Prote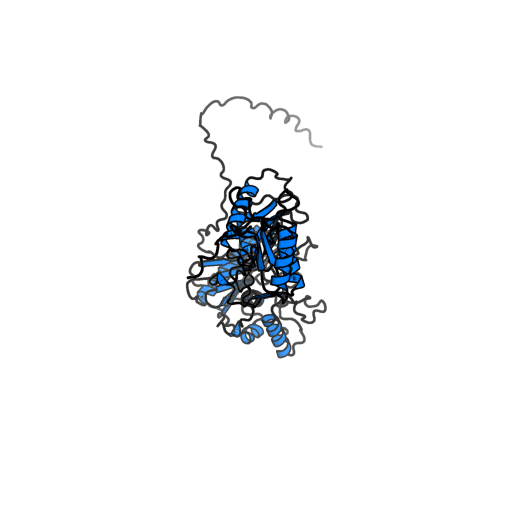in AF-A0A2I2F161-F1 (afdb_monomer_lite)

Structure (mmCIF, N/CA/C/O backbone):
data_AF-A0A2I2F161-F1
#
_entry.id   AF-A0A2I2F161-F1
#
loop_
_atom_site.group_PDB
_atom_site.id
_atom_site.type_symbol
_atom_site.label_atom_id
_atom_site.label_alt_id
_atom_site.label_comp_id
_atom_site.label_asym_id
_atom_site.label_entity_id
_atom_site.label_seq_id
_atom_site.pdbx_PDB_ins_code
_atom_site.Cartn_x
_atom_site.Cartn_y
_atom_site.Cartn_z
_atom_site.occupancy
_atom_site.B_iso_or_equiv
_atom_site.auth_seq_id
_atom_site.auth_comp_id
_atom_site.auth_asym_id
_atom_site.auth_atom_id
_atom_site.pdbx_PDB_model_num
ATOM 1 N N . MET A 1 1 ? 12.610 50.524 58.872 1.00 41.97 1 MET A N 1
ATOM 2 C CA . MET A 1 1 ? 14.055 50.768 58.675 1.00 41.97 1 MET A CA 1
ATOM 3 C C . MET A 1 1 ? 14.790 49.512 59.101 1.00 41.97 1 MET A C 1
ATOM 5 O O . MET A 1 1 ? 15.031 49.303 60.279 1.00 41.97 1 MET A O 1
ATOM 9 N N . THR A 1 2 ? 15.010 48.618 58.148 1.00 39.53 2 THR A N 1
ATOM 10 C CA . THR A 1 2 ? 15.493 47.247 58.339 1.00 39.53 2 THR A CA 1
ATOM 11 C C . THR A 1 2 ? 16.454 46.931 57.196 1.00 39.53 2 THR A C 1
ATOM 13 O O . THR A 1 2 ? 16.271 47.443 56.095 1.00 39.53 2 THR A O 1
ATOM 16 N N . SER A 1 3 ? 17.433 46.063 57.468 1.00 34.16 3 SER A N 1
ATOM 17 C CA . SER A 1 3 ? 18.418 45.488 56.534 1.00 34.16 3 SER A CA 1
ATOM 18 C C . SER A 1 3 ? 19.814 46.127 56.528 1.00 34.16 3 SER A C 1
ATOM 20 O O . SER A 1 3 ? 20.143 46.990 55.720 1.00 34.16 3 SER A O 1
ATOM 22 N N . LYS A 1 4 ? 20.675 45.610 57.414 1.00 39.50 4 LYS A N 1
ATOM 23 C CA . LYS A 1 4 ? 22.101 45.372 57.138 1.00 39.50 4 LYS A CA 1
ATOM 24 C C . LYS A 1 4 ? 22.467 44.002 57.714 1.00 39.50 4 LYS A C 1
ATOM 26 O O . LYS A 1 4 ? 23.035 43.888 58.793 1.00 39.50 4 LYS A O 1
ATOM 31 N N . MET A 1 5 ? 22.071 42.959 56.994 1.00 39.53 5 MET A N 1
ATOM 32 C CA . MET A 1 5 ? 22.563 41.591 57.146 1.00 39.53 5 MET A CA 1
ATOM 33 C C . MET A 1 5 ? 23.079 41.136 55.779 1.00 39.53 5 MET A C 1
ATOM 35 O O . MET A 1 5 ? 22.559 41.554 54.750 1.00 39.53 5 MET A O 1
ATOM 39 N N . VAL A 1 6 ? 24.060 40.235 55.801 1.00 40.53 6 VAL A N 1
ATOM 40 C CA . VAL A 1 6 ? 24.608 39.499 54.648 1.00 40.53 6 VAL A CA 1
ATOM 41 C C . VAL A 1 6 ? 25.671 40.241 53.825 1.00 40.53 6 VAL A C 1
ATOM 43 O O . VAL A 1 6 ? 25.574 40.420 52.619 1.00 40.53 6 VAL A O 1
ATOM 46 N N . SER A 1 7 ? 26.775 40.582 54.489 1.00 42.19 7 SER A N 1
ATOM 47 C CA . SER A 1 7 ? 28.095 40.649 53.851 1.00 42.19 7 SER A CA 1
ATOM 48 C C . SER A 1 7 ? 29.003 39.673 54.595 1.00 42.19 7 SER A C 1
ATOM 50 O O . SER A 1 7 ? 29.625 40.058 55.581 1.00 42.19 7 SER A O 1
ATOM 52 N N . ARG A 1 8 ? 28.923 38.377 54.229 1.00 42.41 8 ARG A N 1
ATOM 53 C CA . ARG A 1 8 ? 29.808 37.259 54.659 1.00 42.41 8 ARG A CA 1
ATOM 54 C C . ARG A 1 8 ? 29.428 35.888 54.042 1.00 42.41 8 ARG A C 1
ATOM 56 O O . ARG A 1 8 ? 29.582 34.861 54.687 1.00 42.41 8 ARG A O 1
ATOM 63 N N . ILE A 1 9 ? 28.942 35.845 52.793 1.00 43.44 9 ILE A N 1
ATOM 64 C CA . ILE A 1 9 ? 28.680 34.588 52.044 1.00 43.44 9 ILE A CA 1
ATOM 65 C C . ILE A 1 9 ? 29.204 34.716 50.601 1.00 43.44 9 ILE A C 1
ATOM 67 O O . ILE A 1 9 ? 28.458 34.576 49.644 1.00 43.44 9 ILE A O 1
ATOM 71 N N . ILE A 1 10 ? 30.484 35.068 50.426 1.00 44.22 10 ILE A N 1
ATOM 72 C CA . ILE A 1 10 ? 31.168 35.015 49.109 1.00 44.22 10 ILE A CA 1
ATOM 73 C C . ILE A 1 10 ? 32.565 34.354 49.216 1.00 44.22 10 ILE A C 1
ATOM 75 O O . ILE A 1 10 ? 33.309 34.290 48.249 1.00 44.22 10 ILE A O 1
ATOM 79 N N . LEU A 1 11 ? 32.936 33.764 50.360 1.00 37.22 11 LEU A N 1
ATOM 80 C CA . LEU A 1 11 ? 34.299 33.235 50.558 1.00 37.22 11 LEU A CA 1
ATOM 81 C C . LEU A 1 11 ? 34.362 31.809 51.133 1.00 37.22 11 LEU A C 1
ATOM 83 O O . LEU A 1 11 ? 35.257 31.493 51.909 1.00 37.22 11 LEU A O 1
ATOM 87 N N . LEU A 1 12 ? 33.396 30.952 50.782 1.00 34.78 12 LEU A N 1
ATOM 88 C CA . LEU A 1 12 ? 33.278 29.597 51.348 1.00 34.78 12 LEU A CA 1
ATOM 89 C C . LEU A 1 12 ? 32.845 28.525 50.328 1.00 34.78 12 LEU A C 1
ATOM 91 O O . LEU A 1 12 ? 32.158 27.575 50.684 1.00 34.78 12 LEU A O 1
ATOM 95 N N . LEU A 1 13 ? 33.235 28.667 49.052 1.00 35.59 13 LEU A N 1
ATOM 96 C CA . LEU A 1 13 ? 32.922 27.660 48.021 1.00 35.59 13 LEU A CA 1
ATOM 97 C C . LEU A 1 13 ? 34.034 27.398 46.987 1.00 35.59 13 LEU A C 1
ATOM 99 O O . LEU A 1 13 ? 33.773 26.848 45.923 1.00 35.59 13 LEU A O 1
ATOM 103 N N . THR A 1 14 ? 35.285 27.739 47.305 1.00 39.41 14 THR A N 1
ATOM 104 C CA . THR A 1 14 ? 36.454 27.516 46.424 1.00 39.41 14 THR A CA 1
ATOM 105 C C . THR A 1 14 ? 37.646 26.859 47.132 1.00 39.41 14 THR A C 1
ATOM 107 O O . THR A 1 14 ? 38.787 27.021 46.708 1.00 39.41 14 THR A O 1
ATOM 110 N N . LEU A 1 15 ? 37.413 26.092 48.204 1.00 34.72 15 LEU A N 1
ATOM 111 C CA . LEU A 1 15 ? 38.496 25.423 48.940 1.00 34.72 15 LEU A CA 1
ATOM 112 C C . LEU A 1 15 ? 38.061 24.089 49.569 1.00 34.72 15 LEU A C 1
ATOM 114 O O . LEU A 1 15 ? 38.159 23.874 50.770 1.00 34.72 15 LEU A O 1
ATOM 118 N N . LEU A 1 16 ? 37.585 23.177 48.721 1.00 34.03 16 LEU A N 1
ATOM 119 C CA . LEU A 1 16 ? 37.538 21.737 49.001 1.00 34.03 16 LEU A CA 1
ATOM 120 C C . LEU A 1 16 ? 38.319 21.007 47.900 1.00 34.03 16 LEU A C 1
ATOM 122 O O . LEU A 1 16 ? 37.785 20.275 47.074 1.00 34.03 16 LEU A O 1
ATOM 126 N N . VAL A 1 17 ? 39.621 21.290 47.885 1.00 38.66 17 VAL A N 1
ATOM 127 C CA . VAL A 1 17 ? 40.660 20.422 47.332 1.00 38.66 17 VAL A CA 1
ATOM 128 C C . VAL A 1 17 ? 41.289 19.724 48.533 1.00 38.66 17 VAL A C 1
ATOM 130 O O . VAL A 1 17 ? 41.841 20.402 49.396 1.00 38.66 17 VAL A O 1
ATOM 133 N N . GLY A 1 18 ? 41.225 18.393 48.590 1.00 31.16 18 GLY A N 1
ATOM 134 C CA . GLY A 1 18 ? 42.099 17.610 49.467 1.00 31.16 18 GLY A CA 1
ATOM 135 C C . GLY A 1 18 ? 41.472 16.363 50.085 1.00 31.16 18 GLY A C 1
ATOM 136 O O . GLY A 1 18 ? 40.681 16.471 51.012 1.00 31.16 18 GLY A O 1
ATOM 137 N N . LEU A 1 19 ? 41.968 15.206 49.633 1.00 32.81 19 LEU A N 1
ATOM 138 C CA . LEU A 1 19 ? 41.879 13.862 50.221 1.00 32.81 19 LEU A CA 1
ATOM 139 C C . LEU A 1 19 ? 40.544 13.108 50.102 1.00 32.81 19 LEU A C 1
ATOM 141 O O . LEU A 1 19 ? 39.679 13.254 50.950 1.00 32.81 19 LEU A O 1
ATOM 145 N N . VAL A 1 20 ? 40.481 12.157 49.160 1.00 35.56 20 VAL A N 1
ATOM 146 C CA . VAL A 1 20 ? 40.615 10.716 49.476 1.00 35.56 20 VAL A CA 1
ATOM 147 C C . VAL A 1 20 ? 41.303 10.022 48.291 1.00 35.56 20 VAL A C 1
ATOM 149 O O . VAL A 1 20 ? 40.864 10.137 47.150 1.00 35.56 20 VAL A O 1
ATOM 152 N N . LEU A 1 21 ? 42.406 9.327 48.575 1.00 36.91 21 LEU A N 1
ATOM 153 C CA . LEU A 1 21 ? 43.095 8.414 47.664 1.00 36.91 21 LEU A CA 1
ATOM 154 C C . LEU A 1 21 ? 42.545 6.986 47.811 1.00 36.91 21 LEU A C 1
ATOM 156 O O . LEU A 1 21 ? 42.226 6.543 48.909 1.00 36.91 21 LEU A O 1
ATOM 160 N N . SER A 1 22 ? 42.576 6.290 46.673 1.00 32.91 22 SER A N 1
ATOM 161 C CA . SER A 1 22 ? 42.592 4.841 46.440 1.00 32.91 22 SER A CA 1
ATOM 162 C C . SER A 1 22 ? 41.343 4.009 46.754 1.00 32.91 22 SER A C 1
ATOM 164 O O . SER A 1 22 ? 41.101 3.596 47.883 1.00 32.91 22 SER A O 1
ATOM 166 N N . SER A 1 23 ? 40.683 3.557 45.690 1.00 32.75 23 SER A N 1
ATOM 167 C CA . SER A 1 23 ? 40.549 2.115 45.461 1.00 32.75 23 SER A CA 1
ATOM 168 C C . SER A 1 23 ? 40.520 1.839 43.957 1.00 32.75 23 SER A C 1
ATOM 170 O O . SER A 1 23 ? 39.745 2.424 43.208 1.00 32.75 23 SER A O 1
ATOM 172 N N . ASN A 1 24 ? 41.452 0.988 43.527 1.00 42.88 24 ASN A N 1
ATOM 173 C CA . ASN A 1 24 ? 41.520 0.428 42.187 1.00 42.88 24 ASN A CA 1
ATOM 174 C C . ASN A 1 24 ? 40.251 -0.378 41.917 1.00 42.88 24 ASN A C 1
ATOM 176 O O . ASN A 1 24 ? 40.024 -1.390 42.576 1.00 42.88 24 ASN A O 1
ATOM 180 N N . THR A 1 25 ? 39.491 0.014 40.902 1.00 35.62 25 THR A N 1
ATOM 181 C CA . THR A 1 25 ? 38.647 -0.917 40.157 1.00 35.62 25 THR A CA 1
ATOM 182 C C . THR A 1 25 ? 38.856 -0.640 38.677 1.00 35.62 25 THR A C 1
ATOM 184 O O . THR A 1 25 ? 38.810 0.491 38.208 1.00 35.62 25 THR A O 1
ATOM 187 N N . THR A 1 26 ? 39.243 -1.694 37.977 1.00 37.72 26 THR A N 1
ATOM 188 C CA . THR A 1 26 ? 39.304 -1.793 36.526 1.00 37.72 26 THR A CA 1
ATOM 189 C C . THR A 1 26 ? 37.910 -1.558 35.960 1.00 37.72 26 THR A C 1
ATOM 191 O O . THR A 1 26 ? 37.085 -2.469 35.989 1.00 37.72 26 THR A O 1
ATOM 194 N N . ASP A 1 27 ? 37.661 -0.359 35.441 1.00 31.08 27 ASP A N 1
ATOM 195 C CA . ASP A 1 27 ? 36.508 -0.095 34.588 1.00 31.08 27 ASP A CA 1
ATOM 196 C C . ASP A 1 27 ? 36.743 -0.776 33.237 1.00 31.08 27 ASP A C 1
ATOM 198 O O . ASP A 1 27 ? 37.430 -0.273 32.344 1.00 31.08 27 ASP A O 1
ATOM 202 N N . THR A 1 28 ? 36.169 -1.967 33.092 1.00 34.09 28 THR A N 1
ATOM 203 C CA . THR A 1 28 ? 35.683 -2.440 31.801 1.00 34.09 28 THR A CA 1
ATOM 204 C C . THR A 1 28 ? 34.754 -1.370 31.246 1.00 34.09 28 THR A C 1
ATOM 206 O O . THR A 1 28 ? 33.655 -1.163 31.752 1.00 34.09 28 THR A O 1
ATOM 209 N N . ILE A 1 29 ? 35.216 -0.679 30.206 1.00 34.03 29 ILE A N 1
ATOM 210 C CA . ILE A 1 29 ? 34.362 0.105 29.322 1.00 34.03 29 ILE A CA 1
ATOM 211 C C . ILE A 1 29 ? 33.414 -0.902 28.670 1.00 34.03 29 ILE A C 1
ATOM 213 O O . ILE A 1 29 ? 33.757 -1.534 27.671 1.00 34.03 29 ILE A O 1
ATOM 217 N N . GLU A 1 30 ? 32.238 -1.090 29.266 1.00 35.34 30 GLU A N 1
ATOM 218 C CA . GLU A 1 30 ? 31.092 -1.619 28.545 1.00 35.34 30 GLU A CA 1
ATOM 219 C C . GLU A 1 30 ? 30.795 -0.615 27.435 1.00 35.34 30 GLU A C 1
ATOM 221 O O . GLU A 1 30 ? 30.280 0.485 27.646 1.00 35.34 30 GLU A O 1
ATOM 226 N N . THR A 1 31 ? 31.205 -0.982 26.227 1.00 32.56 31 THR A N 1
ATOM 227 C CA . THR A 1 31 ? 30.636 -0.452 25.001 1.00 32.56 31 THR A CA 1
ATOM 228 C C . THR A 1 31 ? 29.123 -0.502 25.143 1.00 32.56 31 THR A C 1
ATOM 230 O O . THR A 1 31 ? 28.540 -1.585 25.144 1.00 32.56 31 THR A O 1
ATOM 233 N N . ILE A 1 32 ? 28.501 0.670 25.277 1.00 33.16 32 ILE A N 1
ATOM 234 C CA . ILE A 1 32 ? 27.066 0.837 25.082 1.00 33.16 32 ILE A CA 1
ATOM 235 C C . ILE A 1 32 ? 26.811 0.447 23.629 1.00 33.16 32 ILE A C 1
ATOM 237 O O . ILE A 1 32 ? 27.046 1.223 22.697 1.00 33.16 32 ILE A O 1
ATOM 241 N N . ASP A 1 33 ? 26.411 -0.806 23.458 1.00 31.20 33 ASP A N 1
ATOM 242 C CA . ASP A 1 33 ? 25.882 -1.338 22.223 1.00 31.20 33 ASP A CA 1
ATOM 243 C C . ASP A 1 33 ? 24.619 -0.536 21.895 1.00 31.20 33 ASP A C 1
ATOM 245 O O . ASP A 1 33 ? 23.567 -0.677 22.512 1.00 31.20 33 ASP A O 1
ATOM 249 N N . THR A 1 34 ? 24.762 0.404 20.965 1.00 33.09 34 THR A N 1
ATOM 250 C CA . THR A 1 34 ? 23.673 1.255 20.473 1.00 33.09 34 THR A CA 1
ATOM 251 C C . THR A 1 34 ? 22.892 0.575 19.349 1.00 33.09 34 THR A C 1
ATOM 253 O O . THR A 1 34 ? 22.161 1.236 18.610 1.00 33.09 34 THR A O 1
ATOM 256 N N . THR A 1 35 ? 22.979 -0.753 19.234 1.00 32.50 35 THR A N 1
ATOM 257 C CA . THR A 1 35 ? 22.061 -1.542 18.415 1.00 32.50 35 THR A CA 1
ATOM 258 C C . THR A 1 35 ? 20.873 -2.041 19.239 1.00 32.50 35 THR A C 1
ATOM 260 O O . THR A 1 35 ? 20.652 -3.236 19.399 1.00 32.50 35 THR A O 1
ATOM 263 N N . GLU A 1 36 ? 20.019 -1.117 19.704 1.00 34.06 36 GLU A N 1
ATOM 264 C CA . GLU A 1 36 ? 18.625 -1.489 19.980 1.00 34.06 36 GLU A CA 1
ATOM 265 C C . GLU A 1 36 ? 17.949 -1.816 18.642 1.00 34.06 36 GLU A C 1
ATOM 267 O O . GLU A 1 36 ? 17.417 -0.974 17.913 1.00 34.06 36 GLU A O 1
ATOM 272 N N . PHE A 1 37 ? 18.054 -3.094 18.302 1.00 32.12 37 PHE A N 1
ATOM 273 C CA . PHE A 1 37 ? 17.203 -3.820 17.385 1.00 32.12 37 PHE A CA 1
ATOM 274 C C . PHE A 1 37 ? 15.731 -3.424 17.602 1.00 32.12 37 PHE A C 1
ATOM 276 O O . PHE A 1 37 ? 15.098 -3.852 18.561 1.00 32.12 37 PHE A O 1
ATOM 283 N N . PHE A 1 38 ? 15.133 -2.695 16.655 1.00 31.09 38 PHE A N 1
ATOM 284 C CA . PHE A 1 38 ? 13.694 -2.817 16.399 1.00 31.09 38 PHE A CA 1
ATOM 285 C C . PHE A 1 38 ? 13.458 -4.059 15.524 1.00 31.09 38 PHE A C 1
ATOM 287 O O . PHE A 1 38 ? 12.930 -3.974 14.413 1.00 31.09 38 PHE A O 1
ATOM 294 N N . GLU A 1 39 ? 13.826 -5.235 16.034 1.00 31.42 39 GLU A N 1
ATOM 295 C CA . GLU A 1 39 ? 12.874 -6.332 15.896 1.00 31.42 39 GLU A CA 1
ATOM 296 C C . GLU A 1 39 ? 11.583 -5.850 16.571 1.00 31.42 39 GLU A C 1
ATOM 298 O O . GLU A 1 39 ? 11.627 -5.099 17.548 1.00 31.42 39 GLU A O 1
ATOM 303 N N . LEU A 1 40 ? 10.418 -6.210 16.032 1.00 33.56 40 LEU A N 1
ATOM 304 C CA . LEU A 1 40 ? 9.198 -6.188 16.832 1.00 33.56 40 LEU A CA 1
ATOM 305 C C . LEU A 1 40 ? 9.447 -7.175 17.979 1.00 33.56 40 LEU A C 1
ATOM 307 O O . LEU A 1 40 ? 9.085 -8.342 17.880 1.00 33.56 40 LEU A O 1
ATOM 311 N N . THR A 1 41 ? 10.147 -6.746 19.029 1.00 33.31 41 THR A N 1
ATOM 312 C CA . THR A 1 41 ? 10.209 -7.493 20.268 1.00 33.31 41 THR A CA 1
ATOM 313 C C . THR A 1 41 ? 8.770 -7.516 20.730 1.00 33.31 41 THR A C 1
ATOM 315 O O . THR A 1 41 ? 8.172 -6.482 21.045 1.00 33.31 41 THR A O 1
ATOM 318 N N . ALA A 1 42 ? 8.163 -8.698 20.634 1.00 36.94 42 ALA A N 1
ATOM 319 C CA . ALA A 1 42 ? 6.889 -8.952 21.261 1.00 36.94 42 ALA A CA 1
ATOM 320 C C . ALA A 1 42 ? 7.014 -8.396 22.679 1.00 36.94 42 ALA A C 1
ATOM 322 O O . ALA A 1 42 ? 7.874 -8.835 23.446 1.00 36.94 42 ALA A O 1
ATOM 323 N N . ARG A 1 43 ? 6.225 -7.369 23.007 1.00 38.78 43 ARG A N 1
ATOM 324 C CA . ARG A 1 43 ? 6.136 -6.942 24.397 1.00 38.78 43 ARG A CA 1
ATOM 325 C C . ARG A 1 43 ? 5.732 -8.175 25.194 1.00 38.78 43 ARG A C 1
ATOM 327 O O . ARG A 1 43 ? 4.828 -8.911 24.795 1.00 38.78 43 ARG A O 1
ATOM 334 N N . ASP A 1 44 ? 6.362 -8.347 26.345 1.00 47.03 44 ASP A N 1
ATOM 335 C CA . ASP A 1 44 ? 6.061 -9.424 27.295 1.00 47.03 44 ASP A CA 1
ATOM 336 C C . ASP A 1 44 ? 4.628 -9.308 27.880 1.00 47.03 44 ASP A C 1
ATOM 338 O O . ASP A 1 44 ? 4.202 -10.108 28.704 1.00 47.03 44 ASP A O 1
ATOM 342 N N . ASP A 1 45 ? 3.846 -8.313 27.423 1.00 51.31 45 ASP A N 1
ATOM 343 C CA . ASP A 1 45 ? 2.406 -8.176 27.665 1.00 51.31 45 ASP A CA 1
ATOM 344 C C . ASP A 1 45 ? 1.544 -9.150 26.834 1.00 51.31 45 ASP A C 1
ATOM 346 O O . ASP A 1 45 ? 0.329 -9.204 27.023 1.00 51.31 45 ASP A O 1
ATOM 350 N N . GLY A 1 46 ? 2.153 -9.916 25.918 1.00 52.81 46 GLY A N 1
ATOM 351 C CA . GLY A 1 46 ? 1.486 -10.959 25.135 1.00 52.81 46 GLY A CA 1
ATOM 352 C C . GLY A 1 46 ? 0.628 -10.455 23.968 1.00 52.81 46 GLY A C 1
ATOM 353 O O . GLY A 1 46 ? 0.115 -11.273 23.205 1.00 52.81 46 GLY A O 1
ATOM 354 N N . THR A 1 47 ? 0.501 -9.137 23.774 1.00 58.78 47 THR A N 1
ATOM 355 C CA . THR A 1 47 ? -0.315 -8.545 22.699 1.00 58.78 47 THR A CA 1
ATOM 356 C C . THR A 1 47 ? 0.516 -8.243 21.457 1.00 58.78 47 THR A C 1
ATOM 358 O O . THR A 1 47 ? 1.059 -7.151 21.291 1.00 58.78 47 THR A O 1
ATOM 361 N N . ASP A 1 48 ? 0.584 -9.203 20.540 1.00 73.12 48 ASP A N 1
ATOM 362 C CA . ASP A 1 48 ? 1.303 -9.070 19.268 1.00 73.12 48 ASP A CA 1
ATOM 363 C C . ASP A 1 48 ? 0.407 -8.429 18.193 1.00 73.12 48 ASP A C 1
ATOM 365 O O . ASP A 1 48 ? 0.103 -9.009 17.160 1.00 73.12 48 ASP A O 1
ATOM 369 N N . LEU A 1 49 ? -0.142 -7.251 18.497 1.00 87.62 49 LEU A N 1
ATOM 370 C CA . LEU A 1 49 ? -0.835 -6.402 17.530 1.00 87.62 49 LEU A CA 1
ATOM 371 C C . LEU A 1 49 ? -0.115 -5.063 17.465 1.00 87.62 49 LEU A C 1
ATOM 373 O O . LEU A 1 49 ? 0.206 -4.471 18.497 1.00 87.62 49 LEU A O 1
ATOM 377 N N . ASP A 1 50 ? 0.081 -4.566 16.249 1.00 86.12 50 ASP A N 1
ATOM 378 C CA . ASP A 1 50 ? 0.597 -3.228 15.992 1.00 86.12 50 ASP A CA 1
ATOM 379 C C . ASP A 1 50 ? -0.370 -2.503 15.047 1.00 86.12 50 ASP A C 1
ATOM 381 O O . ASP A 1 50 ? -0.768 -3.026 14.001 1.00 86.12 50 ASP A O 1
ATOM 385 N N . VAL A 1 51 ? -0.789 -1.304 15.442 1.00 91.38 51 VAL A N 1
ATOM 386 C CA . VAL A 1 51 ? -1.599 -0.391 14.631 1.00 91.38 51 VAL A CA 1
ATOM 387 C C . VAL A 1 51 ? -0.877 0.937 14.614 1.00 91.38 51 VAL A C 1
ATOM 389 O O . VAL A 1 51 ? -0.745 1.587 15.648 1.00 91.38 51 VAL A O 1
ATOM 392 N N . ARG A 1 52 ? -0.435 1.385 13.439 1.00 90.94 52 ARG A N 1
ATOM 393 C CA . ARG A 1 52 ? 0.296 2.650 13.333 1.00 90.94 52 ARG A CA 1
ATOM 394 C C . ARG A 1 52 ? -0.550 3.704 12.668 1.00 90.94 52 ARG A C 1
ATOM 396 O O . ARG A 1 52 ? -1.501 3.414 11.936 1.00 90.94 52 ARG A O 1
ATOM 403 N N . ARG A 1 53 ? -0.167 4.950 12.928 1.00 92.00 53 ARG A N 1
ATOM 404 C CA . ARG A 1 53 ? -0.789 6.100 12.300 1.00 92.00 53 ARG A CA 1
ATOM 405 C C . ARG A 1 53 ? -0.567 6.035 10.793 1.00 92.00 53 ARG A C 1
ATOM 407 O O . ARG A 1 53 ? 0.571 5.977 10.329 1.00 92.00 53 ARG A O 1
ATOM 414 N N . ASP A 1 54 ? -1.658 6.082 10.045 1.00 90.75 54 ASP A N 1
ATOM 415 C CA . ASP A 1 54 ? -1.659 6.121 8.596 1.00 90.75 54 ASP A CA 1
ATOM 416 C C . ASP A 1 54 ? -0.966 7.406 8.127 1.00 90.75 54 ASP A C 1
ATOM 418 O O . ASP A 1 54 ? -1.407 8.525 8.412 1.00 90.75 54 ASP A O 1
ATOM 422 N N . LYS A 1 55 ? 0.164 7.249 7.434 1.00 84.94 55 LYS A N 1
ATOM 423 C CA . LYS A 1 55 ? 0.916 8.389 6.914 1.00 84.94 55 LYS A CA 1
ATOM 424 C C . LYS A 1 55 ? 0.214 9.023 5.717 1.00 84.94 55 LYS A C 1
ATOM 426 O O . LYS A 1 55 ? 0.338 10.229 5.554 1.00 84.94 55 LYS A O 1
ATOM 431 N N . SER A 1 56 ? -0.583 8.273 4.953 1.00 82.56 56 SER A N 1
ATOM 432 C CA . SER A 1 56 ? -1.267 8.776 3.753 1.00 82.56 56 SER A CA 1
ATOM 433 C C . SER A 1 56 ? -2.278 9.885 4.013 1.00 82.56 56 SER A C 1
ATOM 435 O O . SER A 1 56 ? -2.596 10.663 3.116 1.00 82.56 56 SER A O 1
ATOM 437 N N . VAL A 1 57 ? -2.794 9.970 5.241 1.00 84.38 57 VAL A N 1
ATOM 438 C CA . VAL A 1 57 ? -3.718 11.038 5.636 1.00 84.38 57 VAL A CA 1
ATOM 439 C C . VAL A 1 57 ? -2.989 12.286 6.144 1.00 84.38 57 VAL A C 1
ATOM 441 O O . VAL A 1 57 ? -3.633 13.302 6.411 1.00 84.38 57 VAL A O 1
ATOM 444 N N . ARG A 1 58 ? -1.655 12.240 6.280 1.00 82.31 58 ARG A N 1
ATOM 445 C CA . ARG A 1 58 ? -0.851 13.396 6.679 1.00 82.31 58 ARG A CA 1
ATOM 446 C C . ARG A 1 58 ? -0.650 14.331 5.481 1.00 82.31 58 ARG A C 1
ATOM 448 O O . ARG A 1 58 ? -0.453 13.872 4.355 1.00 82.31 58 ARG A O 1
ATOM 455 N N . PRO A 1 59 ? -0.668 15.654 5.689 1.00 71.50 59 PRO A N 1
ATOM 456 C CA . PRO A 1 59 ? -0.307 16.589 4.635 1.00 71.50 59 PRO A CA 1
ATOM 457 C C . PRO A 1 59 ? 1.169 16.405 4.240 1.00 71.50 59 PRO A C 1
ATOM 459 O O . PRO A 1 59 ? 2.039 16.315 5.099 1.00 71.50 59 PRO A O 1
ATOM 462 N N . THR A 1 60 ? 1.454 16.390 2.934 1.00 64.31 60 THR A N 1
ATOM 463 C CA . THR A 1 60 ? 2.815 16.228 2.377 1.00 64.31 60 THR A CA 1
ATOM 464 C C . THR A 1 60 ? 3.721 17.440 2.589 1.00 64.31 60 THR A C 1
ATOM 466 O O . THR A 1 60 ? 4.934 17.331 2.477 1.00 64.31 60 THR A O 1
ATOM 469 N N . LYS A 1 61 ? 3.144 18.607 2.888 1.00 72.06 61 LYS A N 1
ATOM 470 C CA . LYS A 1 61 ? 3.866 19.839 3.221 1.00 72.06 61 LYS A CA 1
ATOM 471 C C . LYS A 1 61 ? 3.412 20.337 4.592 1.00 72.06 61 LYS A C 1
ATOM 473 O O . LYS A 1 61 ? 2.249 20.103 4.938 1.00 72.06 61 LYS A O 1
ATOM 478 N N . PRO A 1 62 ? 4.264 21.059 5.345 1.00 65.06 62 PRO A N 1
ATOM 479 C CA . PRO A 1 62 ? 3.852 21.729 6.572 1.00 65.06 62 PRO A CA 1
ATOM 480 C C . PRO A 1 62 ? 2.675 22.657 6.256 1.00 65.06 62 PRO A C 1
ATOM 482 O O . PRO A 1 62 ? 2.829 23.677 5.586 1.00 65.06 62 PRO A O 1
ATOM 485 N N . LYS A 1 63 ? 1.467 22.265 6.662 1.00 69.12 63 LYS A N 1
ATOM 486 C CA . LYS A 1 63 ? 0.266 23.092 6.527 1.00 69.12 63 LYS A CA 1
ATOM 487 C C . LYS A 1 63 ? 0.019 23.858 7.828 1.00 69.12 63 LYS A C 1
ATOM 489 O O . LYS A 1 63 ? 0.525 23.445 8.874 1.00 69.12 63 LYS A O 1
ATOM 494 N N . PRO A 1 64 ? -0.771 24.949 7.788 1.00 70.44 64 PRO A N 1
ATOM 495 C CA . PRO A 1 64 ? -1.173 25.656 8.995 1.00 70.44 64 PRO A CA 1
ATOM 496 C C . PRO A 1 64 ? -1.762 24.697 10.044 1.00 70.44 64 PRO A C 1
ATOM 498 O O . PRO A 1 64 ? -2.370 23.680 9.672 1.00 70.44 64 PRO A O 1
ATOM 501 N N . PRO A 1 65 ? -1.628 25.012 11.345 1.00 67.88 65 PRO A N 1
ATOM 502 C CA . PRO A 1 65 ? -2.247 24.234 12.412 1.00 67.88 65 PRO A CA 1
ATOM 503 C C . PRO A 1 65 ? -3.725 23.946 12.106 1.00 67.88 65 PRO A C 1
ATOM 505 O O . PRO A 1 65 ? -4.494 24.857 11.818 1.00 67.88 65 PRO A O 1
ATOM 508 N N . GLY A 1 66 ? -4.119 22.669 12.144 1.00 70.38 66 GLY A N 1
ATOM 509 C CA . GLY A 1 66 ? -5.505 22.237 11.897 1.00 70.38 66 GLY A CA 1
ATOM 510 C C . GLY A 1 66 ? -5.765 21.531 10.560 1.00 70.38 66 GLY A C 1
ATOM 511 O O . GLY A 1 66 ? -6.866 21.021 10.370 1.00 70.38 66 GLY A O 1
ATOM 512 N N . PHE A 1 67 ? -4.771 21.428 9.672 1.00 79.25 67 PHE A N 1
ATOM 513 C CA . PHE A 1 67 ? -4.854 20.691 8.395 1.00 79.25 67 PHE A CA 1
ATOM 514 C C . PHE A 1 67 ? -4.194 19.304 8.437 1.00 79.25 67 PHE A C 1
ATOM 516 O O . PHE A 1 67 ? -3.581 18.860 7.465 1.00 79.25 67 PHE A O 1
ATOM 523 N N . ASP A 1 68 ? -4.291 18.640 9.583 1.00 85.12 68 ASP A N 1
ATOM 524 C CA . ASP A 1 68 ? -3.771 17.292 9.787 1.00 85.12 68 ASP A CA 1
ATOM 525 C C . ASP A 1 68 ? -4.930 16.323 10.031 1.00 85.12 68 ASP A C 1
ATOM 527 O O . ASP A 1 68 ? -5.950 16.709 10.614 1.00 85.12 68 ASP A O 1
ATOM 531 N N . SER A 1 69 ? -4.765 15.079 9.586 1.00 90.31 69 SER A N 1
ATOM 532 C CA . SER A 1 69 ? -5.719 13.995 9.804 1.00 90.31 69 SER A CA 1
ATOM 533 C C . SER A 1 69 ? -5.067 12.837 10.556 1.00 90.31 69 SER A C 1
ATOM 535 O O . SER A 1 69 ? -3.865 12.568 10.465 1.00 90.31 69 SER A O 1
ATOM 537 N N . TYR A 1 70 ? -5.880 12.172 11.364 1.00 94.12 70 TYR A N 1
ATOM 538 C CA . TYR A 1 70 ? -5.461 11.184 12.343 1.00 94.12 70 TYR A CA 1
ATOM 539 C C . TYR A 1 70 ? -6.294 9.929 12.126 1.00 94.12 70 TYR A C 1
ATOM 541 O O . TYR A 1 70 ? -7.509 9.933 12.333 1.00 94.12 70 TYR A O 1
ATOM 549 N N . LEU A 1 71 ? -5.620 8.884 11.667 1.00 95.50 71 LEU A N 1
ATOM 550 C CA . LEU A 1 71 ? -6.155 7.568 11.354 1.00 95.50 71 LEU A CA 1
ATOM 551 C C . LEU A 1 71 ? -5.077 6.558 11.736 1.00 95.50 71 LEU A C 1
ATOM 553 O O . LEU A 1 71 ? -3.910 6.796 11.445 1.00 95.50 71 LEU A O 1
ATOM 557 N N . TRP A 1 72 ? -5.456 5.455 12.366 1.00 96.06 72 TRP A N 1
ATOM 558 C CA . TRP A 1 72 ? -4.592 4.303 12.599 1.00 96.06 72 TRP A CA 1
ATOM 559 C C . TRP A 1 72 ? -5.175 3.106 11.883 1.00 96.06 72 TRP A C 1
ATOM 561 O O . TRP A 1 72 ? -6.394 2.949 11.839 1.00 96.06 72 TRP A O 1
ATOM 571 N N . SER A 1 73 ? -4.314 2.264 11.342 1.00 96.06 73 SER A N 1
ATOM 572 C CA . SER A 1 73 ? -4.752 1.102 10.582 1.00 96.06 73 SER A CA 1
ATOM 573 C C . SER A 1 73 ? -3.670 0.043 10.526 1.00 96.06 73 SER A C 1
ATOM 575 O O . SER A 1 73 ? -2.485 0.356 10.555 1.00 96.06 73 SER A O 1
ATOM 577 N N . SER A 1 74 ? -4.073 -1.213 10.425 1.00 94.69 74 SER A N 1
ATOM 578 C CA . SER A 1 74 ? -3.190 -2.334 10.111 1.00 94.69 74 SER A CA 1
ATOM 579 C C . SER A 1 74 ? -4.016 -3.527 9.655 1.00 94.69 74 SER A C 1
ATOM 581 O O . SER A 1 74 ? -5.248 -3.487 9.625 1.00 94.69 74 SER A O 1
ATOM 583 N N . ILE A 1 75 ? -3.335 -4.583 9.238 1.00 94.94 75 ILE A N 1
ATOM 584 C CA . ILE A 1 75 ? -3.945 -5.854 8.879 1.00 94.94 75 ILE A CA 1
ATOM 585 C C . ILE A 1 75 ? -3.186 -6.931 9.619 1.00 94.94 75 ILE A C 1
ATOM 587 O O . ILE A 1 75 ? -1.959 -6.973 9.543 1.00 94.94 75 ILE A O 1
ATOM 591 N N . ALA A 1 76 ? -3.930 -7.786 10.304 1.00 95.31 76 ALA A N 1
ATOM 592 C CA . ALA A 1 76 ? -3.409 -8.951 10.992 1.00 95.31 76 ALA A CA 1
ATOM 593 C C . ALA A 1 76 ? -3.994 -10.216 10.353 1.00 95.31 76 ALA A C 1
ATOM 595 O O . ALA A 1 76 ? -5.203 -10.287 10.132 1.00 95.31 76 ALA A O 1
ATOM 596 N N . THR A 1 77 ? -3.158 -11.205 10.056 1.00 94.38 77 THR A N 1
ATOM 597 C CA . THR A 1 77 ? -3.583 -12.517 9.545 1.00 94.38 77 THR A CA 1
ATOM 598 C C . THR A 1 77 ? -3.320 -13.577 10.602 1.00 94.38 77 THR A C 1
ATOM 600 O O . THR A 1 77 ? -2.262 -13.575 11.222 1.00 94.38 77 THR A O 1
ATOM 603 N N . PHE A 1 78 ? -4.277 -14.479 10.803 1.00 95.50 78 PHE A N 1
ATOM 604 C CA . PHE A 1 78 ? -4.234 -15.515 11.834 1.00 95.50 78 PHE A CA 1
ATOM 605 C C . PHE A 1 78 ? -4.221 -16.916 11.215 1.00 95.50 78 PHE A C 1
ATOM 607 O O . PHE A 1 78 ? -4.645 -17.112 10.075 1.00 95.50 78 PHE A O 1
ATOM 614 N N . THR A 1 79 ? -3.750 -17.909 11.968 1.00 93.69 79 THR A N 1
ATOM 615 C CA . THR A 1 79 ? -3.870 -19.325 11.582 1.00 93.69 79 THR A CA 1
ATOM 616 C C . THR A 1 79 ? -5.282 -19.847 11.788 1.00 93.69 79 THR A C 1
ATOM 618 O O . THR A 1 79 ? -5.788 -20.602 10.956 1.00 93.69 79 THR A O 1
ATOM 621 N N . ASP A 1 80 ? -5.906 -19.418 12.882 1.00 93.69 80 ASP A N 1
ATOM 622 C CA . ASP A 1 80 ? -7.166 -19.961 13.361 1.00 93.69 80 ASP A CA 1
ATOM 623 C C . ASP A 1 80 ? -8.354 -19.132 12.874 1.00 93.69 80 ASP A C 1
ATOM 625 O O . ASP A 1 80 ? -8.260 -17.928 12.608 1.00 93.69 80 ASP A O 1
ATOM 629 N N . ASP A 1 81 ? -9.511 -19.783 12.790 1.00 95.31 81 ASP A N 1
ATOM 630 C CA . ASP A 1 81 ? -10.763 -19.080 12.554 1.00 95.31 81 ASP A CA 1
ATOM 631 C C . ASP A 1 81 ? -11.192 -18.338 13.823 1.00 95.31 81 ASP A C 1
ATOM 633 O O . ASP A 1 81 ? -11.485 -18.933 14.855 1.00 95.31 81 ASP A O 1
ATOM 637 N N . LEU A 1 82 ? -11.273 -17.013 13.722 1.00 97.12 82 LEU A N 1
ATOM 638 C CA . LEU A 1 82 ? -11.593 -16.151 14.860 1.00 97.12 82 LEU A CA 1
ATOM 639 C C . LEU A 1 82 ? -13.089 -16.157 15.205 1.00 97.12 82 LEU A C 1
ATOM 641 O O . LEU A 1 82 ? -13.934 -15.970 14.316 1.00 97.12 82 LEU A O 1
ATOM 645 N N . THR A 1 83 ? -13.407 -16.287 16.493 1.00 98.06 83 THR A N 1
ATOM 646 C CA . THR A 1 83 ? -14.751 -16.096 17.057 1.00 98.06 83 THR A CA 1
ATOM 647 C C . THR A 1 83 ? -15.102 -14.608 17.181 1.00 98.06 83 THR A C 1
ATOM 649 O O . THR A 1 83 ? -14.249 -13.725 17.065 1.00 98.06 83 THR A O 1
ATOM 652 N N . ASP A 1 84 ? -16.372 -14.305 17.465 1.00 98.62 84 ASP A N 1
ATOM 653 C CA . ASP A 1 84 ? -16.790 -12.937 17.798 1.00 98.62 84 ASP A CA 1
ATOM 654 C C . ASP A 1 84 ? -16.077 -12.422 19.065 1.00 98.62 84 ASP A C 1
ATOM 656 O O . ASP A 1 84 ? -15.716 -11.248 19.120 1.00 98.62 84 ASP A O 1
ATOM 660 N N . GLY A 1 85 ? -15.828 -13.290 20.055 1.00 98.38 85 GLY A N 1
ATOM 661 C CA . GLY A 1 85 ? -15.089 -12.942 21.270 1.00 98.38 85 GLY A CA 1
ATOM 662 C C . GLY A 1 85 ? -13.619 -12.624 20.995 1.00 98.38 85 GLY A C 1
ATOM 663 O O . GLY A 1 85 ? -13.097 -11.640 21.524 1.00 98.38 85 GLY A O 1
ATOM 664 N N . ASN A 1 86 ? -12.974 -13.370 20.090 1.00 98.19 86 ASN A N 1
ATOM 665 C CA . ASN A 1 86 ? -11.626 -13.037 19.628 1.00 98.19 86 ASN A CA 1
ATOM 666 C C . ASN A 1 86 ? -11.593 -11.652 18.972 1.00 98.19 86 ASN A C 1
ATOM 668 O O . ASN A 1 86 ? -10.721 -10.846 19.283 1.00 98.19 86 ASN A O 1
ATOM 672 N N . LEU A 1 87 ? -12.565 -11.333 18.106 1.00 98.31 87 LEU A N 1
ATOM 673 C CA . LEU A 1 87 ? -12.629 -10.020 17.450 1.00 98.31 87 LEU A CA 1
ATOM 674 C C . LEU A 1 87 ? -12.845 -8.867 18.436 1.00 98.31 87 LEU A C 1
ATOM 676 O O . LEU A 1 87 ? -12.285 -7.790 18.230 1.00 98.31 87 LEU A O 1
ATOM 680 N N . VAL A 1 88 ? -13.625 -9.077 19.504 1.00 98.50 88 VAL A N 1
ATOM 681 C CA . VAL A 1 88 ? -13.774 -8.094 20.592 1.00 98.50 88 VAL A CA 1
ATOM 682 C C . VAL A 1 88 ? -12.416 -7.808 21.232 1.00 98.50 88 VAL A C 1
ATOM 684 O O . VAL A 1 88 ? -12.047 -6.642 21.371 1.00 98.50 88 VAL A O 1
ATOM 687 N N . GLN A 1 89 ? -11.676 -8.860 21.593 1.00 97.88 89 GLN A N 1
ATOM 688 C CA . GLN A 1 89 ? -10.380 -8.730 22.258 1.00 97.88 89 GLN A CA 1
ATOM 689 C C . GLN A 1 89 ? -9.342 -8.065 21.341 1.00 97.88 89 GLN A C 1
ATOM 691 O O . GLN A 1 89 ? -8.688 -7.109 21.748 1.00 97.88 89 GLN A O 1
ATOM 696 N N . ILE A 1 90 ? -9.285 -8.476 20.071 1.00 97.81 90 ILE A N 1
ATOM 697 C CA . ILE A 1 90 ? -8.427 -7.871 19.042 1.00 97.81 90 ILE A CA 1
ATOM 698 C C . ILE A 1 90 ? -8.711 -6.368 18.884 1.00 97.81 90 ILE A C 1
ATOM 700 O O . ILE A 1 90 ? -7.779 -5.569 18.809 1.00 97.81 90 ILE A O 1
ATOM 704 N N . ALA A 1 91 ? -9.983 -5.954 18.842 1.00 98.19 91 ALA A N 1
ATOM 705 C CA . ALA A 1 91 ? -10.344 -4.543 18.694 1.00 98.19 91 ALA A CA 1
ATOM 706 C C . ALA A 1 91 ? -9.976 -3.698 19.930 1.00 98.19 91 ALA A C 1
ATOM 708 O O . ALA A 1 91 ? -9.528 -2.559 19.769 1.00 98.19 91 ALA A O 1
ATOM 709 N N . ASP A 1 92 ? -10.140 -4.239 21.143 1.00 97.88 92 ASP A N 1
ATOM 710 C CA . ASP A 1 92 ? -9.709 -3.583 22.387 1.00 97.88 92 ASP A CA 1
ATOM 711 C C . ASP A 1 92 ? -8.183 -3.434 22.441 1.00 97.88 92 ASP A C 1
ATOM 713 O O . ASP A 1 92 ? -7.666 -2.339 22.681 1.00 97.88 92 ASP A O 1
ATOM 717 N N . ASP A 1 93 ? -7.447 -4.502 22.140 1.00 97.19 93 ASP A N 1
ATOM 718 C CA . ASP A 1 93 ? -5.985 -4.500 22.182 1.00 97.19 93 ASP A CA 1
ATOM 719 C C . ASP A 1 93 ? -5.377 -3.596 21.104 1.00 97.19 93 ASP A C 1
ATOM 721 O O . ASP A 1 93 ? -4.490 -2.787 21.396 1.00 97.19 93 ASP A O 1
ATOM 725 N N . ALA A 1 94 ? -5.932 -3.605 19.890 1.00 97.38 94 ALA A N 1
ATOM 726 C CA . ALA A 1 94 ? -5.590 -2.629 18.860 1.00 97.38 94 ALA A CA 1
ATOM 727 C C . ALA A 1 94 ? -5.898 -1.189 19.313 1.00 97.38 94 ALA A C 1
ATOM 729 O O . ALA A 1 94 ? -5.111 -0.273 19.070 1.00 97.38 94 ALA A O 1
ATOM 730 N N . HIS A 1 95 ? -7.010 -0.955 20.021 1.00 97.50 95 HIS A N 1
ATOM 731 C CA . HIS A 1 95 ? -7.294 0.370 20.579 1.00 97.50 95 HIS A CA 1
ATOM 732 C C . HIS A 1 95 ? -6.230 0.784 21.598 1.00 97.50 95 HIS A C 1
ATOM 734 O O . HIS A 1 95 ? -5.694 1.886 21.492 1.00 97.50 95 HIS A O 1
ATOM 740 N N . LYS A 1 96 ? -5.865 -0.092 22.545 1.00 96.06 96 LYS A N 1
ATOM 741 C CA . LYS A 1 96 ? -4.798 0.173 23.531 1.00 96.06 96 LYS A CA 1
ATOM 742 C C . LYS A 1 96 ? -3.499 0.591 22.844 1.00 96.06 96 LYS A C 1
ATOM 744 O O . LYS A 1 96 ? -2.938 1.622 23.209 1.00 96.06 96 LYS A O 1
ATOM 749 N N . ARG A 1 97 ? -3.084 -0.135 21.802 1.00 94.50 97 ARG A N 1
ATOM 750 C CA . ARG A 1 97 ? -1.892 0.194 21.003 1.00 94.50 97 ARG A CA 1
ATOM 751 C C . ARG A 1 97 ? -2.003 1.563 20.334 1.00 94.50 97 ARG A C 1
ATOM 753 O O . ARG A 1 97 ? -1.092 2.379 20.451 1.00 94.50 97 ARG A O 1
ATOM 760 N N . MET A 1 98 ? -3.150 1.883 19.736 1.00 96.50 98 MET A N 1
ATOM 761 C CA . MET A 1 98 ? -3.411 3.227 19.209 1.00 96.50 98 MET A CA 1
ATOM 762 C C . MET A 1 98 ? -3.273 4.316 20.297 1.00 96.50 98 MET A C 1
ATOM 764 O O . MET A 1 98 ? -2.688 5.366 20.030 1.00 96.50 98 MET A O 1
ATOM 768 N N . ARG A 1 99 ? -3.754 4.082 21.530 1.00 95.19 99 ARG A N 1
ATOM 769 C CA . ARG A 1 99 ? -3.616 5.050 22.640 1.00 95.19 99 ARG A CA 1
ATOM 770 C C . ARG A 1 99 ? -2.178 5.219 23.116 1.00 95.19 99 ARG A C 1
ATOM 772 O O . ARG A 1 99 ? -1.785 6.335 23.462 1.00 95.19 99 ARG A O 1
ATOM 779 N N . ASP A 1 100 ? -1.397 4.145 23.128 1.00 93.62 100 ASP A N 1
ATOM 780 C CA . ASP A 1 100 ? 0.034 4.214 23.428 1.00 93.62 100 ASP A CA 1
ATOM 781 C C . ASP A 1 100 ? 0.743 5.126 22.417 1.00 93.62 100 ASP A C 1
ATOM 783 O O . ASP A 1 100 ? 1.489 6.026 22.813 1.00 93.62 100 ASP A O 1
ATOM 787 N N . HIS A 1 101 ? 0.414 5.000 21.125 1.00 92.12 101 HIS A N 1
ATOM 788 C CA . HIS A 1 101 ? 0.926 5.904 20.094 1.00 92.12 101 HIS A CA 1
ATOM 789 C C . HIS A 1 101 ? 0.525 7.364 20.321 1.00 92.12 101 HIS A C 1
ATOM 791 O O . HIS A 1 101 ? 1.340 8.249 20.074 1.00 92.12 101 HIS A O 1
ATOM 797 N N . TRP A 1 102 ? -0.675 7.657 20.837 1.00 93.25 102 TRP A N 1
ATOM 798 C CA . TRP A 1 102 ? -1.054 9.045 21.141 1.00 93.25 102 TRP A CA 1
ATOM 799 C C . TRP A 1 102 ? -0.136 9.699 22.164 1.00 93.25 102 TRP A C 1
ATOM 801 O O . TRP A 1 102 ? 0.202 10.873 22.010 1.00 93.25 102 TRP A O 1
ATOM 811 N N . LYS A 1 103 ? 0.264 8.950 23.199 1.00 88.94 103 LYS A N 1
ATOM 812 C CA . LYS A 1 103 ? 1.173 9.441 24.240 1.00 88.94 103 LYS A CA 1
ATOM 813 C C . LYS A 1 103 ? 2.562 9.684 23.661 1.00 88.94 103 LYS A C 1
ATOM 815 O O . LYS A 1 103 ? 3.106 10.775 23.824 1.00 88.94 103 LYS A O 1
ATOM 820 N N . THR A 1 104 ? 3.095 8.699 22.942 1.00 84.00 104 THR A N 1
ATOM 821 C CA . THR A 1 104 ? 4.432 8.765 22.340 1.00 84.00 104 THR A CA 1
ATOM 822 C C . THR A 1 104 ? 4.533 9.876 21.294 1.00 84.00 104 THR A C 1
ATOM 824 O O . THR A 1 104 ? 5.496 10.637 21.291 1.00 84.00 104 THR A O 1
ATOM 827 N N . GLU A 1 105 ? 3.513 10.036 20.447 1.00 85.81 105 GLU A N 1
ATOM 828 C CA . GLU A 1 105 ? 3.459 11.079 19.412 1.00 85.81 105 GLU A CA 1
ATOM 829 C C . GLU A 1 105 ? 2.928 12.432 19.926 1.00 85.81 105 GLU A C 1
ATOM 831 O O . GLU A 1 105 ? 2.824 13.380 19.148 1.00 85.81 105 GLU A O 1
ATOM 836 N N . ARG A 1 106 ? 2.588 12.546 21.220 1.00 89.75 106 ARG A N 1
ATOM 837 C CA . ARG A 1 106 ? 2.037 13.762 21.852 1.00 89.75 106 ARG A CA 1
ATOM 838 C C . ARG A 1 106 ? 0.822 14.328 21.100 1.00 89.75 106 ARG A C 1
ATOM 840 O O . ARG A 1 106 ? 0.715 15.532 20.864 1.00 89.75 106 ARG A O 1
ATOM 847 N N . ILE A 1 107 ? -0.100 13.450 20.709 1.00 89.75 107 ILE A N 1
ATOM 848 C CA . ILE A 1 107 ? -1.310 13.823 19.970 1.00 89.75 107 ILE A CA 1
ATOM 849 C C . ILE A 1 107 ? -2.286 14.542 20.902 1.00 89.75 107 ILE A C 1
ATOM 851 O O . ILE A 1 107 ? -2.680 14.002 21.935 1.00 89.75 107 ILE A O 1
ATOM 855 N N . ASP A 1 108 ? -2.717 15.739 20.503 1.00 90.00 108 ASP A N 1
ATOM 856 C CA . ASP A 1 108 ? -3.731 16.515 21.221 1.00 90.00 108 ASP A CA 1
ATOM 857 C C . ASP A 1 108 ? -5.024 15.707 21.423 1.00 90.00 108 ASP A C 1
ATOM 859 O O . ASP A 1 108 ? -5.521 15.077 20.487 1.00 90.00 108 ASP A O 1
ATOM 863 N N . ILE A 1 109 ? -5.595 15.754 22.631 1.00 89.81 109 ILE A N 1
ATOM 864 C CA . ILE A 1 109 ? -6.778 14.967 23.012 1.00 89.81 109 ILE A CA 1
ATOM 865 C C . ILE A 1 109 ? -7.992 15.203 22.102 1.00 89.81 109 ILE A C 1
ATOM 867 O O . ILE A 1 109 ? -8.760 14.282 21.839 1.00 89.81 109 ILE A O 1
ATOM 871 N N . THR A 1 110 ? -8.147 16.407 21.545 1.00 88.81 110 THR A N 1
ATOM 872 C CA . THR A 1 110 ? -9.237 16.740 20.610 1.00 88.81 110 THR A CA 1
ATOM 873 C C . THR A 1 110 ? -9.070 16.077 19.240 1.00 88.81 110 THR A C 1
ATOM 875 O O . THR A 1 110 ? -10.031 15.959 18.473 1.00 88.81 110 THR A O 1
ATOM 878 N N . LYS A 1 111 ? -7.855 15.611 18.940 1.00 92.50 111 LYS A N 1
ATOM 879 C CA . LYS A 1 111 ? -7.461 14.970 17.683 1.00 92.50 111 LYS A CA 1
ATOM 880 C C . LYS A 1 111 ? -7.344 13.449 17.801 1.00 92.50 111 LYS A C 1
ATOM 882 O O . LYS A 1 111 ? -7.154 12.786 16.786 1.00 92.50 111 LYS A O 1
ATOM 887 N N . GLN A 1 112 ? -7.487 12.894 19.005 1.00 94.50 112 GLN A N 1
ATOM 888 C CA . GLN A 1 112 ? -7.429 11.455 19.261 1.00 94.50 112 GLN A CA 1
ATOM 889 C C . GLN A 1 112 ? -8.728 10.763 18.797 1.00 94.50 112 GLN A C 1
ATOM 891 O O . GLN A 1 112 ? -9.823 11.127 19.247 1.00 94.50 112 GLN A O 1
ATOM 896 N N . PRO A 1 113 ? -8.663 9.776 17.886 1.00 96.31 113 PRO A N 1
ATOM 897 C CA . PRO A 1 113 ? -9.836 8.997 17.507 1.00 96.31 113 PRO A CA 1
ATOM 898 C C . PRO A 1 113 ? -10.338 8.106 18.643 1.00 96.31 113 PRO A C 1
ATOM 900 O O . PRO A 1 113 ? -9.599 7.298 19.176 1.00 96.31 113 PRO A O 1
ATOM 903 N N . THR A 1 114 ? -11.618 8.165 19.001 1.00 96.88 114 THR A N 1
ATOM 904 C CA . THR A 1 114 ? -12.115 7.380 20.148 1.00 96.88 114 THR A CA 1
ATOM 905 C C . THR A 1 114 ? -12.453 5.932 19.806 1.00 96.88 114 THR A C 1
ATOM 907 O O . THR A 1 114 ? -12.674 5.137 20.717 1.00 96.88 114 THR A O 1
ATOM 910 N N . VAL A 1 115 ? -12.486 5.565 18.523 1.00 98.25 115 VAL A N 1
ATOM 911 C CA . VAL A 1 115 ? -12.944 4.250 18.051 1.00 98.25 115 VAL A CA 1
ATOM 912 C C . VAL A 1 115 ? -11.844 3.524 17.288 1.00 98.25 115 VAL A C 1
ATOM 914 O O . VAL A 1 115 ? -11.226 4.119 16.406 1.00 98.25 115 VAL A O 1
ATOM 917 N N . MET A 1 116 ? -11.675 2.234 17.577 1.00 98.50 116 MET A N 1
ATOM 918 C CA . MET A 1 116 ? -10.943 1.258 16.766 1.00 98.50 116 MET A CA 1
ATOM 919 C C . MET A 1 116 ? -11.935 0.231 16.227 1.00 98.50 116 MET A C 1
ATOM 921 O O . MET A 1 116 ? -12.850 -0.171 16.937 1.00 98.50 116 MET A O 1
ATOM 925 N N . THR A 1 117 ? -11.808 -0.170 14.971 1.00 98.75 117 THR A N 1
ATOM 926 C CA . THR A 1 117 ? -12.696 -1.150 14.341 1.00 98.75 117 THR A CA 1
ATOM 927 C C . THR A 1 117 ? -11.899 -2.316 13.793 1.00 98.75 117 THR A C 1
ATOM 929 O O . THR A 1 117 ? -10.870 -2.106 13.161 1.00 98.75 117 THR A O 1
ATOM 932 N N . ALA A 1 118 ? -12.399 -3.526 14.023 1.00 98.62 118 ALA A N 1
ATOM 933 C CA . ALA A 1 118 ? -11.888 -4.762 13.457 1.00 98.62 118 ALA A CA 1
ATOM 934 C C . ALA A 1 118 ? -12.917 -5.334 12.476 1.00 98.62 118 ALA A C 1
ATOM 936 O O . ALA A 1 118 ? -14.058 -5.612 12.851 1.00 98.62 118 ALA A O 1
ATOM 937 N N . LEU A 1 119 ? -12.509 -5.503 11.219 1.00 98.69 119 LEU A N 1
ATOM 938 C CA . LEU A 1 119 ? -13.276 -6.165 10.168 1.00 98.69 119 LEU A CA 1
ATOM 939 C C . LEU A 1 119 ? -12.598 -7.491 9.819 1.00 98.69 119 LEU A C 1
ATOM 941 O O . LEU A 1 119 ? -11.510 -7.502 9.252 1.00 98.69 119 LEU A O 1
ATOM 945 N N . LYS A 1 120 ? -13.245 -8.609 10.131 1.00 98.50 120 LYS A N 1
ATOM 946 C CA . LYS A 1 120 ? -12.798 -9.954 9.769 1.00 98.50 120 LYS A CA 1
ATOM 947 C C . LYS A 1 120 ? -13.297 -10.329 8.380 1.00 98.50 120 LYS A C 1
ATOM 949 O O . LYS A 1 120 ? -14.506 -10.310 8.137 1.00 98.50 120 LYS A O 1
ATOM 954 N N . VAL A 1 121 ? -12.378 -10.768 7.525 1.00 98.06 121 VAL A N 1
ATOM 955 C CA . VAL A 1 121 ? -12.668 -11.447 6.258 1.00 98.06 121 VAL A CA 1
ATOM 956 C C . VAL A 1 121 ? -11.756 -12.666 6.135 1.00 98.06 121 VAL A C 1
ATOM 958 O O . VAL A 1 121 ? -10.535 -12.534 6.085 1.00 98.06 121 VAL A O 1
ATOM 961 N N . GLY A 1 122 ? -12.345 -13.866 6.128 1.00 96.94 122 GLY A N 1
ATOM 962 C CA . GLY A 1 122 ? -11.579 -15.108 6.245 1.00 96.94 122 GLY A CA 1
ATOM 963 C C . GLY A 1 122 ? -10.749 -15.123 7.534 1.00 96.94 122 GLY A C 1
ATOM 964 O O . GLY A 1 122 ? -11.297 -14.946 8.624 1.00 96.94 122 GLY A O 1
ATOM 965 N N . ARG A 1 123 ? -9.431 -15.296 7.394 1.00 97.00 123 ARG A N 1
ATOM 966 C CA . ARG A 1 123 ? -8.456 -15.287 8.500 1.00 97.00 123 ARG A CA 1
ATOM 967 C C . ARG A 1 123 ? -7.752 -13.947 8.711 1.00 97.00 123 ARG A C 1
ATOM 969 O O . ARG A 1 123 ? -6.908 -13.830 9.596 1.00 97.00 123 ARG A O 1
ATOM 976 N N . SER A 1 124 ? -8.079 -12.940 7.909 1.00 97.56 124 SER A N 1
ATOM 977 C CA . SER A 1 124 ? -7.496 -11.608 8.033 1.00 97.56 124 SER A CA 1
ATOM 978 C C . SER A 1 124 ? -8.447 -10.673 8.774 1.00 97.56 124 SER A C 1
ATOM 980 O O . SER A 1 124 ? -9.662 -10.682 8.560 1.00 97.56 124 SER A O 1
ATOM 982 N N . VAL A 1 125 ? -7.879 -9.837 9.637 1.00 98.31 125 VAL A N 1
ATOM 983 C CA . VAL A 1 125 ? -8.562 -8.768 10.359 1.00 98.31 125 VAL A CA 1
ATOM 984 C C . VAL A 1 125 ? -7.986 -7.434 9.917 1.00 98.31 125 VAL A C 1
ATOM 986 O O . VAL A 1 125 ? -6.802 -7.157 10.089 1.00 98.31 125 VAL A O 1
ATOM 989 N N . TYR A 1 126 ? -8.852 -6.601 9.359 1.00 98.12 126 TYR A N 1
ATOM 990 C CA . TYR A 1 126 ? -8.555 -5.251 8.915 1.00 98.12 126 TYR A CA 1
ATOM 991 C C . TYR A 1 126 ? -8.895 -4.309 10.062 1.00 98.12 126 TYR A C 1
ATOM 993 O O . TYR A 1 126 ? -10.064 -4.142 10.423 1.00 98.12 126 TYR A O 1
ATOM 1001 N N . LEU A 1 127 ? -7.857 -3.739 10.660 1.00 98.25 127 LEU A N 1
ATOM 1002 C CA . LEU A 1 127 ? -7.947 -2.814 11.774 1.00 98.25 127 LEU A CA 1
ATOM 1003 C C . LEU A 1 127 ? -7.928 -1.392 11.231 1.00 98.25 127 LEU A C 1
ATOM 1005 O O . LEU A 1 127 ? -7.034 -1.027 10.466 1.00 98.25 127 LEU A O 1
ATOM 1009 N N . ALA A 1 128 ? -8.903 -0.580 11.625 1.00 97.94 128 ALA A N 1
ATOM 1010 C CA . ALA A 1 128 ? -8.908 0.840 11.311 1.00 97.94 128 ALA A CA 1
ATOM 1011 C C . ALA A 1 128 ? -9.612 1.653 12.397 1.00 97.94 128 ALA A C 1
ATOM 1013 O O . ALA A 1 128 ? -10.700 1.306 12.861 1.00 97.94 128 ALA A O 1
ATOM 1014 N N . SER A 1 129 ? -9.013 2.770 12.790 1.00 98.19 129 SER A N 1
ATOM 1015 C CA . SER A 1 129 ? -9.650 3.717 13.691 1.00 98.19 129 SER A CA 1
ATOM 1016 C C . SER A 1 129 ? -10.716 4.537 12.967 1.00 98.19 129 SER A C 1
ATOM 1018 O O . SER A 1 129 ? -10.687 4.701 11.748 1.00 98.19 129 SER A O 1
ATOM 1020 N N . SER A 1 130 ? -11.624 5.155 13.725 1.00 97.25 130 SER A N 1
ATOM 1021 C CA . SER A 1 130 ? -12.311 6.350 13.213 1.00 97.25 130 SER A CA 1
ATOM 1022 C C . SER A 1 130 ? -11.282 7.413 12.813 1.00 97.25 130 SER A C 1
ATOM 1024 O O . SER A 1 130 ? -10.164 7.406 13.335 1.00 97.25 130 SER A O 1
ATOM 1026 N N . THR A 1 131 ? -11.646 8.348 11.941 1.00 95.50 131 THR A N 1
ATOM 1027 C CA . THR A 1 131 ? -10.744 9.451 11.589 1.00 95.50 131 THR A CA 1
ATOM 1028 C C . THR A 1 131 ? -11.090 10.725 12.339 1.00 95.50 131 THR A C 1
ATOM 1030 O O . THR A 1 131 ? -12.243 10.993 12.686 1.00 95.50 131 THR A O 1
ATOM 1033 N N . LYS A 1 132 ? -10.057 11.514 12.623 1.00 93.94 132 LYS A N 1
ATOM 1034 C CA . LYS A 1 132 ? -10.164 12.872 13.159 1.00 93.94 132 LYS A CA 1
ATOM 1035 C C . LYS A 1 132 ? -9.337 13.815 12.304 1.00 93.94 132 LYS A C 1
ATOM 1037 O O . LYS A 1 132 ? -8.365 13.398 11.685 1.00 93.94 132 LYS A O 1
ATOM 1042 N N . GLY A 1 133 ? -9.689 15.096 12.329 1.00 89.50 133 GLY A N 1
ATOM 1043 C CA . GLY A 1 133 ? -8.946 16.130 11.614 1.00 89.50 133 GLY A CA 1
ATOM 1044 C C . GLY A 1 133 ? -9.523 16.486 10.244 1.00 89.50 133 GLY A C 1
ATOM 1045 O O . GLY A 1 133 ? -10.678 16.176 9.943 1.00 89.50 133 GLY A O 1
ATOM 1046 N N . ASN A 1 134 ? -8.748 17.247 9.478 1.00 86.00 134 ASN A N 1
ATOM 1047 C CA . ASN A 1 134 ? -9.160 17.897 8.234 1.00 86.00 134 ASN A CA 1
ATOM 1048 C C . ASN A 1 134 ? -8.003 17.813 7.219 1.00 86.00 134 ASN A C 1
ATOM 1050 O O . ASN A 1 134 ? -6.873 18.119 7.606 1.00 86.00 134 ASN A O 1
ATOM 1054 N N . PRO A 1 135 ? -8.231 17.458 5.938 1.00 86.12 135 PRO A N 1
ATOM 1055 C CA . PRO A 1 135 ? -9.514 17.187 5.272 1.00 86.12 135 PRO A CA 1
ATOM 1056 C C . PRO A 1 135 ? -10.168 15.844 5.652 1.00 86.12 135 PRO A C 1
ATOM 1058 O O . PRO A 1 135 ? -9.459 14.917 6.029 1.00 86.12 135 PRO A O 1
ATOM 1061 N N . PRO A 1 136 ? -11.503 15.698 5.508 1.00 89.19 136 PRO A N 1
ATOM 1062 C CA . PRO A 1 136 ? -12.176 14.404 5.655 1.00 89.19 136 PRO A CA 1
ATOM 1063 C C . PRO A 1 136 ? -11.592 13.368 4.687 1.00 89.19 136 PRO A C 1
ATOM 1065 O O . PRO A 1 136 ? -11.155 13.723 3.596 1.00 89.19 136 PRO A O 1
ATOM 1068 N N . VAL A 1 137 ? -11.580 12.088 5.066 1.00 90.56 137 VAL A N 1
ATOM 1069 C CA . VAL A 1 137 ? -10.999 11.010 4.239 1.00 90.56 137 VAL A CA 1
ATOM 1070 C C . VAL A 1 137 ? -11.907 10.637 3.063 1.00 90.56 137 VAL A C 1
ATOM 1072 O O . VAL A 1 137 ? -11.406 10.431 1.962 1.00 90.56 137 VAL A O 1
ATOM 1075 N N . VAL A 1 138 ? -13.225 10.593 3.278 1.00 92.25 138 VAL A N 1
ATOM 1076 C CA . VAL A 1 138 ? -14.195 10.056 2.305 1.00 92.25 138 VAL A CA 1
ATOM 1077 C C . VAL A 1 138 ? -14.794 11.132 1.403 1.00 92.25 138 VAL A C 1
ATOM 1079 O O . VAL A 1 138 ? -14.762 10.991 0.186 1.00 92.25 138 VAL A O 1
ATOM 1082 N N . TYR A 1 139 ? -15.344 12.202 1.976 1.00 90.81 139 TYR A N 1
ATOM 1083 C CA . TYR A 1 139 ? -15.989 13.272 1.207 1.00 90.81 139 TYR A CA 1
ATOM 1084 C C . TYR A 1 139 ? -14.993 14.353 0.785 1.00 90.81 139 TYR A C 1
ATOM 1086 O O . TYR A 1 139 ? -13.977 14.559 1.447 1.00 90.81 139 TYR A O 1
ATOM 1094 N N . GLU A 1 140 ? -15.272 15.067 -0.305 1.00 86.81 140 GLU A N 1
ATOM 1095 C CA . GLU A 1 140 ? -14.426 16.175 -0.769 1.00 86.81 140 GLU A CA 1
ATOM 1096 C C . GLU A 1 140 ? -14.432 17.360 0.203 1.00 86.81 140 GLU A C 1
ATOM 1098 O O . GLU A 1 140 ? -13.401 18.001 0.418 1.00 86.81 140 GLU A O 1
ATOM 1103 N N . ARG A 1 141 ? -15.591 17.635 0.811 1.00 85.06 141 ARG A N 1
ATOM 1104 C CA . ARG A 1 141 ? -15.822 18.774 1.709 1.00 85.06 141 ARG A CA 1
ATOM 1105 C C . ARG A 1 141 ? -16.525 18.340 2.983 1.00 85.06 141 ARG A C 1
ATOM 1107 O O . ARG A 1 141 ? -17.283 17.369 2.989 1.00 85.06 141 ARG A O 1
ATOM 1114 N N . ARG A 1 142 ? -16.294 19.099 4.054 1.00 84.25 142 ARG A N 1
ATOM 1115 C CA . ARG A 1 142 ? -16.972 18.899 5.334 1.00 84.25 142 ARG A CA 1
ATOM 1116 C C . ARG A 1 142 ? -18.439 19.308 5.282 1.00 84.25 142 ARG A C 1
ATOM 1118 O O . ARG A 1 142 ? -18.847 20.153 4.479 1.00 84.25 142 ARG A O 1
ATOM 1125 N N . ARG A 1 143 ? -19.216 18.749 6.203 1.00 81.44 143 ARG A N 1
ATOM 1126 C CA . ARG A 1 143 ? -20.593 19.151 6.468 1.00 81.44 143 ARG A CA 1
ATOM 1127 C C . ARG A 1 143 ? -20.642 20.640 6.820 1.00 81.44 143 ARG A C 1
ATOM 1129 O O . ARG A 1 143 ? -19.832 21.130 7.603 1.00 81.44 143 ARG A O 1
ATOM 1136 N N . GLY A 1 144 ? -21.604 21.354 6.237 1.00 72.19 144 GLY A N 1
ATOM 1137 C CA . GLY A 1 144 ? -21.794 22.794 6.444 1.00 72.19 144 GLY A CA 1
ATOM 1138 C C . GLY A 1 144 ? -20.879 23.707 5.614 1.00 72.19 144 GLY A C 1
ATOM 1139 O O . GLY A 1 144 ? -21.069 24.914 5.651 1.00 72.19 144 GLY A O 1
ATOM 1140 N N . GLN A 1 145 ? -19.929 23.163 4.842 1.00 68.62 145 GLN A N 1
ATOM 1141 C CA . GLN A 1 145 ? -19.108 23.910 3.870 1.00 68.62 145 GLN A CA 1
ATOM 1142 C C . GLN A 1 145 ? -19.610 23.698 2.428 1.00 68.62 145 GLN A C 1
ATOM 1144 O O . GLN A 1 145 ? -18.831 23.357 1.536 1.00 68.62 145 GLN A O 1
ATOM 1149 N N . ASP A 1 146 ? -20.926 23.781 2.216 1.00 66.31 146 ASP A N 1
ATOM 1150 C CA . ASP A 1 146 ? -21.603 23.424 0.954 1.00 66.31 146 ASP A CA 1
ATOM 1151 C C . ASP A 1 146 ? -21.338 21.986 0.474 1.00 66.31 146 ASP A C 1
ATOM 1153 O O . ASP A 1 146 ? -21.438 21.686 -0.717 1.00 66.31 146 ASP A O 1
ATOM 1157 N N . GLY A 1 147 ? -20.959 21.078 1.379 1.00 64.88 147 GLY A N 1
ATOM 1158 C CA . GLY A 1 147 ? -20.696 19.683 1.042 1.00 64.88 147 GLY A CA 1
ATOM 1159 C C . GLY A 1 147 ? -21.957 19.000 0.515 1.00 64.88 147 GLY A C 1
ATOM 1160 O O . GLY A 1 147 ? -22.852 18.679 1.291 1.00 64.88 147 GLY A O 1
ATOM 1161 N N . LYS A 1 148 ? -22.013 18.728 -0.794 1.00 74.12 148 LYS A N 1
ATOM 1162 C CA . LYS A 1 148 ? -23.161 18.081 -1.458 1.00 74.12 148 LYS A CA 1
ATOM 1163 C C . LYS A 1 148 ? -23.150 16.554 -1.358 1.00 74.12 148 LYS A C 1
ATOM 1165 O O . LYS A 1 148 ? -23.939 15.888 -2.015 1.00 74.12 148 LYS A O 1
ATOM 1170 N N . GLY A 1 149 ? -22.274 16.001 -0.519 1.00 78.94 149 GLY A N 1
ATOM 1171 C CA . GLY A 1 149 ? -22.067 14.554 -0.427 1.00 78.94 149 GLY A CA 1
ATOM 1172 C C . GLY A 1 149 ? -21.115 13.997 -1.483 1.00 78.94 149 GLY A C 1
ATOM 1173 O O . GLY A 1 149 ? -21.027 12.781 -1.613 1.00 78.94 149 GLY A O 1
ATOM 1174 N N . ASP A 1 150 ? -20.373 14.857 -2.188 1.00 87.00 150 ASP A N 1
ATOM 1175 C CA . ASP A 1 150 ? -19.388 14.436 -3.186 1.00 87.00 150 ASP A CA 1
ATOM 1176 C C . ASP A 1 150 ? -18.298 13.577 -2.529 1.00 87.00 150 ASP A C 1
ATOM 1178 O O . ASP A 1 150 ? -17.577 14.020 -1.625 1.00 87.00 150 ASP A O 1
ATOM 1182 N N . VAL A 1 151 ? -18.219 12.316 -2.951 1.00 88.50 151 VAL A N 1
ATOM 1183 C CA . VAL A 1 151 ? -17.221 11.349 -2.490 1.00 88.50 151 VAL A CA 1
ATOM 1184 C C . VAL A 1 151 ? -15.927 11.578 -3.270 1.00 88.50 151 VAL A C 1
ATOM 1186 O O . VAL A 1 151 ? -15.952 11.730 -4.489 1.00 88.50 151 VAL A O 1
ATOM 1189 N N . LYS A 1 152 ? -14.779 11.592 -2.586 1.00 89.25 152 LYS A N 1
ATOM 1190 C CA . LYS A 1 152 ? -13.478 11.767 -3.242 1.00 89.25 152 LYS A CA 1
ATOM 1191 C C . LYS A 1 152 ? -13.212 10.642 -4.234 1.00 89.25 152 LYS A C 1
ATOM 1193 O O . LYS A 1 152 ? -13.381 9.473 -3.903 1.00 89.25 152 LYS A O 1
ATOM 1198 N N . LYS A 1 153 ? -12.592 10.987 -5.364 1.00 84.69 153 LYS A N 1
ATOM 1199 C CA . LYS A 1 153 ? -12.122 10.030 -6.384 1.00 84.69 153 LYS A CA 1
ATOM 1200 C C . LYS A 1 153 ? -11.210 8.912 -5.848 1.00 84.69 153 LYS A C 1
ATOM 1202 O O . LYS A 1 153 ? -11.135 7.847 -6.441 1.00 84.69 153 LYS A O 1
ATOM 1207 N N . ALA A 1 154 ? -10.486 9.152 -4.752 1.00 82.62 154 ALA A N 1
ATOM 1208 C CA . ALA A 1 154 ? -9.602 8.152 -4.147 1.00 82.62 154 ALA A CA 1
ATOM 1209 C C . ALA A 1 154 ? -10.350 7.058 -3.355 1.00 82.62 154 ALA A C 1
ATOM 1211 O O . ALA A 1 154 ? -9.734 6.069 -2.960 1.00 82.62 154 ALA A O 1
ATOM 1212 N N . VAL A 1 155 ? -11.647 7.240 -3.083 1.00 87.88 155 VAL A N 1
ATOM 1213 C CA . VAL A 1 155 ? -12.485 6.235 -2.422 1.00 87.88 155 VAL A CA 1
ATOM 1214 C C . VAL A 1 155 ? -12.886 5.175 -3.455 1.00 87.88 155 VAL A C 1
ATOM 1216 O O . VAL A 1 155 ? -13.392 5.548 -4.509 1.00 87.88 155 VAL A O 1
ATOM 1219 N N . PRO A 1 156 ? -12.701 3.872 -3.173 1.00 87.44 156 PRO A N 1
ATOM 1220 C CA . PRO A 1 156 ? -13.072 2.804 -4.092 1.00 87.44 156 PRO A CA 1
ATOM 1221 C C . PRO A 1 156 ? -14.551 2.839 -4.483 1.00 87.44 156 PRO A C 1
ATOM 1223 O O . PRO A 1 156 ? -15.415 3.038 -3.623 1.00 87.44 156 PRO A O 1
ATOM 1226 N N . ASP A 1 157 ? -14.836 2.554 -5.754 1.00 87.38 157 ASP A N 1
ATOM 1227 C CA . ASP A 1 157 ? -16.182 2.644 -6.332 1.00 87.38 157 ASP A CA 1
ATOM 1228 C C . ASP A 1 157 ? -17.219 1.808 -5.574 1.00 87.38 157 ASP A C 1
ATOM 1230 O O . ASP A 1 157 ? -18.335 2.269 -5.367 1.00 87.38 157 ASP A O 1
ATOM 1234 N N . GLU A 1 158 ? -16.876 0.605 -5.100 1.00 87.19 158 GLU A N 1
ATOM 1235 C CA . GLU A 1 158 ? -17.800 -0.223 -4.306 1.00 87.19 158 GLU A CA 1
ATOM 1236 C C . GLU A 1 158 ? -18.268 0.509 -3.037 1.00 87.19 158 GLU A C 1
ATOM 1238 O O . GLU A 1 158 ? -19.465 0.533 -2.734 1.00 87.19 158 GLU A O 1
ATOM 1243 N N . LEU A 1 159 ? -17.347 1.169 -2.328 1.00 89.56 159 LEU A N 1
ATOM 1244 C CA . LEU A 1 159 ? -17.674 1.937 -1.130 1.00 89.56 159 LEU A CA 1
ATOM 1245 C C . LEU A 1 159 ? -18.440 3.216 -1.481 1.00 89.56 159 LEU A C 1
ATOM 1247 O O . LEU A 1 159 ? -19.443 3.521 -0.834 1.00 89.56 159 LEU A O 1
ATOM 1251 N N . ALA A 1 160 ? -18.005 3.941 -2.514 1.00 89.69 160 ALA A N 1
ATOM 1252 C CA . ALA A 1 160 ? -18.686 5.143 -2.989 1.00 89.69 160 ALA A CA 1
ATOM 1253 C C . ALA A 1 160 ? -20.136 4.840 -3.412 1.00 89.69 160 ALA A C 1
ATOM 1255 O O . ALA A 1 160 ? -21.066 5.538 -3.006 1.00 89.69 160 ALA A O 1
ATOM 1256 N N . ASN A 1 161 ? -20.351 3.748 -4.146 1.00 87.12 161 ASN A N 1
ATOM 1257 C CA . ASN A 1 161 ? -21.667 3.292 -4.587 1.00 87.12 161 ASN A CA 1
ATOM 1258 C C . ASN A 1 161 ? -22.553 2.880 -3.410 1.00 87.12 161 ASN A C 1
ATOM 1260 O O . ASN A 1 161 ? -23.734 3.226 -3.384 1.00 87.12 161 ASN A O 1
ATOM 1264 N N . ALA A 1 162 ? -22.001 2.187 -2.409 1.00 85.19 162 ALA A N 1
ATOM 1265 C CA . ALA A 1 162 ? -22.751 1.812 -1.214 1.00 85.19 162 ALA A CA 1
ATOM 1266 C C . ALA A 1 162 ? -23.186 3.041 -0.395 1.00 85.19 162 ALA A C 1
ATOM 1268 O O . ALA A 1 162 ? -24.336 3.114 0.045 1.00 85.19 162 ALA A O 1
ATOM 1269 N N . LEU A 1 163 ? -22.303 4.035 -0.243 1.00 87.19 163 LEU A N 1
ATOM 1270 C CA . LEU A 1 163 ? -22.618 5.310 0.409 1.00 87.19 163 LEU A CA 1
ATOM 1271 C C . LEU A 1 163 ? -23.715 6.074 -0.356 1.00 87.19 163 LEU A C 1
ATOM 1273 O O . LEU A 1 163 ? -24.709 6.485 0.246 1.00 87.19 163 LEU A O 1
ATOM 1277 N N . THR A 1 164 ? -23.595 6.183 -1.680 1.00 85.75 164 THR A N 1
ATOM 1278 C CA . THR A 1 164 ? -24.598 6.826 -2.548 1.00 85.75 164 THR A CA 1
ATOM 1279 C C . THR A 1 164 ? -25.949 6.107 -2.497 1.00 85.75 164 THR A C 1
ATOM 1281 O O . THR A 1 164 ? -26.999 6.742 -2.386 1.00 85.75 164 THR A O 1
ATOM 1284 N N . ALA A 1 165 ? -25.956 4.772 -2.503 1.00 83.38 165 ALA A N 1
ATOM 1285 C CA . ALA A 1 165 ? -27.184 3.989 -2.387 1.00 83.38 165 ALA A CA 1
ATOM 1286 C C . ALA A 1 165 ? -27.895 4.228 -1.044 1.00 83.38 165 ALA A C 1
ATOM 1288 O O . ALA A 1 165 ? -29.125 4.325 -0.999 1.00 83.38 165 ALA A O 1
ATOM 1289 N N . CYS A 1 166 ? -27.140 4.352 0.053 1.00 81.38 166 CYS A N 1
ATOM 1290 C CA . CYS A 1 166 ? -27.704 4.696 1.355 1.00 81.38 166 CYS A CA 1
ATOM 1291 C C . CYS A 1 166 ? -28.326 6.098 1.362 1.00 81.38 166 CYS A C 1
ATOM 1293 O O . CYS A 1 166 ? -29.451 6.234 1.850 1.00 81.38 166 CYS A O 1
ATOM 1295 N N . LEU A 1 167 ? -27.648 7.095 0.782 1.00 81.88 167 LEU A N 1
ATOM 1296 C CA . LEU A 1 167 ? -28.170 8.456 0.632 1.00 81.88 167 LEU A CA 1
ATOM 1297 C C . LEU A 1 167 ? -29.518 8.465 -0.112 1.00 81.88 167 LEU A C 1
ATOM 1299 O O . LEU A 1 167 ? -30.509 8.981 0.406 1.00 81.88 167 LEU A O 1
ATOM 1303 N N . ASN A 1 168 ? -29.583 7.804 -1.270 1.00 79.12 168 ASN A N 1
ATOM 1304 C CA . ASN A 1 168 ? -30.786 7.767 -2.109 1.00 79.12 168 ASN A CA 1
ATOM 1305 C C . ASN A 1 168 ? -31.970 7.055 -1.434 1.00 79.12 168 ASN A C 1
ATOM 1307 O O . ASN A 1 168 ? -33.125 7.393 -1.675 1.00 79.12 168 ASN A O 1
ATOM 1311 N N . SER A 1 169 ? -31.702 6.078 -0.561 1.00 70.94 169 SER A N 1
ATOM 1312 C CA . SER A 1 169 ? -32.747 5.254 0.064 1.00 70.94 169 SER A CA 1
ATOM 1313 C C . SER A 1 169 ? -33.501 5.912 1.226 1.00 70.94 169 SER A C 1
ATOM 1315 O O . SER A 1 169 ? -34.537 5.394 1.639 1.00 70.94 169 SER A O 1
ATOM 1317 N N . ARG A 1 170 ? -32.995 7.016 1.793 1.00 66.62 170 ARG A N 1
ATOM 1318 C CA . ARG A 1 170 ? -33.545 7.603 3.030 1.00 66.62 170 ARG A CA 1
ATOM 1319 C C . ARG A 1 170 ? -34.444 8.817 2.830 1.00 66.62 170 ARG A C 1
ATOM 1321 O O . ARG A 1 170 ? -35.083 9.224 3.797 1.00 66.62 170 ARG A O 1
ATOM 1328 N N . GLY A 1 171 ? -34.460 9.424 1.641 1.00 58.41 171 GLY A N 1
ATOM 1329 C CA . GLY A 1 171 ? -35.113 10.724 1.434 1.00 58.41 171 GLY A CA 1
ATOM 1330 C C . GLY A 1 171 ? -34.613 11.811 2.401 1.00 58.41 171 GLY A C 1
ATOM 1331 O O . GLY A 1 171 ? -35.333 12.770 2.677 1.00 58.41 171 GLY A O 1
ATOM 1332 N N . SER A 1 172 ? -33.418 11.639 2.990 1.00 58.97 172 SER A N 1
ATOM 1333 C CA . SER A 1 172 ? -32.897 12.539 4.019 1.00 58.97 172 SER A CA 1
ATOM 1334 C C . SER A 1 172 ? -32.461 13.862 3.407 1.00 58.97 172 SER A C 1
ATOM 1336 O O . SER A 1 172 ? -31.833 13.885 2.354 1.00 58.97 172 SER A O 1
ATOM 1338 N N . LYS A 1 173 ? -32.721 14.964 4.119 1.00 67.69 173 LYS A N 1
ATOM 1339 C CA . LYS A 1 173 ? -32.225 16.297 3.740 1.00 67.69 173 LYS A CA 1
ATOM 1340 C C . LYS A 1 173 ? -30.704 16.423 3.862 1.00 67.69 173 LYS A C 1
ATOM 1342 O O . LYS A 1 173 ? -30.131 17.306 3.238 1.00 67.69 173 LYS A O 1
ATOM 1347 N N . GLU A 1 174 ? -30.061 15.568 4.663 1.00 79.44 174 GLU A N 1
ATOM 1348 C CA . GLU A 1 174 ? -28.607 15.579 4.793 1.00 79.44 174 GLU A CA 1
ATOM 1349 C C . GLU A 1 174 ? -27.950 14.768 3.659 1.00 79.44 174 GLU A C 1
ATOM 1351 O O . GLU A 1 174 ? -28.183 13.556 3.572 1.00 79.44 174 GLU A O 1
ATOM 1356 N N . PRO A 1 175 ? -27.069 15.393 2.855 1.00 78.62 175 PRO A N 1
ATOM 1357 C CA . PRO A 1 175 ? -26.360 14.716 1.774 1.00 78.62 175 PRO A CA 1
ATOM 1358 C C . PRO A 1 175 ? -25.196 13.826 2.248 1.00 78.62 175 PRO A C 1
ATOM 1360 O O . PRO A 1 175 ? -24.717 12.988 1.491 1.00 78.62 175 PRO A O 1
ATOM 1363 N N . GLN A 1 176 ? -24.727 13.967 3.492 1.00 82.94 176 GLN A N 1
ATOM 1364 C CA . GLN A 1 176 ? -23.580 13.225 4.025 1.00 82.94 176 GLN A CA 1
ATOM 1365 C C . GLN A 1 176 ? -23.936 12.248 5.152 1.00 82.94 176 GLN A C 1
ATOM 1367 O O . GLN A 1 176 ? -24.676 12.565 6.087 1.00 82.94 176 GLN A O 1
ATOM 1372 N N . HIS A 1 177 ? -23.287 11.080 5.123 1.00 82.44 177 HIS A N 1
ATOM 1373 C CA . HIS A 1 177 ? -23.259 10.106 6.223 1.00 82.44 177 HIS A CA 1
ATOM 1374 C C . HIS A 1 177 ? -22.943 10.786 7.569 1.00 82.44 177 HIS A C 1
ATOM 1376 O O . HIS A 1 177 ? -22.142 11.720 7.637 1.00 82.44 177 HIS A O 1
ATOM 1382 N N . GLN A 1 178 ? -23.516 10.291 8.670 1.00 84.94 178 GLN A N 1
ATOM 1383 C CA . GLN A 1 178 ? -23.201 10.748 10.026 1.00 84.94 178 GLN A CA 1
ATOM 1384 C C . GLN A 1 178 ? -21.684 10.730 10.284 1.00 84.94 178 GLN A C 1
ATOM 1386 O O . GLN A 1 178 ? -21.007 9.755 9.974 1.00 84.94 178 GLN A O 1
ATOM 1391 N N . ASN A 1 179 ? -21.131 11.793 10.869 1.00 88.62 179 ASN A N 1
ATOM 1392 C CA . ASN A 1 179 ? -19.679 11.956 11.026 1.00 88.62 179 ASN A CA 1
ATOM 1393 C C . ASN A 1 179 ? -18.906 11.954 9.691 1.00 88.62 179 ASN A C 1
ATOM 1395 O O . ASN A 1 179 ? -17.758 11.532 9.670 1.00 88.62 179 ASN A O 1
ATOM 1399 N N . GLU A 1 180 ? -19.519 12.364 8.575 1.00 90.69 180 GLU A N 1
ATOM 1400 C CA . GLU A 1 180 ? -18.842 12.507 7.272 1.00 90.69 180 GLU A CA 1
ATOM 1401 C C . GLU A 1 180 ? -18.172 11.202 6.794 1.00 90.69 180 GLU A C 1
ATOM 1403 O O . GLU A 1 180 ? -17.107 11.220 6.181 1.00 90.69 180 GLU A O 1
ATOM 1408 N N . ALA A 1 181 ? -18.780 10.052 7.116 1.00 91.94 181 ALA A N 1
ATOM 1409 C CA . ALA A 1 181 ? -18.236 8.717 6.840 1.00 91.94 181 ALA A CA 1
ATOM 1410 C C . ALA A 1 181 ? -16.827 8.466 7.432 1.00 91.94 181 ALA A C 1
ATOM 1412 O O . ALA A 1 181 ? -16.109 7.580 6.986 1.00 91.94 181 ALA A O 1
ATOM 1413 N N . GLN A 1 182 ? -16.452 9.193 8.490 1.00 93.81 182 GLN A N 1
ATOM 1414 C CA . GLN A 1 182 ? -15.195 9.034 9.240 1.00 93.81 182 GLN A CA 1
ATOM 1415 C C . GLN A 1 182 ? -15.260 7.946 10.332 1.00 93.81 182 GLN A C 1
ATOM 1417 O O . GLN A 1 182 ? -14.441 7.905 11.252 1.00 93.81 182 GLN A O 1
ATOM 1422 N N . CYS A 1 183 ? -16.275 7.087 10.281 1.00 96.19 183 CYS A N 1
ATOM 1423 C CA . CYS A 1 183 ? -16.464 5.985 11.220 1.00 96.19 183 CYS A CA 1
ATOM 1424 C C . CYS A 1 183 ? -15.423 4.881 10.984 1.00 96.19 183 CYS A C 1
ATOM 1426 O O . CYS A 1 183 ? -15.027 4.644 9.842 1.00 96.19 183 CYS A O 1
ATOM 1428 N N . GLY A 1 184 ? -15.000 4.192 12.050 1.00 97.00 184 GLY A N 1
ATOM 1429 C CA . GLY A 1 184 ? -13.996 3.126 11.943 1.00 97.00 184 GLY A CA 1
ATOM 1430 C C . GLY A 1 184 ? -14.465 1.975 11.049 1.00 97.00 184 GLY A C 1
ATOM 1431 O O . GLY A 1 184 ? -13.671 1.414 10.302 1.00 97.00 184 GLY A O 1
ATOM 1432 N N . GLU A 1 185 ? -15.774 1.714 11.012 1.00 97.81 185 GLU A N 1
ATOM 1433 C CA . GLU A 1 185 ? -16.401 0.748 10.111 1.00 97.81 185 GLU A CA 1
ATOM 1434 C C . GLU A 1 185 ? -16.146 1.075 8.644 1.00 97.81 185 GLU A C 1
ATOM 1436 O O . GLU A 1 185 ? -15.736 0.207 7.878 1.00 97.81 185 GLU A O 1
ATOM 1441 N N . VAL A 1 186 ? -16.326 2.340 8.260 1.00 96.94 186 VAL A N 1
ATOM 1442 C CA . VAL A 1 186 ? -16.077 2.788 6.886 1.00 96.94 186 VAL A CA 1
ATOM 1443 C C . VAL A 1 186 ? -14.593 2.660 6.550 1.00 96.94 186 VAL A C 1
ATOM 1445 O O . VAL A 1 186 ? -14.256 2.204 5.461 1.00 96.94 186 VAL A O 1
ATOM 1448 N N . MET A 1 187 ? -13.705 3.014 7.483 1.00 97.25 187 MET A N 1
ATOM 1449 C CA . MET A 1 187 ? -12.257 2.940 7.273 1.00 97.25 187 MET A CA 1
ATOM 1450 C C . MET A 1 187 ? -11.758 1.497 7.135 1.00 97.25 187 MET A C 1
ATOM 1452 O O . MET A 1 187 ? -10.933 1.219 6.268 1.00 97.25 187 MET A O 1
ATOM 1456 N N . ALA A 1 188 ? -12.284 0.565 7.933 1.00 97.81 188 ALA A N 1
ATOM 1457 C CA . ALA A 1 188 ? -11.917 -0.848 7.854 1.00 97.81 188 ALA A CA 1
ATOM 1458 C C . ALA A 1 188 ? -12.424 -1.490 6.550 1.00 97.81 188 ALA A C 1
ATOM 1460 O O . ALA A 1 188 ? -11.695 -2.237 5.901 1.00 97.81 188 ALA A O 1
ATOM 1461 N N . ILE A 1 189 ? -13.641 -1.140 6.115 1.00 97.38 189 ILE A N 1
ATOM 1462 C CA . ILE A 1 189 ? -14.188 -1.567 4.817 1.00 97.38 189 ILE A CA 1
ATOM 1463 C C . ILE A 1 189 ? -13.349 -1.004 3.667 1.00 97.38 189 ILE A C 1
ATOM 1465 O O . ILE A 1 189 ? -12.994 -1.744 2.751 1.00 97.38 189 ILE A O 1
ATOM 1469 N N . PHE A 1 190 ? -12.978 0.278 3.729 1.00 95.38 190 PHE A N 1
ATOM 1470 C CA . PHE A 1 190 ? -12.069 0.891 2.760 1.00 95.38 190 PHE A CA 1
ATOM 1471 C C . PHE A 1 190 ? -10.750 0.098 2.701 1.00 95.38 190 PHE A C 1
ATOM 1473 O O . PHE A 1 190 ? -10.333 -0.312 1.616 1.00 95.38 190 PHE A O 1
ATOM 1480 N N . ALA A 1 191 ? -10.137 -0.204 3.851 1.00 94.12 191 ALA A N 1
ATOM 1481 C CA . ALA A 1 191 ? -8.907 -0.996 3.927 1.00 94.12 191 ALA A CA 1
ATOM 1482 C C . ALA A 1 191 ? -9.016 -2.326 3.162 1.00 94.12 191 ALA A C 1
ATOM 1484 O O . ALA A 1 191 ? -8.111 -2.674 2.402 1.00 94.12 191 ALA A O 1
ATOM 1485 N N . TRP A 1 192 ? -10.136 -3.037 3.332 1.00 95.94 192 TRP A N 1
ATOM 1486 C CA . TRP A 1 192 ? -10.389 -4.305 2.654 1.00 95.94 192 TRP A CA 1
ATOM 1487 C C . TRP A 1 192 ? -10.542 -4.144 1.139 1.00 95.94 192 TRP A C 1
ATOM 1489 O O . TRP A 1 192 ? -9.824 -4.807 0.388 1.00 95.94 192 TRP A O 1
ATOM 1499 N N . ILE A 1 193 ? -11.429 -3.251 0.685 1.00 93.88 193 ILE A N 1
ATOM 1500 C CA . ILE A 1 193 ? -11.737 -3.082 -0.749 1.00 93.88 193 ILE A CA 1
ATOM 1501 C C . ILE A 1 193 ? -10.476 -2.681 -1.516 1.00 93.88 193 ILE A C 1
ATOM 1503 O O . ILE A 1 193 ? -10.205 -3.182 -2.604 1.00 93.88 193 ILE A O 1
ATOM 1507 N N . LYS A 1 194 ? -9.659 -1.808 -0.921 1.00 87.12 194 LYS A N 1
ATOM 1508 C CA . LYS A 1 194 ? -8.421 -1.332 -1.538 1.00 87.12 194 LYS A CA 1
ATOM 1509 C C . LYS A 1 194 ? -7.426 -2.454 -1.845 1.00 87.12 194 LYS A C 1
ATOM 1511 O O . LYS A 1 194 ? -6.701 -2.361 -2.831 1.00 87.12 194 LYS A O 1
ATOM 1516 N N . LEU A 1 195 ? -7.363 -3.482 -1.003 1.00 86.69 195 LEU A N 1
ATOM 1517 C CA . LEU A 1 195 ? -6.457 -4.617 -1.193 1.00 86.69 195 LEU A CA 1
ATOM 1518 C C . LEU A 1 195 ? -7.040 -5.747 -2.029 1.00 86.69 195 LEU A C 1
ATOM 1520 O O . LEU A 1 195 ? -6.291 -6.614 -2.468 1.00 86.69 195 LEU A O 1
ATOM 1524 N N . ASN A 1 196 ? -8.350 -5.739 -2.245 1.00 88.94 196 ASN A N 1
ATOM 1525 C CA . ASN A 1 196 ? -9.051 -6.782 -2.977 1.00 88.94 196 ASN A CA 1
ATOM 1526 C C . ASN A 1 196 ? -9.817 -6.169 -4.162 1.00 88.94 196 ASN A C 1
ATOM 1528 O O . ASN A 1 196 ? -11.038 -6.322 -4.244 1.00 88.94 196 ASN A O 1
ATOM 1532 N N . PRO A 1 197 ? -9.136 -5.447 -5.078 1.00 83.44 197 PRO A N 1
ATOM 1533 C CA . PRO A 1 197 ? -9.806 -4.788 -6.191 1.00 83.44 197 PRO A CA 1
ATOM 1534 C C . PRO A 1 197 ? -10.561 -5.812 -7.047 1.00 83.44 197 PRO A C 1
ATOM 1536 O O . PRO A 1 197 ? -10.035 -6.870 -7.388 1.00 83.44 197 PRO A O 1
ATOM 1539 N N . GLY A 1 198 ? -11.811 -5.494 -7.383 1.00 84.88 198 GLY A N 1
ATOM 1540 C CA . GLY A 1 198 ? -12.690 -6.358 -8.178 1.00 84.88 198 GLY A CA 1
ATOM 1541 C C . GLY A 1 198 ? -13.401 -7.464 -7.389 1.00 84.88 198 GLY A C 1
ATOM 1542 O O . GLY A 1 198 ? -14.339 -8.061 -7.917 1.00 84.88 198 GLY A O 1
ATOM 1543 N N . GLN A 1 199 ? -13.026 -7.714 -6.132 1.00 90.75 199 GLN A N 1
ATOM 1544 C CA . GLN A 1 199 ? -13.780 -8.606 -5.253 1.00 90.75 199 GLN A CA 1
ATOM 1545 C C . GLN A 1 199 ? -14.870 -7.829 -4.517 1.00 90.75 199 GLN A C 1
ATOM 1547 O O . GLN A 1 199 ? -14.666 -6.685 -4.129 1.00 90.75 199 GLN A O 1
ATOM 1552 N N . LYS A 1 200 ? -16.018 -8.471 -4.287 1.00 93.38 200 LYS A N 1
ATOM 1553 C CA . LYS A 1 200 ? -17.133 -7.878 -3.539 1.00 93.38 200 LYS A CA 1
ATOM 1554 C C . LYS A 1 200 ? -17.098 -8.336 -2.095 1.00 93.38 200 LYS A C 1
ATOM 1556 O O . LYS A 1 200 ? -17.105 -9.542 -1.838 1.00 93.38 200 LYS A O 1
ATOM 1561 N N . ILE A 1 201 ? -17.149 -7.399 -1.149 1.00 94.44 201 ILE A N 1
ATOM 1562 C CA . ILE A 1 201 ? -17.133 -7.749 0.283 1.00 94.44 201 ILE A CA 1
ATOM 1563 C C . ILE A 1 201 ? -18.387 -8.533 0.690 1.00 94.44 201 ILE A C 1
ATOM 1565 O O . ILE A 1 201 ? -18.347 -9.368 1.596 1.00 94.44 201 ILE A O 1
ATOM 1569 N N . SER A 1 202 ? -19.491 -8.313 -0.031 1.00 93.94 202 SER A N 1
ATOM 1570 C CA . SER A 1 202 ? -20.777 -8.974 0.200 1.00 93.94 202 SER A CA 1
ATOM 1571 C C . SER A 1 202 ? -20.730 -10.492 0.077 1.00 93.94 202 SER A C 1
ATOM 1573 O O . SER A 1 202 ? -21.618 -11.171 0.594 1.00 93.94 202 SER A O 1
ATOM 1575 N N . ASP A 1 203 ? -19.709 -11.016 -0.596 1.00 95.88 203 ASP A N 1
ATOM 1576 C CA . ASP A 1 203 ? -19.568 -12.439 -0.886 1.00 95.88 203 ASP A CA 1
ATOM 1577 C C . ASP A 1 203 ? -18.624 -13.130 0.118 1.00 95.88 203 ASP A C 1
ATOM 1579 O O . ASP A 1 203 ? -18.483 -14.350 0.113 1.00 95.88 203 ASP A O 1
ATOM 1583 N N . GLN A 1 204 ? -18.029 -12.365 1.044 1.00 95.94 204 GLN A N 1
ATOM 1584 C CA . GLN A 1 204 ? -16.927 -12.812 1.904 1.00 95.94 204 GLN A CA 1
ATOM 1585 C C . GLN A 1 204 ? -17.328 -13.155 3.347 1.00 95.94 204 GLN A C 1
ATOM 1587 O O . GLN A 1 204 ? -16.463 -13.383 4.193 1.00 95.94 204 GLN A O 1
ATOM 1592 N N . LYS A 1 205 ? -18.633 -13.167 3.662 1.00 96.88 205 LYS A N 1
ATOM 1593 C CA . LYS A 1 205 ? -19.166 -13.427 5.020 1.00 96.88 205 LYS A CA 1
ATOM 1594 C C . LYS A 1 205 ? -18.479 -12.578 6.106 1.00 96.88 205 LYS A C 1
ATOM 1596 O O . LYS A 1 205 ? -18.152 -13.072 7.186 1.00 96.88 205 LYS A O 1
ATOM 1601 N N . ALA A 1 206 ? -18.245 -11.304 5.803 1.00 98.25 206 ALA A N 1
ATOM 1602 C CA . ALA A 1 206 ? -17.478 -10.409 6.656 1.00 98.25 206 ALA A CA 1
ATOM 1603 C C . ALA A 1 206 ? -18.169 -10.135 8.006 1.00 98.25 206 ALA A C 1
ATOM 1605 O O . ALA A 1 206 ? -19.399 -10.026 8.086 1.00 98.25 206 ALA A O 1
ATOM 1606 N N . VAL A 1 207 ? -17.366 -9.982 9.062 1.00 98.62 207 VAL A N 1
ATOM 1607 C CA . VAL A 1 207 ? -17.826 -9.697 10.432 1.00 98.62 207 VAL A CA 1
ATOM 1608 C C . VAL A 1 207 ? -17.119 -8.456 10.956 1.00 98.62 207 VAL A C 1
ATOM 1610 O O . VAL A 1 207 ? -15.909 -8.341 10.796 1.00 98.62 207 VAL A O 1
ATOM 1613 N N . ILE A 1 208 ? -17.841 -7.532 11.586 1.00 98.62 208 ILE A N 1
ATOM 1614 C CA . ILE A 1 208 ? -17.282 -6.251 12.023 1.00 98.62 208 ILE A CA 1
ATOM 1615 C C . ILE A 1 208 ? -17.625 -5.910 13.472 1.00 98.62 208 ILE A C 1
ATOM 1617 O O . ILE A 1 208 ? -18.729 -6.181 13.951 1.00 98.62 208 ILE A O 1
ATOM 1621 N N . ILE A 1 209 ? -16.682 -5.264 14.156 1.00 98.56 209 ILE A N 1
ATOM 1622 C CA . ILE A 1 209 ? -16.865 -4.712 15.496 1.00 98.56 209 ILE A CA 1
ATOM 1623 C C . ILE A 1 209 ? -16.117 -3.395 15.673 1.00 98.56 209 ILE A C 1
ATOM 1625 O O . ILE A 1 209 ? -14.945 -3.290 15.328 1.00 98.56 209 ILE A O 1
ATOM 1629 N N . ALA A 1 210 ? -16.782 -2.407 16.271 1.00 98.50 210 ALA A N 1
ATOM 1630 C CA . ALA A 1 210 ? -16.166 -1.167 16.719 1.00 98.50 210 ALA A CA 1
ATOM 1631 C C . ALA A 1 210 ? -16.029 -1.162 18.249 1.00 98.50 210 ALA A C 1
ATOM 1633 O O . ALA A 1 210 ? -17.001 -1.388 18.971 1.00 98.50 210 ALA A O 1
ATOM 1634 N N . TRP A 1 211 ? -14.829 -0.873 18.744 1.00 98.44 211 TRP A N 1
ATOM 1635 C CA . TRP A 1 211 ? -14.511 -0.669 20.154 1.00 98.44 211 TRP A CA 1
ATOM 1636 C C . TRP A 1 211 ? -14.266 0.814 20.421 1.00 98.44 211 TRP A C 1
ATOM 1638 O O . TRP A 1 211 ? -13.451 1.448 19.748 1.00 98.44 211 TRP A O 1
ATOM 1648 N N . GLU A 1 212 ? -14.972 1.383 21.395 1.00 97.88 212 GLU A N 1
ATOM 1649 C CA . GLU A 1 212 ? -14.800 2.768 21.820 1.00 97.88 212 GLU A CA 1
ATOM 1650 C C . GLU A 1 212 ? -14.172 2.847 23.202 1.00 97.88 212 GLU A C 1
ATOM 1652 O O . GLU A 1 212 ? -14.654 2.240 24.158 1.00 97.88 212 GLU A O 1
ATOM 1657 N N . TYR A 1 213 ? -13.157 3.700 23.303 1.00 96.19 213 TYR A N 1
ATOM 1658 C CA . TYR A 1 213 ? -12.654 4.205 24.566 1.00 96.19 213 TYR A CA 1
ATOM 1659 C C . TYR A 1 213 ? -12.712 5.729 24.536 1.00 96.19 213 TYR A C 1
ATOM 1661 O O . TYR A 1 213 ? -12.162 6.370 23.634 1.00 96.19 213 TYR A O 1
ATOM 1669 N N . LYS A 1 214 ? -13.379 6.315 25.527 1.00 93.38 214 LYS A N 1
ATOM 1670 C CA . LYS A 1 214 ? -13.483 7.764 25.683 1.00 93.38 214 LYS A CA 1
ATOM 1671 C C . LYS A 1 214 ? -13.221 8.139 27.129 1.00 93.38 214 LYS A C 1
ATOM 1673 O O . LYS A 1 214 ? -13.924 7.682 28.028 1.00 93.38 214 LYS A O 1
ATOM 1678 N N . GLU A 1 215 ? -12.258 9.021 27.333 1.00 91.06 215 GLU A N 1
ATOM 1679 C CA . GLU A 1 215 ? -11.962 9.635 28.622 1.00 91.06 215 GLU A CA 1
ATOM 1680 C C . GLU A 1 215 ? -12.396 11.100 28.584 1.00 91.06 215 GLU A C 1
ATOM 1682 O O . GLU A 1 215 ? -12.195 11.795 27.586 1.00 91.06 215 GLU A O 1
ATOM 1687 N N . ASP A 1 216 ? -13.044 11.557 29.649 1.00 89.06 216 ASP A N 1
ATOM 1688 C CA . ASP A 1 216 ? -13.376 12.963 29.814 1.00 89.06 216 ASP A CA 1
ATOM 1689 C C . ASP A 1 216 ? -12.093 13.779 30.076 1.00 89.06 216 ASP A C 1
ATOM 1691 O O . ASP A 1 216 ? -11.372 13.487 31.036 1.00 89.06 216 ASP A O 1
ATOM 1695 N N . PRO A 1 217 ? -11.779 14.800 29.255 1.00 86.00 217 PRO A N 1
ATOM 1696 C CA . PRO A 1 217 ? -10.514 15.522 29.361 1.00 86.00 217 PRO A CA 1
ATOM 1697 C C . PRO A 1 217 ? -10.279 16.187 30.719 1.00 86.00 217 PRO A C 1
ATOM 1699 O O . PRO A 1 217 ? -9.123 16.274 31.141 1.00 86.00 217 PRO A O 1
ATOM 1702 N N . GLN A 1 218 ? -11.351 16.658 31.373 1.00 89.31 218 GLN A N 1
ATOM 1703 C CA . GLN A 1 218 ? -11.285 17.431 32.615 1.00 89.31 218 GLN A CA 1
ATOM 1704 C C . GLN A 1 218 ? -11.223 16.526 33.845 1.00 89.31 218 GLN A C 1
ATOM 1706 O O . GLN A 1 218 ? -10.364 16.702 34.702 1.00 89.31 218 GLN A O 1
ATOM 1711 N N . SER A 1 219 ? -12.121 15.547 33.928 1.00 92.44 219 SER A N 1
ATOM 1712 C CA . SER A 1 219 ? -12.255 14.658 35.086 1.00 92.44 219 SER A CA 1
ATOM 1713 C C . SER A 1 219 ? -11.383 13.408 35.010 1.00 92.44 219 SER A C 1
ATOM 1715 O O . SER A 1 219 ? -11.296 12.679 35.995 1.00 92.44 219 SER A O 1
ATOM 1717 N N . LYS A 1 220 ? -10.780 13.119 33.846 1.00 88.62 220 LYS A N 1
ATOM 1718 C CA . LYS A 1 220 ? -10.055 11.865 33.564 1.00 88.62 220 LYS A CA 1
ATOM 1719 C C . LYS A 1 220 ? -10.909 10.608 33.749 1.00 88.62 220 LYS A C 1
ATOM 1721 O O . LYS A 1 220 ? -10.400 9.492 33.797 1.00 88.62 220 LYS A O 1
ATOM 1726 N N . LYS A 1 221 ? -12.234 10.764 33.840 1.00 93.50 221 LYS A N 1
ATOM 1727 C CA . LYS A 1 221 ? -13.163 9.652 34.001 1.00 93.50 221 LYS A CA 1
ATOM 1728 C C . LYS A 1 221 ? -13.412 8.995 32.650 1.00 93.50 221 LYS A C 1
ATOM 1730 O O . LYS A 1 221 ? -13.770 9.657 31.676 1.00 93.50 221 LYS A O 1
ATOM 1735 N N . VAL A 1 222 ? -13.296 7.673 32.607 1.00 93.12 222 VAL A N 1
ATOM 1736 C CA . VAL A 1 222 ? -13.684 6.885 31.434 1.00 93.12 222 VAL A CA 1
ATOM 1737 C C . VAL A 1 222 ? -15.207 6.942 31.277 1.00 93.12 222 VAL A C 1
ATOM 1739 O O . VAL A 1 222 ? -15.954 6.523 32.160 1.00 93.12 222 VAL A O 1
ATOM 1742 N N . THR A 1 223 ? -15.670 7.498 30.158 1.00 93.31 223 THR A N 1
ATOM 1743 C CA . THR A 1 223 ? -17.093 7.683 29.813 1.00 93.31 223 THR A CA 1
ATOM 1744 C C . THR A 1 223 ? -17.602 6.643 28.817 1.00 93.31 223 THR A C 1
ATOM 1746 O O . THR A 1 223 ? -18.809 6.437 28.712 1.00 93.31 223 THR A O 1
ATOM 1749 N N . ALA A 1 224 ? -16.697 5.962 28.114 1.00 94.75 224 ALA A N 1
ATOM 1750 C CA . ALA A 1 224 ? -16.997 4.799 27.291 1.00 94.75 224 ALA A CA 1
ATOM 1751 C C . ALA A 1 224 ? -15.796 3.848 27.292 1.00 94.75 224 ALA A C 1
ATOM 1753 O O . ALA A 1 224 ? -14.659 4.306 27.191 1.00 94.75 224 ALA A O 1
ATOM 1754 N N . ASN A 1 225 ? -16.059 2.548 27.419 1.00 96.25 225 ASN A N 1
ATOM 1755 C CA . ASN A 1 225 ? -15.074 1.478 27.276 1.00 96.25 225 ASN A CA 1
ATOM 1756 C C . ASN A 1 225 ? -15.803 0.191 26.874 1.00 96.25 225 ASN A C 1
ATOM 1758 O O . ASN A 1 225 ? -16.349 -0.504 27.733 1.00 96.25 225 ASN A O 1
ATOM 1762 N N . GLY A 1 226 ? -15.920 -0.066 25.575 1.00 97.56 226 GLY A N 1
ATOM 1763 C CA . GLY A 1 226 ? -16.630 -1.244 25.092 1.00 97.56 226 GLY A CA 1
ATOM 1764 C C . GLY A 1 226 ? -17.082 -1.170 23.642 1.00 97.56 226 GLY A C 1
ATOM 1765 O O . GLY A 1 226 ? -16.772 -0.233 22.907 1.00 97.56 226 GLY A O 1
ATOM 1766 N N . ILE A 1 227 ? -17.882 -2.163 23.249 1.00 98.00 227 ILE A N 1
ATOM 1767 C CA . ILE A 1 227 ? -18.475 -2.249 21.911 1.00 98.00 227 ILE A CA 1
ATOM 1768 C C . ILE A 1 227 ? -19.354 -1.022 21.644 1.00 98.00 227 ILE A C 1
ATOM 1770 O O . ILE A 1 227 ? -20.356 -0.796 22.335 1.00 98.00 227 ILE A O 1
ATOM 1774 N N . LYS A 1 228 ? -19.013 -0.272 20.595 1.00 96.62 228 LYS A N 1
ATOM 1775 C CA . LYS A 1 228 ? -19.795 0.844 20.069 1.00 96.62 228 LYS A CA 1
ATOM 1776 C C . LYS A 1 228 ? -20.680 0.343 18.923 1.00 96.62 228 LYS A C 1
ATOM 1778 O O . LYS A 1 228 ? -20.152 -0.114 17.915 1.00 96.62 228 LYS A O 1
ATOM 1783 N N . PRO A 1 229 ? -22.016 0.425 19.037 1.00 95.19 229 PRO A N 1
ATOM 1784 C CA . PRO A 1 229 ? -22.903 0.084 17.930 1.00 95.19 229 PRO A CA 1
ATOM 1785 C C . PRO A 1 229 ? -22.690 1.003 16.715 1.00 95.19 229 PRO A C 1
ATOM 1787 O O . PRO A 1 229 ? -22.356 2.181 16.913 1.00 95.19 229 PRO A O 1
ATOM 1790 N N . PRO A 1 230 ? -22.977 0.526 15.489 1.00 94.12 230 PRO A N 1
ATOM 1791 C CA . PRO A 1 230 ? -22.890 1.346 14.288 1.00 94.12 230 PRO A CA 1
ATOM 1792 C C . PRO A 1 230 ? -23.706 2.627 14.404 1.00 94.12 230 PRO A C 1
ATOM 1794 O O . PRO A 1 230 ? -24.842 2.628 14.893 1.00 94.12 230 PRO A O 1
ATOM 1797 N N . CYS A 1 231 ? -23.135 3.736 13.933 1.00 90.62 231 CYS A N 1
ATOM 1798 C CA . CYS A 1 231 ? -23.791 5.029 14.061 1.00 90.62 231 CYS A CA 1
ATOM 1799 C C . CYS A 1 231 ? -25.120 5.063 13.287 1.00 90.62 231 CYS A C 1
ATOM 1801 O O . CYS A 1 231 ? -25.262 4.517 12.187 1.00 90.62 231 CYS A O 1
ATOM 1803 N N . ASN A 1 232 ? -26.117 5.688 13.906 1.00 82.06 232 ASN A N 1
ATOM 1804 C CA . ASN A 1 232 ? -27.398 5.996 13.298 1.00 82.06 232 ASN A CA 1
ATOM 1805 C C . ASN A 1 232 ? -28.082 7.092 14.117 1.00 82.06 232 ASN A C 1
ATOM 1807 O O . ASN A 1 232 ? -28.064 7.038 15.347 1.00 82.06 232 ASN A O 1
ATOM 1811 N N . SER A 1 233 ? -28.741 8.039 13.459 1.00 73.12 233 SER A N 1
ATOM 1812 C CA . SER A 1 233 ? -29.579 9.031 14.139 1.00 73.12 233 SER A CA 1
ATOM 1813 C C . SER A 1 233 ? -30.889 9.241 13.380 1.00 73.12 233 SER A C 1
ATOM 1815 O O . SER A 1 233 ? -31.093 8.647 12.319 1.00 73.12 233 SER A O 1
ATOM 1817 N N . ARG A 1 234 ? -31.793 10.050 13.948 1.00 67.75 234 ARG A N 1
ATOM 1818 C CA . ARG A 1 234 ? -33.060 10.407 13.292 1.00 67.75 234 ARG A CA 1
ATOM 1819 C C . ARG A 1 234 ? -32.818 11.237 12.029 1.00 67.75 234 ARG A C 1
ATOM 1821 O O . ARG A 1 234 ? -33.424 10.946 11.006 1.00 67.75 234 ARG A O 1
ATOM 1828 N N . ASP A 1 235 ? -31.879 12.179 12.090 1.00 66.06 235 ASP A N 1
ATOM 1829 C CA . ASP A 1 235 ? -31.633 13.149 11.014 1.00 66.06 235 ASP A CA 1
ATOM 1830 C C . ASP A 1 235 ? -30.545 12.704 10.024 1.00 66.06 235 ASP A C 1
ATOM 1832 O O . ASP A 1 235 ? -30.450 13.229 8.916 1.00 66.06 235 ASP A O 1
ATOM 1836 N N . PHE A 1 236 ? -29.736 11.705 10.396 1.00 70.19 236 PHE A N 1
ATOM 1837 C CA . PHE A 1 236 ? -28.610 11.223 9.595 1.00 70.19 236 PHE A CA 1
ATOM 1838 C C . PHE A 1 236 ? -28.660 9.717 9.370 1.00 70.19 236 PHE A C 1
ATOM 1840 O O . PHE A 1 236 ? -28.887 8.935 10.300 1.00 70.19 236 PHE A O 1
ATOM 1847 N N . TRP A 1 237 ? -28.360 9.302 8.140 1.00 81.19 237 TRP A N 1
ATOM 1848 C CA . TRP A 1 237 ? -27.985 7.922 7.854 1.00 81.19 237 TRP A CA 1
ATOM 1849 C C . TRP A 1 237 ? -26.546 7.662 8.307 1.00 81.19 237 TRP A C 1
ATOM 1851 O O . TRP A 1 237 ? -25.718 8.570 8.364 1.00 81.19 237 TRP A O 1
ATOM 1861 N N . GLY A 1 238 ? -26.265 6.423 8.694 1.00 88.19 238 GLY A N 1
ATOM 1862 C CA . GLY A 1 238 ? -24.977 6.040 9.261 1.00 88.19 238 GLY A CA 1
ATOM 1863 C C . GLY A 1 238 ? -24.642 4.581 8.983 1.00 88.19 238 GLY A C 1
ATOM 1864 O O . GLY A 1 238 ? -25.344 3.912 8.215 1.00 88.19 238 GLY A O 1
ATOM 1865 N N . CYS A 1 239 ? -23.607 4.069 9.648 1.00 92.94 239 CYS A N 1
ATOM 1866 C CA . CYS A 1 239 ? -23.069 2.732 9.414 1.00 92.94 239 CYS A CA 1
ATOM 1867 C C . CYS A 1 239 ? -24.134 1.641 9.577 1.00 92.94 239 CYS A C 1
ATOM 1869 O O . CYS A 1 239 ? -24.123 0.666 8.832 1.00 92.94 239 CYS A O 1
ATOM 1871 N N . LYS A 1 240 ? -25.139 1.846 10.443 1.00 93.44 240 LYS A N 1
ATOM 1872 C CA . LYS A 1 240 ? -26.270 0.914 10.592 1.00 93.44 240 LYS A CA 1
ATOM 1873 C C . LYS A 1 240 ? -27.046 0.670 9.289 1.00 93.44 240 LYS A C 1
ATOM 1875 O O . LYS A 1 240 ? -27.644 -0.385 9.120 1.00 93.44 240 LYS A O 1
ATOM 1880 N N . SER A 1 241 ? -27.070 1.646 8.379 1.00 90.81 241 SER A N 1
ATOM 1881 C CA . SER A 1 241 ? -27.714 1.512 7.060 1.00 90.81 241 SER A CA 1
ATOM 1882 C C . SER A 1 241 ? -26.758 0.968 5.995 1.00 90.81 241 SER A C 1
ATOM 1884 O O . SER A 1 241 ? -27.215 0.346 5.040 1.00 90.81 241 SER A O 1
ATOM 1886 N N . LEU A 1 242 ? -25.450 1.183 6.173 1.00 91.94 242 LEU A N 1
ATOM 1887 C CA . LEU A 1 242 ? -24.399 0.752 5.251 1.00 91.94 242 LEU A CA 1
ATOM 1888 C C . LEU A 1 242 ? -24.108 -0.751 5.362 1.00 91.94 242 LEU A C 1
ATOM 1890 O O . LEU A 1 242 ? -24.097 -1.445 4.348 1.00 91.94 242 LEU A O 1
ATOM 1894 N N . LEU A 1 243 ? -23.905 -1.268 6.580 1.00 95.19 243 LEU A N 1
ATOM 1895 C CA . LEU A 1 243 ? -23.471 -2.658 6.789 1.00 95.19 243 LEU A CA 1
ATOM 1896 C C . LEU A 1 243 ? -24.408 -3.700 6.141 1.00 95.19 243 LEU A C 1
ATOM 1898 O O . LEU A 1 243 ? -23.897 -4.591 5.460 1.00 95.19 243 LEU A O 1
ATOM 1902 N N . PRO A 1 244 ? -25.753 -3.581 6.228 1.00 93.12 244 PRO A N 1
ATOM 1903 C CA . PRO A 1 244 ? -26.652 -4.519 5.555 1.00 93.12 244 PRO A CA 1
ATOM 1904 C C . PRO A 1 244 ? -26.539 -4.498 4.025 1.00 93.12 244 PRO A C 1
ATOM 1906 O O . PRO A 1 244 ? -26.694 -5.541 3.393 1.00 93.12 244 PRO A O 1
ATOM 1909 N N . LYS A 1 245 ? -26.243 -3.341 3.411 1.00 89.88 245 LYS A N 1
ATOM 1910 C CA . LYS A 1 245 ? -26.059 -3.228 1.950 1.00 89.88 245 LYS A CA 1
ATOM 1911 C C . LYS A 1 245 ? -24.825 -3.986 1.474 1.00 89.88 245 LYS A C 1
ATOM 1913 O O . LYS A 1 245 ? -24.843 -4.559 0.392 1.00 89.88 245 LYS A O 1
ATOM 1918 N N . LEU A 1 246 ? -23.801 -4.027 2.318 1.00 93.88 246 LEU A N 1
ATOM 1919 C CA . LEU A 1 246 ? -22.565 -4.767 2.089 1.00 93.88 246 LEU A CA 1
ATOM 1920 C C . LEU A 1 246 ? -22.615 -6.202 2.642 1.00 93.88 246 LEU A C 1
ATOM 1922 O O . LEU A 1 246 ? -21.609 -6.897 2.597 1.00 93.88 246 LEU A O 1
ATOM 1926 N N . LYS A 1 247 ? -23.765 -6.653 3.170 1.00 96.62 247 LYS A N 1
ATOM 1927 C CA . LYS A 1 247 ? -23.952 -7.964 3.825 1.00 96.62 247 LYS A CA 1
ATOM 1928 C C . LYS A 1 247 ? -22.919 -8.262 4.927 1.00 96.62 247 LYS A C 1
ATOM 1930 O O . LYS A 1 247 ? -22.554 -9.415 5.147 1.00 96.62 247 LYS A O 1
ATOM 1935 N N . ILE A 1 248 ? -22.466 -7.229 5.635 1.00 97.69 248 ILE A N 1
ATOM 1936 C CA . ILE A 1 248 ? -21.508 -7.360 6.738 1.00 97.69 248 ILE A CA 1
ATOM 1937 C C . ILE A 1 248 ? -22.281 -7.583 8.036 1.00 97.69 248 ILE A C 1
ATOM 1939 O O . ILE A 1 248 ? -23.194 -6.820 8.366 1.00 97.69 248 ILE A O 1
ATOM 1943 N N . ARG A 1 249 ? -21.906 -8.617 8.790 1.00 97.88 249 ARG A N 1
ATOM 1944 C CA . ARG A 1 249 ? -22.508 -8.926 10.090 1.00 97.88 249 ARG A CA 1
ATOM 1945 C C . ARG A 1 249 ? -21.822 -8.135 11.202 1.00 97.88 249 ARG A C 1
ATOM 1947 O O . ARG A 1 249 ? -20.604 -8.168 11.320 1.00 97.88 249 ARG A O 1
ATOM 1954 N N . GLU A 1 250 ? -22.596 -7.485 12.063 1.00 97.94 250 GLU A N 1
ATOM 1955 C CA . GLU A 1 250 ? -22.073 -6.856 13.282 1.00 97.94 250 GLU A CA 1
ATOM 1956 C C . GLU A 1 250 ? -21.920 -7.873 14.428 1.00 97.94 250 GLU A C 1
ATOM 1958 O O . GLU A 1 250 ? -22.755 -8.770 14.601 1.00 97.94 250 GLU A O 1
ATOM 1963 N N . VAL A 1 251 ? -20.859 -7.734 15.228 1.00 98.12 251 VAL A N 1
ATOM 1964 C CA . VAL A 1 251 ? -20.738 -8.446 16.509 1.00 98.12 251 VAL A CA 1
ATOM 1965 C C . VAL A 1 251 ? -21.760 -7.879 17.494 1.00 98.12 251 VAL A C 1
ATOM 1967 O O . VAL A 1 251 ? -21.915 -6.663 17.638 1.00 98.12 251 VAL A O 1
ATOM 1970 N N . LYS A 1 252 ? -22.471 -8.764 18.200 1.00 97.06 252 LYS A N 1
ATOM 1971 C CA . LYS A 1 252 ? -23.530 -8.361 19.131 1.00 97.06 252 LYS A CA 1
ATOM 1972 C C . LYS A 1 252 ? -22.957 -7.564 20.302 1.00 97.06 252 LYS A C 1
ATOM 1974 O O . LYS A 1 252 ? -21.959 -7.950 20.915 1.00 97.06 252 LYS A O 1
ATOM 1979 N N . LYS A 1 253 ? -23.644 -6.484 20.681 1.00 95.12 253 LYS A N 1
ATOM 1980 C CA . LYS A 1 253 ? -23.336 -5.740 21.909 1.00 95.12 253 LYS A CA 1
ATOM 1981 C C . LYS A 1 253 ? -23.402 -6.680 23.121 1.00 95.12 253 LYS A C 1
ATOM 1983 O O . LYS A 1 253 ? -24.345 -7.456 23.245 1.00 95.12 253 LYS A O 1
ATOM 1988 N N . GLY A 1 254 ? -22.424 -6.575 24.019 1.00 94.75 254 GLY A N 1
ATOM 1989 C CA . GLY A 1 254 ? -22.322 -7.415 25.219 1.00 94.75 254 GLY A CA 1
ATOM 1990 C C . GLY A 1 254 ? -21.516 -8.704 25.033 1.00 94.75 254 GLY A C 1
ATOM 1991 O O . GLY A 1 254 ? -21.273 -9.393 26.021 1.00 94.75 254 GLY A O 1
ATOM 1992 N N . THR A 1 255 ? -21.063 -9.010 23.812 1.00 98.00 255 THR A N 1
ATOM 1993 C CA . THR A 1 255 ? -20.067 -10.068 23.582 1.00 98.00 255 THR A CA 1
ATOM 1994 C C . THR A 1 255 ? -18.802 -9.751 24.381 1.00 98.00 255 THR A C 1
ATOM 1996 O O . THR A 1 255 ? -18.322 -8.615 24.355 1.00 98.00 255 THR A O 1
ATOM 1999 N N . LYS A 1 256 ? -18.295 -10.732 25.131 1.00 97.88 256 LYS A N 1
ATOM 2000 C CA . LYS A 1 256 ? -17.077 -10.590 25.936 1.00 97.88 256 LYS A CA 1
ATOM 2001 C C . LYS A 1 256 ? -15.846 -10.882 25.078 1.00 97.88 256 LYS A C 1
ATOM 2003 O O . LYS A 1 256 ? -15.934 -11.679 24.151 1.00 97.88 256 LYS A O 1
ATOM 2008 N N . GLY A 1 257 ? -14.728 -10.233 25.396 1.00 97.19 257 GLY A N 1
ATOM 2009 C CA . GLY A 1 257 ? -13.435 -10.548 24.790 1.00 97.19 257 GLY A CA 1
ATOM 2010 C C . GLY A 1 257 ? -12.980 -11.958 25.160 1.00 97.19 257 GLY A C 1
ATOM 2011 O O . GLY A 1 257 ? -13.171 -12.389 26.298 1.00 97.19 257 GLY A O 1
ATOM 2012 N N . GLU A 1 258 ? -12.391 -12.658 24.196 1.00 96.81 258 GLU A N 1
ATOM 2013 C CA . GLU A 1 258 ? -11.776 -13.974 24.371 1.00 96.81 258 GLU A CA 1
ATOM 2014 C C . GLU A 1 258 ? -10.314 -13.922 23.902 1.00 96.81 258 GLU A C 1
ATOM 2016 O O . GLU A 1 258 ? -10.036 -13.284 22.879 1.00 96.81 258 GLU A O 1
ATOM 2021 N N . PRO A 1 259 ? -9.380 -14.602 24.596 1.00 95.50 259 PRO A N 1
ATOM 2022 C CA . PRO A 1 259 ? -7.996 -14.715 24.148 1.00 95.50 259 PRO A CA 1
ATOM 2023 C C . PRO A 1 259 ? -7.910 -15.269 22.728 1.00 95.50 259 PRO A C 1
ATOM 2025 O O . PRO A 1 259 ? -8.689 -16.142 22.351 1.00 95.50 259 PRO A O 1
ATOM 2028 N N . TYR A 1 260 ? -6.951 -14.774 21.957 1.00 95.19 260 TYR A N 1
ATOM 2029 C CA . TYR A 1 260 ? -6.732 -15.146 20.565 1.00 95.19 260 TYR A CA 1
ATOM 2030 C C . TYR A 1 260 ? -5.255 -15.510 20.357 1.00 95.19 260 TYR A C 1
ATOM 2032 O O . TYR A 1 260 ? -4.388 -15.101 21.132 1.00 95.19 260 TYR A O 1
ATOM 2040 N N . SER A 1 261 ? -4.973 -16.315 19.336 1.00 93.81 261 SER A N 1
ATOM 2041 C CA . SER A 1 261 ? -3.616 -16.713 18.961 1.00 93.81 261 SER A CA 1
ATOM 2042 C C . SER A 1 261 ? -2.867 -15.557 18.300 1.00 93.81 261 SER A C 1
ATOM 2044 O O . SER A 1 261 ? -3.472 -14.673 17.697 1.00 93.81 261 SER A O 1
ATOM 2046 N N . LYS A 1 262 ? -1.535 -15.537 18.405 1.00 92.06 262 LYS A N 1
ATOM 2047 C CA . LYS A 1 262 ? -0.736 -14.473 17.782 1.00 92.06 262 LYS A CA 1
ATOM 2048 C C . LYS A 1 262 ? -0.930 -14.475 16.257 1.00 92.06 262 LYS A C 1
ATOM 2050 O O . LYS A 1 262 ? -0.976 -15.556 15.663 1.00 92.06 262 LYS A O 1
ATOM 2055 N N . PRO A 1 263 ? -1.042 -13.302 15.610 1.00 92.69 263 PRO A N 1
ATOM 2056 C CA . PRO A 1 263 ? -1.111 -13.246 14.159 1.00 92.69 263 PRO A CA 1
ATOM 2057 C C . PRO A 1 263 ? 0.190 -13.770 13.546 1.00 92.69 263 PRO A C 1
ATOM 2059 O O . PRO A 1 263 ? 1.282 -13.509 14.044 1.00 92.69 263 PRO A O 1
ATOM 2062 N N . THR A 1 264 ? 0.077 -14.489 12.434 1.00 87.94 264 THR A N 1
ATOM 2063 C CA . THR A 1 264 ? 1.231 -14.947 11.649 1.00 87.94 264 THR A CA 1
ATOM 2064 C C . THR A 1 264 ? 1.835 -13.840 10.799 1.00 87.94 264 THR A C 1
ATOM 2066 O O . THR A 1 264 ? 2.983 -13.935 10.382 1.00 87.94 264 THR A O 1
ATOM 2069 N N . GLU A 1 265 ? 1.052 -12.806 10.501 1.00 83.81 265 GLU A N 1
ATOM 2070 C CA . GLU A 1 265 ? 1.488 -11.653 9.724 1.00 83.81 265 GLU A CA 1
ATOM 2071 C C . GLU A 1 265 ? 0.793 -10.399 10.246 1.00 83.81 265 GLU A C 1
ATOM 2073 O O . GLU A 1 265 ? -0.420 -10.401 10.473 1.00 83.81 265 GLU A O 1
ATOM 2078 N N . ILE A 1 266 ? 1.554 -9.315 10.381 1.00 84.94 266 ILE A N 1
ATOM 2079 C CA . ILE A 1 266 ? 1.028 -7.979 10.645 1.00 84.94 266 ILE A CA 1
ATOM 2080 C C . ILE A 1 266 ? 1.646 -7.021 9.642 1.00 84.94 266 ILE A C 1
ATOM 2082 O O . ILE A 1 266 ? 2.868 -6.948 9.505 1.00 84.94 266 ILE A O 1
ATOM 2086 N N . ARG A 1 267 ? 0.807 -6.232 8.977 1.00 84.12 267 ARG A N 1
ATOM 2087 C CA . ARG A 1 267 ? 1.270 -5.187 8.064 1.00 84.12 267 ARG A CA 1
ATOM 2088 C C . ARG A 1 267 ? 0.485 -3.897 8.220 1.00 84.12 267 ARG A C 1
ATOM 2090 O O . ARG A 1 267 ? -0.717 -3.894 8.475 1.00 84.12 267 ARG A O 1
ATOM 2097 N N . GLN A 1 268 ? 1.179 -2.781 8.033 1.00 85.88 268 GLN A N 1
ATOM 2098 C CA . GLN A 1 268 ? 0.556 -1.464 7.985 1.00 85.88 268 GLN A CA 1
ATOM 2099 C C . GLN A 1 268 ? -0.275 -1.321 6.705 1.00 85.88 268 GLN A C 1
ATOM 2101 O O . GLN A 1 268 ? 0.205 -1.659 5.625 1.00 85.88 268 GLN A O 1
ATOM 2106 N N . GLN A 1 269 ? -1.477 -0.744 6.804 1.00 85.19 269 GLN A N 1
ATOM 2107 C CA . GLN A 1 269 ? -2.322 -0.460 5.641 1.00 85.19 269 GLN A CA 1
ATOM 2108 C C . GLN A 1 269 ? -2.617 1.032 5.524 1.00 85.19 269 GLN A C 1
ATOM 2110 O O . GLN A 1 269 ? -3.315 1.587 6.360 1.00 85.19 269 GLN A O 1
ATOM 2115 N N . GLU A 1 270 ? -2.151 1.682 4.461 1.00 84.81 270 GLU A N 1
ATOM 2116 C CA . GLU A 1 270 ? -2.452 3.097 4.202 1.00 84.81 270 GLU A CA 1
ATOM 2117 C C . GLU A 1 270 ? -3.698 3.238 3.307 1.00 84.81 270 GLU A C 1
ATOM 2119 O O . GLU A 1 270 ? -3.785 2.603 2.249 1.00 84.81 270 GLU A O 1
ATOM 2124 N N . LEU A 1 271 ? -4.682 4.053 3.701 1.00 81.00 271 LEU A N 1
ATOM 2125 C CA . LEU A 1 271 ? -5.995 4.152 3.048 1.00 81.00 271 LEU A CA 1
ATOM 2126 C C . LEU A 1 271 ? -6.018 5.117 1.860 1.00 81.00 271 LEU A C 1
ATOM 2128 O O . LEU A 1 271 ? -6.517 4.737 0.802 1.00 81.00 271 LEU A O 1
ATOM 2132 N N . LEU A 1 272 ? -5.407 6.303 1.943 1.00 73.56 272 LEU A N 1
ATOM 2133 C CA . LEU A 1 272 ? -5.520 7.342 0.898 1.00 73.56 272 LEU A CA 1
ATOM 2134 C C . LEU A 1 272 ? -4.496 7.256 -0.241 1.00 73.56 272 LEU A C 1
ATOM 2136 O O . LEU A 1 272 ? -4.398 8.154 -1.071 1.00 73.56 272 LEU A O 1
ATOM 2140 N N . GLY A 1 273 ? -3.772 6.145 -0.319 1.00 60.56 273 GLY A N 1
ATOM 2141 C CA . GLY A 1 273 ? -2.675 5.989 -1.273 1.00 60.56 273 GLY A CA 1
ATOM 2142 C C . GLY A 1 273 ? -1.374 6.194 -0.533 1.00 60.56 273 GLY A C 1
ATOM 2143 O O . GLY A 1 273 ? -1.317 6.938 0.429 1.00 60.56 273 GLY A O 1
ATOM 2144 N N . LYS A 1 274 ? -0.353 5.435 -0.884 1.00 55.22 274 LYS A N 1
ATOM 2145 C CA . LYS A 1 274 ? 0.798 5.312 -0.004 1.00 55.22 274 LYS A CA 1
ATOM 2146 C C . LYS A 1 274 ? 1.564 6.626 0.028 1.00 55.22 274 LYS A C 1
ATOM 2148 O O . LYS A 1 274 ? 1.880 7.162 -1.032 1.00 55.22 274 LYS A O 1
ATOM 2153 N N . CYS A 1 275 ? 1.853 7.147 1.213 1.00 44.69 275 CYS A N 1
ATOM 2154 C CA . CYS A 1 275 ? 2.643 8.357 1.362 1.00 44.69 275 CYS A CA 1
ATOM 2155 C C . CYS A 1 275 ? 3.997 8.128 0.679 1.00 44.69 275 CYS A C 1
ATOM 2157 O O . CYS A 1 275 ? 4.814 7.333 1.135 1.00 44.69 275 CYS A O 1
ATOM 2159 N N . GLY A 1 276 ? 4.179 8.755 -0.481 1.00 52.94 276 GLY A N 1
ATOM 2160 C CA . GLY A 1 276 ? 5.396 8.663 -1.271 1.00 52.94 276 GLY A CA 1
ATOM 2161 C C . GLY A 1 276 ? 5.619 7.368 -2.058 1.00 52.94 276 GLY A C 1
ATOM 2162 O O . GLY A 1 276 ? 6.603 7.374 -2.790 1.00 52.94 276 GLY A O 1
ATOM 2163 N N . LEU A 1 277 ? 4.781 6.307 -1.967 1.00 58.19 277 LEU A N 1
ATOM 2164 C CA . LEU A 1 277 ? 4.964 5.129 -2.840 1.00 58.19 277 LEU A CA 1
ATOM 2165 C C . LEU A 1 277 ? 4.391 5.392 -4.237 1.00 58.19 277 LEU A C 1
ATOM 2167 O O . LEU A 1 277 ? 3.183 5.291 -4.452 1.00 58.19 277 LEU A O 1
ATOM 2171 N N . THR A 1 278 ? 5.272 5.658 -5.190 1.00 68.06 278 THR A N 1
ATOM 2172 C CA . THR A 1 278 ? 4.962 5.717 -6.616 1.00 68.06 278 THR A CA 1
ATOM 2173 C C . THR A 1 278 ? 5.531 4.477 -7.283 1.00 68.06 278 THR A C 1
ATOM 2175 O O . THR A 1 278 ? 6.746 4.295 -7.327 1.00 68.06 278 THR A O 1
ATOM 2178 N N . CYS A 1 279 ? 4.665 3.629 -7.828 1.00 70.06 279 CYS A N 1
ATOM 2179 C CA . CYS A 1 279 ? 5.105 2.521 -8.663 1.00 70.06 279 CYS A CA 1
ATOM 2180 C C . CYS A 1 279 ? 5.438 3.068 -10.044 1.00 70.06 279 CYS A C 1
ATOM 2182 O O . CYS A 1 279 ? 4.558 3.499 -10.788 1.00 70.06 279 CYS A O 1
ATOM 2184 N N . THR A 1 280 ? 6.728 3.132 -10.350 1.00 65.81 280 THR A N 1
ATOM 2185 C CA . THR A 1 280 ? 7.207 3.573 -11.653 1.00 65.81 280 THR A CA 1
ATOM 2186 C C . THR A 1 280 ? 7.135 2.381 -12.591 1.00 65.81 280 THR A C 1
ATOM 2188 O O . THR A 1 280 ? 8.016 1.524 -12.585 1.00 65.81 280 THR A O 1
ATOM 2191 N N . GLY A 1 281 ? 6.064 2.305 -13.379 1.00 56.44 281 GLY A N 1
ATOM 2192 C CA . GLY A 1 281 ? 6.098 1.506 -14.595 1.00 56.44 281 GLY A CA 1
ATOM 2193 C C . GLY A 1 281 ? 7.057 2.192 -15.556 1.00 56.44 281 GLY A C 1
ATOM 2194 O O . GLY A 1 281 ? 6.796 3.316 -15.981 1.00 56.44 281 GLY A O 1
ATOM 2195 N N . THR A 1 282 ? 8.187 1.567 -15.857 1.00 51.19 282 THR A N 1
ATOM 2196 C CA . THR A 1 282 ? 8.968 1.973 -17.020 1.00 51.19 282 THR A CA 1
ATOM 2197 C C . THR A 1 282 ? 8.188 1.547 -18.270 1.00 51.19 282 THR A C 1
ATOM 2199 O O . THR A 1 282 ? 7.483 0.535 -18.257 1.00 51.19 282 THR A O 1
ATOM 2202 N N . GLN A 1 283 ? 8.263 2.337 -19.350 1.00 54.09 283 GLN A N 1
ATOM 2203 C CA . GLN A 1 283 ? 7.803 1.882 -20.676 1.00 54.09 283 GLN A CA 1
ATOM 2204 C C . GLN A 1 283 ? 8.577 0.635 -21.136 1.00 54.09 283 GLN A C 1
ATOM 2206 O O . GLN A 1 283 ? 8.149 -0.060 -22.049 1.00 54.09 283 GLN A O 1
ATOM 2211 N N . ASP A 1 284 ? 9.687 0.341 -20.461 1.00 61.97 284 ASP A N 1
ATOM 2212 C CA . ASP A 1 284 ? 10.479 -0.859 -20.614 1.00 61.97 284 ASP 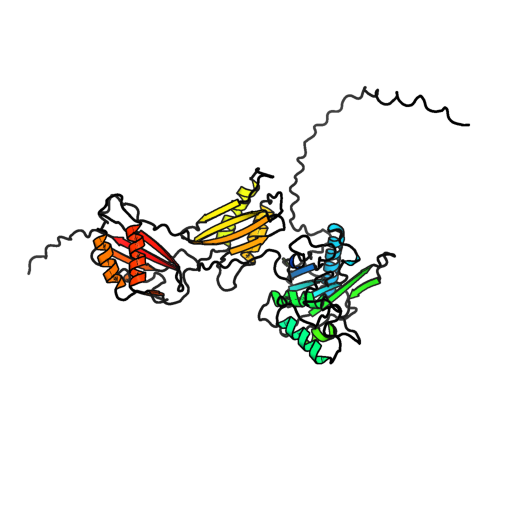A CA 1
ATOM 2213 C C . ASP A 1 284 ? 9.676 -2.127 -20.267 1.00 61.97 284 ASP A C 1
ATOM 2215 O O . ASP A 1 284 ? 9.091 -2.295 -19.184 1.00 61.97 284 ASP A O 1
ATOM 2219 N N . SER A 1 285 ? 9.626 -3.050 -21.219 1.00 60.88 285 SER A N 1
ATOM 2220 C CA . SER A 1 285 ? 9.057 -4.383 -21.037 1.00 60.88 285 SER A CA 1
ATOM 2221 C C . SER A 1 285 ? 9.885 -5.225 -20.063 1.00 60.88 285 SER A C 1
ATOM 2223 O O . SER A 1 285 ? 9.307 -6.095 -19.406 1.00 60.88 285 SER A O 1
ATOM 2225 N N . ARG A 1 286 ? 11.185 -4.944 -19.897 1.00 71.44 286 ARG A N 1
ATOM 2226 C CA . ARG A 1 286 ? 12.091 -5.727 -19.053 1.00 71.44 286 ARG A CA 1
ATOM 2227 C C . ARG A 1 286 ? 11.810 -5.520 -17.575 1.00 71.44 286 ARG A C 1
ATOM 2229 O O . ARG A 1 286 ? 11.738 -4.401 -17.063 1.00 71.44 286 ARG A O 1
ATOM 2236 N N . GLY A 1 287 ? 11.704 -6.639 -16.871 1.00 76.75 287 GLY A N 1
ATOM 2237 C CA . GLY A 1 287 ? 11.645 -6.673 -15.419 1.00 76.75 287 GLY A CA 1
ATOM 2238 C C . GLY A 1 287 ? 12.833 -7.421 -14.837 1.00 76.75 287 GLY A C 1
ATOM 2239 O O . GLY A 1 287 ? 13.643 -8.020 -15.542 1.00 76.75 287 GLY A O 1
ATOM 2240 N N . THR A 1 288 ? 12.915 -7.396 -13.518 1.00 83.81 288 THR A N 1
ATOM 2241 C CA . THR A 1 288 ? 13.872 -8.179 -12.736 1.00 83.81 288 THR A CA 1
ATOM 2242 C C . THR A 1 288 ? 13.111 -9.075 -11.764 1.00 83.81 288 THR A C 1
ATOM 2244 O O . THR A 1 288 ? 11.960 -8.782 -11.421 1.00 83.81 288 THR A O 1
ATOM 2247 N N . THR A 1 289 ? 13.720 -10.170 -11.316 1.00 85.38 289 THR A N 1
ATOM 2248 C CA . THR A 1 289 ? 13.133 -10.980 -10.241 1.00 85.38 289 THR A CA 1
ATOM 2249 C C . THR A 1 289 ? 13.334 -10.285 -8.902 1.00 85.38 289 THR A C 1
ATOM 2251 O O . THR A 1 289 ? 14.270 -9.499 -8.726 1.00 85.38 289 THR A O 1
ATOM 2254 N N . ARG A 1 290 ? 12.464 -10.587 -7.933 1.00 87.81 290 ARG A N 1
ATOM 2255 C CA . ARG A 1 290 ? 12.579 -10.061 -6.569 1.00 87.81 290 ARG A CA 1
ATOM 2256 C C . ARG A 1 290 ? 13.940 -10.404 -5.959 1.00 87.81 290 ARG A C 1
ATOM 2258 O O . ARG A 1 290 ? 14.579 -9.544 -5.365 1.00 87.81 290 ARG A O 1
ATOM 2265 N N . GLU A 1 291 ? 14.392 -11.640 -6.122 1.00 88.19 291 GLU A N 1
ATOM 2266 C CA . GLU A 1 291 ? 15.648 -12.141 -5.563 1.00 88.19 291 GLU A CA 1
ATOM 2267 C C . GLU A 1 291 ? 16.854 -11.399 -6.155 1.00 88.19 291 GLU A C 1
ATOM 2269 O O . GLU A 1 291 ? 17.746 -10.987 -5.413 1.00 88.19 291 GLU A O 1
ATOM 2274 N N . ALA A 1 292 ? 16.857 -11.163 -7.474 1.00 88.69 292 ALA A N 1
ATOM 2275 C CA . ALA A 1 292 ? 17.937 -10.451 -8.153 1.00 88.69 292 ALA A CA 1
ATOM 2276 C C . ALA A 1 292 ? 18.045 -8.991 -7.687 1.00 88.69 292 ALA A C 1
ATOM 2278 O O . ALA A 1 292 ? 19.135 -8.537 -7.340 1.00 88.69 292 ALA A O 1
ATOM 2279 N N . ILE A 1 293 ? 16.924 -8.260 -7.611 1.00 91.19 293 ILE A N 1
ATOM 2280 C CA . ILE A 1 293 ? 16.956 -6.871 -7.131 1.00 91.19 293 ILE A CA 1
ATOM 2281 C C . ILE A 1 293 ? 17.300 -6.783 -5.643 1.00 91.19 293 ILE A C 1
ATOM 2283 O O . ILE A 1 293 ? 18.046 -5.889 -5.252 1.00 91.19 293 ILE A O 1
ATOM 2287 N N . MET A 1 294 ? 16.827 -7.718 -4.814 1.00 93.88 294 MET A N 1
ATOM 2288 C CA . MET A 1 294 ? 17.140 -7.717 -3.383 1.00 93.88 294 MET A CA 1
ATOM 2289 C C . MET A 1 294 ? 18.629 -7.951 -3.114 1.00 93.88 294 MET A C 1
ATOM 2291 O O . MET A 1 294 ? 19.172 -7.353 -2.190 1.00 93.88 294 MET A O 1
ATOM 2295 N N . LYS A 1 295 ? 19.321 -8.731 -3.955 1.00 94.50 295 LYS A N 1
ATOM 2296 C CA . LYS A 1 295 ? 20.786 -8.847 -3.890 1.00 94.50 295 LYS A CA 1
ATOM 2297 C C . LYS A 1 295 ? 21.475 -7.493 -4.112 1.00 94.50 295 LYS A C 1
ATOM 2299 O O . LYS A 1 295 ? 22.377 -7.131 -3.366 1.00 94.50 295 LYS A O 1
ATOM 2304 N N . HIS A 1 296 ? 21.020 -6.717 -5.095 1.00 95.00 296 HIS A N 1
ATOM 2305 C CA . HIS A 1 296 ? 21.564 -5.383 -5.367 1.00 95.00 296 HIS A CA 1
ATOM 2306 C C . HIS A 1 296 ? 21.235 -4.376 -4.254 1.00 95.00 296 HIS A C 1
ATOM 2308 O O . HIS A 1 296 ? 22.086 -3.577 -3.867 1.00 95.00 296 HIS A O 1
ATOM 2314 N N . VAL A 1 297 ? 20.022 -4.448 -3.693 1.00 95.75 297 VAL A N 1
ATOM 2315 C CA . VAL A 1 297 ? 19.614 -3.662 -2.517 1.00 95.75 297 VAL A CA 1
ATOM 2316 C C . VAL A 1 297 ? 20.538 -3.941 -1.338 1.00 95.75 297 VAL A C 1
ATOM 2318 O O . VAL A 1 297 ? 20.980 -3.006 -0.673 1.00 95.75 297 VAL A O 1
ATOM 2321 N N . ASP A 1 298 ? 20.849 -5.211 -1.087 1.00 96.06 298 ASP A N 1
ATOM 2322 C CA . ASP A 1 298 ? 21.728 -5.614 0.003 1.00 96.06 298 ASP A CA 1
ATOM 2323 C C . ASP A 1 298 ? 23.116 -4.978 -0.121 1.00 96.06 298 ASP A C 1
ATOM 2325 O O . ASP A 1 298 ? 23.571 -4.339 0.833 1.00 96.06 298 ASP A O 1
ATOM 2329 N N . ASP A 1 299 ? 23.720 -5.061 -1.308 1.00 94.88 299 ASP A N 1
ATOM 2330 C CA . ASP A 1 299 ? 25.017 -4.450 -1.611 1.00 94.88 299 ASP A CA 1
ATOM 2331 C C . ASP A 1 299 ? 24.989 -2.919 -1.445 1.00 94.88 299 ASP A C 1
ATOM 2333 O O . ASP A 1 299 ? 25.899 -2.336 -0.843 1.00 94.88 299 ASP A O 1
ATOM 2337 N N . MET A 1 300 ? 23.940 -2.255 -1.950 1.00 94.88 300 MET A N 1
ATOM 2338 C CA . MET A 1 300 ? 23.785 -0.796 -1.863 1.00 94.88 300 MET A CA 1
ATOM 2339 C C . MET A 1 300 ? 23.651 -0.345 -0.409 1.00 94.88 300 MET A C 1
ATOM 2341 O O . MET A 1 300 ? 24.319 0.592 0.033 1.00 94.88 300 MET A O 1
ATOM 2345 N N . CYS A 1 301 ? 22.778 -1.013 0.349 1.00 95.06 301 CYS A N 1
ATOM 2346 C CA . CYS A 1 301 ? 22.509 -0.677 1.740 1.00 95.06 301 CYS A CA 1
ATOM 2347 C C . CYS A 1 301 ? 23.730 -0.946 2.627 1.00 95.06 301 CYS A C 1
ATOM 2349 O O . CYS A 1 301 ? 23.965 -0.193 3.574 1.00 95.06 301 CYS A O 1
ATOM 2351 N N . ASP A 1 302 ? 24.536 -1.965 2.308 1.00 94.44 302 ASP A N 1
ATOM 2352 C CA . ASP A 1 302 ? 25.825 -2.199 2.959 1.00 94.44 302 ASP A CA 1
ATOM 2353 C C . ASP A 1 302 ? 26.801 -1.041 2.733 1.00 94.44 302 ASP A C 1
ATOM 2355 O O . ASP A 1 302 ? 27.349 -0.505 3.701 1.00 94.44 302 ASP A O 1
ATOM 2359 N N . ARG A 1 303 ? 26.984 -0.609 1.477 1.00 91.50 303 ARG A N 1
ATOM 2360 C CA . ARG A 1 303 ? 27.843 0.538 1.135 1.00 91.50 303 ARG A CA 1
ATOM 2361 C C . ARG A 1 303 ? 27.367 1.827 1.796 1.00 91.50 303 ARG A C 1
ATOM 2363 O O . ARG A 1 303 ? 28.164 2.522 2.420 1.00 91.50 303 ARG A O 1
ATOM 2370 N N . MET A 1 304 ? 26.070 2.110 1.712 1.00 90.38 304 MET A N 1
ATOM 2371 C CA . MET A 1 304 ? 25.467 3.300 2.305 1.00 90.38 304 MET A CA 1
ATOM 2372 C C . MET A 1 304 ? 25.645 3.323 3.831 1.00 90.38 304 MET A C 1
ATOM 2374 O O . MET A 1 304 ? 25.961 4.370 4.385 1.00 90.38 304 MET A O 1
ATO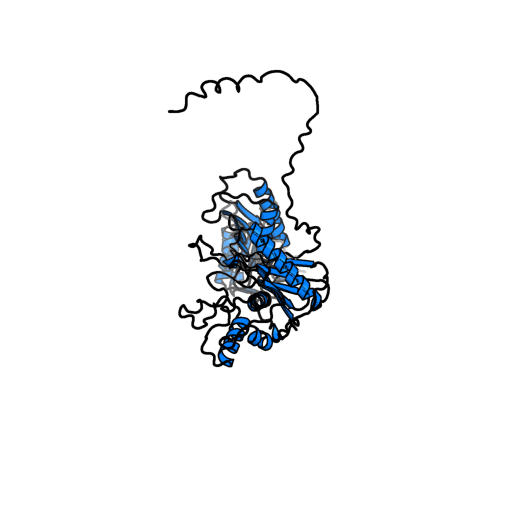M 2378 N N . SER A 1 305 ? 25.496 2.183 4.516 1.00 89.81 305 SER A N 1
ATOM 2379 C CA . SER A 1 305 ? 25.661 2.115 5.978 1.00 89.81 305 SER A CA 1
ATOM 2380 C C . SER A 1 305 ? 27.093 2.376 6.458 1.00 89.81 305 SER A C 1
ATOM 2382 O O . SER A 1 305 ? 27.294 2.786 7.598 1.00 89.81 305 SER A O 1
ATOM 2384 N N . LYS A 1 306 ? 28.084 2.164 5.584 1.00 90.62 306 LYS A N 1
ATOM 2385 C CA . LYS A 1 306 ? 29.507 2.435 5.840 1.00 90.62 306 LYS A CA 1
ATOM 2386 C C . LYS A 1 306 ? 29.919 3.849 5.426 1.00 90.62 306 LYS A C 1
ATOM 2388 O O . LYS A 1 306 ? 31.068 4.238 5.625 1.00 90.62 306 LYS A O 1
ATOM 2393 N N . ASP A 1 307 ? 29.006 4.613 4.832 1.00 85.44 307 ASP A N 1
ATOM 2394 C CA . ASP A 1 307 ? 29.273 5.968 4.382 1.00 85.44 307 ASP A CA 1
ATOM 2395 C C . ASP A 1 307 ? 29.381 6.929 5.572 1.00 85.44 307 ASP A C 1
ATOM 2397 O O . ASP A 1 307 ? 28.470 7.056 6.387 1.00 85.44 307 ASP A O 1
ATOM 2401 N N . ASN A 1 308 ? 30.504 7.636 5.669 1.00 84.31 308 ASN A N 1
ATOM 2402 C CA . ASN A 1 308 ? 30.796 8.570 6.754 1.00 84.31 308 ASN A CA 1
ATOM 2403 C C . ASN A 1 308 ? 30.618 10.046 6.353 1.00 84.31 308 ASN A C 1
ATOM 2405 O O . ASN A 1 308 ? 31.000 10.941 7.110 1.00 84.31 308 ASN A O 1
ATOM 2409 N N . ARG A 1 309 ? 30.023 10.342 5.186 1.00 81.12 309 ARG A N 1
ATOM 2410 C CA . ARG A 1 309 ? 29.811 11.720 4.705 1.00 81.12 309 ARG A CA 1
ATOM 2411 C C . ARG A 1 309 ? 28.845 12.512 5.590 1.00 81.12 309 ARG A C 1
ATOM 2413 O O . ARG A 1 309 ? 28.838 13.742 5.509 1.00 81.12 309 ARG A O 1
ATOM 2420 N N . GLY A 1 310 ? 28.060 11.851 6.446 1.00 75.75 310 GLY A N 1
ATOM 2421 C CA . GLY A 1 310 ? 27.178 12.477 7.436 1.00 75.75 310 GLY A CA 1
ATOM 2422 C C . GLY A 1 310 ? 26.299 13.571 6.821 1.00 75.75 310 GLY A C 1
ATOM 2423 O O . GLY A 1 310 ? 25.518 13.319 5.908 1.00 75.75 310 GLY A O 1
ATOM 2424 N N . LYS A 1 311 ? 26.481 14.821 7.270 1.00 66.81 311 LYS A N 1
ATOM 2425 C CA . LYS A 1 311 ? 25.756 16.010 6.772 1.00 66.81 311 LYS A CA 1
ATOM 2426 C C . LYS A 1 311 ? 26.037 16.374 5.304 1.00 66.81 311 LYS A C 1
ATOM 2428 O O . LYS A 1 311 ? 25.340 17.208 4.743 1.00 66.81 311 LYS A O 1
ATOM 2433 N N . ARG A 1 312 ? 27.064 15.797 4.672 1.00 79.56 312 ARG A N 1
ATOM 2434 C CA . ARG A 1 312 ? 27.389 16.009 3.246 1.00 79.56 312 ARG A CA 1
ATOM 2435 C C . ARG A 1 312 ? 26.731 14.981 2.324 1.00 79.56 312 ARG A C 1
ATOM 2437 O O . ARG A 1 312 ? 27.025 14.970 1.128 1.00 79.56 312 ARG A O 1
ATOM 2444 N N . PHE A 1 313 ? 25.884 14.105 2.857 1.00 82.88 313 PHE A N 1
ATOM 2445 C CA . PHE A 1 313 ? 25.156 13.127 2.065 1.00 82.88 313 PHE A CA 1
ATOM 2446 C C . PHE A 1 313 ? 24.242 13.829 1.050 1.00 82.88 313 PHE A C 1
ATOM 2448 O O . PHE A 1 313 ? 23.332 14.557 1.427 1.00 82.88 313 PHE A O 1
ATOM 2455 N N . LYS A 1 314 ? 24.484 13.615 -0.248 1.00 83.19 314 LYS A N 1
ATOM 2456 C CA . LYS A 1 314 ? 23.644 14.142 -1.345 1.00 83.19 314 LYS A CA 1
ATOM 2457 C C . LYS A 1 314 ? 22.755 13.070 -1.985 1.00 83.19 314 LYS A C 1
ATOM 2459 O O . LYS A 1 314 ? 22.014 13.367 -2.918 1.00 83.19 314 LYS A O 1
ATOM 2464 N N . GLY A 1 315 ? 22.842 11.837 -1.493 1.00 87.88 315 GLY A N 1
ATOM 2465 C CA . GLY A 1 315 ? 22.229 10.657 -2.087 1.00 87.88 315 GLY A CA 1
ATOM 2466 C C . GLY A 1 315 ? 23.244 9.607 -2.539 1.00 87.88 315 GLY A C 1
ATOM 2467 O O . GLY A 1 315 ? 24.453 9.847 -2.582 1.00 87.88 315 GLY A O 1
ATOM 2468 N N . PHE A 1 316 ? 22.710 8.446 -2.895 1.00 89.12 316 PHE A N 1
ATOM 2469 C CA . PHE A 1 316 ? 23.375 7.355 -3.592 1.00 89.12 316 PHE A CA 1
ATOM 2470 C C . PHE A 1 316 ? 22.592 7.033 -4.856 1.00 89.12 316 PHE A C 1
ATOM 2472 O O . PHE A 1 316 ? 21.365 7.070 -4.854 1.00 89.12 316 PHE A O 1
ATOM 2479 N N . SER A 1 317 ? 23.295 6.701 -5.927 1.00 93.31 317 SER A N 1
ATOM 2480 C CA . SER A 1 317 ? 22.695 6.160 -7.138 1.00 93.31 317 SER A CA 1
ATOM 2481 C C . SER A 1 317 ? 23.676 5.161 -7.705 1.00 93.31 317 SER A C 1
ATOM 2483 O O . SER A 1 317 ? 24.831 5.514 -7.932 1.00 93.31 317 SER A O 1
ATOM 2485 N N . GLU A 1 318 ? 23.231 3.932 -7.894 1.00 92.62 318 GLU A N 1
ATOM 2486 C CA . GLU A 1 318 ? 24.061 2.853 -8.402 1.00 92.62 318 GLU A CA 1
ATOM 2487 C C . GLU A 1 318 ? 23.274 2.032 -9.412 1.00 92.62 318 GLU A C 1
ATOM 2489 O O . GLU A 1 318 ? 22.055 1.873 -9.309 1.00 92.62 318 GLU A O 1
ATOM 2494 N N . GLU A 1 319 ? 23.998 1.531 -10.400 1.00 91.88 319 GLU A N 1
ATOM 2495 C CA . GLU A 1 319 ? 23.470 0.695 -11.460 1.00 91.88 319 GLU A CA 1
ATOM 2496 C C . GLU A 1 319 ? 24.045 -0.704 -11.331 1.00 91.88 319 GLU A C 1
ATOM 2498 O O . GLU A 1 319 ? 25.251 -0.893 -11.166 1.00 91.88 319 GLU A O 1
ATOM 2503 N N . TYR A 1 320 ? 23.162 -1.689 -11.414 1.00 90.06 320 TYR A N 1
ATOM 2504 C CA . TYR A 1 320 ? 23.507 -3.089 -11.271 1.00 90.06 320 TYR A CA 1
ATOM 2505 C C . TYR A 1 320 ? 23.033 -3.864 -12.487 1.00 90.06 320 TYR A C 1
ATOM 2507 O O . TYR A 1 320 ? 21.827 -3.984 -12.737 1.00 90.06 320 TYR A O 1
ATOM 2515 N N . LYS A 1 321 ? 23.994 -4.420 -13.222 1.00 86.19 321 LYS A N 1
ATOM 2516 C CA . LYS A 1 321 ? 23.731 -5.296 -14.362 1.00 86.19 321 LYS A CA 1
ATOM 2517 C C . LYS A 1 321 ? 23.312 -6.672 -13.856 1.00 86.19 321 LYS A C 1
ATOM 2519 O O . LYS A 1 321 ? 24.023 -7.282 -13.060 1.00 86.19 321 LYS A O 1
ATOM 2524 N N . ASN A 1 322 ? 22.167 -7.166 -14.319 1.00 79.75 322 ASN A N 1
ATOM 2525 C CA . ASN A 1 322 ? 21.757 -8.539 -14.034 1.00 79.75 322 ASN A CA 1
ATOM 2526 C C . ASN A 1 322 ? 22.709 -9.532 -14.721 1.00 79.75 322 ASN A C 1
ATOM 2528 O O . ASN A 1 322 ? 23.137 -9.310 -15.856 1.00 79.75 322 ASN A O 1
ATOM 2532 N N . ALA A 1 323 ? 23.018 -10.646 -14.051 1.00 71.12 323 ALA A N 1
ATOM 2533 C CA . ALA A 1 323 ? 23.852 -11.700 -14.622 1.00 71.12 323 ALA A CA 1
ATOM 2534 C C . ALA A 1 323 ? 23.236 -12.214 -15.937 1.00 71.12 323 ALA A C 1
ATOM 2536 O O . ALA A 1 323 ? 22.092 -12.661 -15.956 1.00 71.12 323 ALA A O 1
ATOM 2537 N N . GLY A 1 324 ? 23.986 -12.108 -17.036 1.00 60.59 324 GLY A N 1
ATOM 2538 C CA . GLY A 1 324 ? 23.572 -12.584 -18.359 1.00 60.59 324 GLY A CA 1
ATOM 2539 C C . GLY A 1 324 ? 22.624 -11.667 -19.145 1.00 60.59 324 GLY A C 1
ATOM 2540 O O . GLY A 1 324 ? 22.328 -11.993 -20.290 1.00 60.59 324 GLY A O 1
ATOM 2541 N N . GLY A 1 325 ? 22.167 -10.531 -18.604 1.00 67.00 325 GLY A N 1
ATOM 2542 C CA . GLY A 1 325 ? 21.157 -9.676 -19.246 1.00 67.00 325 GLY A CA 1
ATOM 2543 C C . GLY A 1 325 ? 21.650 -8.289 -19.677 1.00 67.00 325 GLY A C 1
ATOM 2544 O O . GLY A 1 325 ? 22.725 -7.838 -19.298 1.00 67.00 325 GLY A O 1
ATOM 2545 N N . THR A 1 326 ? 20.824 -7.591 -20.458 1.00 71.06 326 THR A N 1
ATOM 2546 C CA . THR A 1 326 ? 20.897 -6.145 -20.743 1.00 71.06 326 THR A CA 1
ATOM 2547 C C . THR A 1 326 ? 19.915 -5.372 -19.869 1.00 71.06 326 THR A C 1
ATOM 2549 O O . THR A 1 326 ? 19.595 -4.233 -20.169 1.00 71.06 326 THR A O 1
ATOM 2552 N N . THR A 1 327 ? 19.395 -5.984 -18.804 1.00 80.12 327 THR A N 1
ATOM 2553 C CA . THR A 1 327 ? 18.592 -5.281 -17.803 1.00 80.12 327 THR A CA 1
ATOM 2554 C C . THR A 1 327 ? 19.525 -4.691 -16.756 1.00 80.12 327 THR A C 1
ATOM 2556 O O . THR A 1 327 ? 20.255 -5.422 -16.075 1.00 80.12 327 THR A O 1
ATOM 2559 N N . VAL A 1 328 ? 19.460 -3.375 -16.598 1.00 86.81 328 VAL A N 1
ATOM 2560 C CA . VAL A 1 328 ? 20.125 -2.630 -15.534 1.00 86.81 328 VAL A CA 1
ATOM 2561 C C . VAL A 1 328 ? 19.088 -2.244 -14.497 1.00 86.81 328 VAL A C 1
ATOM 2563 O O . VAL A 1 328 ? 18.028 -1.696 -14.804 1.00 86.81 328 VAL A O 1
ATOM 2566 N N . ASN A 1 329 ? 19.406 -2.528 -13.241 1.00 90.50 329 ASN A N 1
ATOM 2567 C CA . ASN A 1 329 ? 18.648 -2.020 -12.113 1.00 90.50 329 ASN A CA 1
ATOM 2568 C C . ASN A 1 329 ? 19.334 -0.755 -11.617 1.00 90.50 329 ASN A C 1
ATOM 2570 O O . ASN A 1 329 ? 20.459 -0.826 -11.126 1.00 90.50 329 ASN A O 1
ATOM 2574 N N . THR A 1 330 ? 18.657 0.382 -11.702 1.00 93.06 330 THR A N 1
ATOM 2575 C CA . THR A 1 330 ? 19.095 1.585 -10.996 1.00 93.06 330 THR A CA 1
ATOM 2576 C C . THR A 1 330 ? 18.486 1.555 -9.611 1.00 93.06 330 THR A C 1
ATOM 2578 O O . THR A 1 330 ? 17.266 1.484 -9.475 1.00 93.06 330 THR A O 1
ATOM 2581 N N . LEU A 1 331 ? 19.320 1.641 -8.585 1.00 94.69 331 LEU A N 1
ATOM 2582 C CA . LEU A 1 331 ? 18.914 1.853 -7.205 1.00 94.69 331 LEU A CA 1
ATOM 2583 C C . LEU A 1 331 ? 19.379 3.242 -6.779 1.00 94.69 331 LEU A C 1
ATOM 2585 O O . LEU A 1 331 ? 20.541 3.604 -6.950 1.00 94.69 331 LEU A O 1
ATOM 2589 N N . LYS A 1 332 ? 18.470 4.041 -6.226 1.00 95.25 332 LYS A N 1
ATOM 2590 C CA . LYS A 1 332 ? 18.732 5.428 -5.850 1.00 95.25 332 LYS A CA 1
ATOM 2591 C C . LYS A 1 332 ? 18.137 5.753 -4.488 1.00 95.25 332 LYS A C 1
ATOM 2593 O O . LYS A 1 332 ? 16.977 5.463 -4.219 1.00 95.25 332 LYS A O 1
ATOM 2598 N N . ILE A 1 333 ? 18.937 6.408 -3.657 1.00 92.56 333 ILE A N 1
ATOM 2599 C CA . ILE A 1 333 ? 18.541 7.007 -2.387 1.00 92.56 333 ILE A CA 1
ATOM 2600 C C . ILE A 1 333 ? 18.842 8.499 -2.489 1.00 92.56 333 ILE A C 1
ATOM 2602 O O . ILE A 1 333 ? 19.968 8.877 -2.792 1.00 92.56 333 ILE A O 1
ATOM 2606 N N . SER A 1 334 ? 17.876 9.372 -2.241 1.00 91.62 334 SER A N 1
ATOM 2607 C CA . SER A 1 334 ? 18.096 10.825 -2.239 1.00 91.62 334 SER A CA 1
ATOM 2608 C C . SER A 1 334 ? 17.447 11.481 -1.032 1.00 91.62 334 SER A C 1
ATOM 2610 O O . SER A 1 334 ? 16.482 10.946 -0.500 1.00 91.62 334 SER A O 1
ATOM 2612 N N . LEU A 1 335 ? 17.942 12.646 -0.616 1.00 87.81 335 LEU A N 1
ATOM 2613 C CA . LEU A 1 335 ? 17.252 13.451 0.393 1.00 87.81 335 LEU A CA 1
ATOM 2614 C C . LEU A 1 335 ? 15.897 13.920 -0.141 1.00 87.81 335 LEU A C 1
ATOM 2616 O O . LEU A 1 335 ? 15.763 14.266 -1.318 1.00 87.81 335 LEU A O 1
ATOM 2620 N N . GLU A 1 336 ? 14.897 13.913 0.730 1.00 80.56 336 GLU A N 1
ATOM 2621 C CA . GLU A 1 336 ? 13.615 14.545 0.450 1.00 80.56 336 GLU A CA 1
ATOM 2622 C C . GLU A 1 336 ? 13.762 16.076 0.480 1.00 80.56 336 GLU A C 1
ATOM 2624 O O . GLU A 1 336 ? 14.652 16.620 1.137 1.00 80.56 336 GLU A O 1
ATOM 2629 N N . GLU A 1 337 ? 12.932 16.792 -0.281 1.00 78.75 337 GLU A N 1
ATOM 2630 C CA . GLU A 1 337 ? 13.022 18.251 -0.375 1.00 78.75 337 GLU A CA 1
ATOM 2631 C C . GLU A 1 337 ? 12.848 18.889 1.015 1.00 78.75 337 GLU A C 1
ATOM 2633 O O . GLU A 1 337 ? 11.837 18.685 1.684 1.00 78.75 337 GLU A O 1
ATOM 2638 N N . GLY A 1 338 ? 13.848 19.660 1.454 1.00 77.69 338 GLY A N 1
ATOM 2639 C CA . GLY A 1 338 ? 13.865 20.292 2.777 1.00 77.69 338 GLY A CA 1
ATOM 2640 C C . GLY A 1 338 ? 14.469 19.444 3.902 1.00 77.69 338 GLY A C 1
ATOM 2641 O O . GLY A 1 338 ? 14.611 19.959 5.010 1.00 77.69 338 GLY A O 1
ATOM 2642 N N . ALA A 1 339 ? 14.870 18.195 3.645 1.00 77.56 339 ALA A N 1
ATOM 2643 C CA . ALA A 1 339 ? 15.657 17.412 4.595 1.00 77.56 339 ALA A CA 1
ATOM 2644 C C . ALA A 1 339 ? 17.126 17.875 4.585 1.00 77.56 339 ALA A C 1
ATOM 2646 O O . ALA A 1 339 ? 17.751 17.986 3.529 1.00 77.56 339 ALA A O 1
ATOM 2647 N N . ASP A 1 340 ? 17.687 18.142 5.765 1.00 74.69 340 ASP A N 1
ATOM 2648 C CA . ASP A 1 340 ? 19.050 18.663 5.939 1.00 74.69 340 ASP A CA 1
ATOM 2649 C C . ASP A 1 340 ? 20.096 17.569 6.221 1.00 74.69 340 ASP A C 1
ATOM 2651 O O . ASP A 1 340 ? 21.300 17.824 6.163 1.00 74.69 340 ASP A O 1
ATOM 2655 N N . GLN A 1 341 ? 19.653 16.343 6.517 1.00 74.06 341 GLN A N 1
ATOM 2656 C CA . GLN A 1 341 ? 20.520 15.209 6.826 1.00 74.06 341 GLN A CA 1
ATOM 2657 C C . GLN A 1 341 ? 19.794 13.866 6.703 1.00 74.06 341 GLN A C 1
ATOM 2659 O O . GLN A 1 341 ? 18.603 13.746 6.990 1.00 74.06 341 GLN A O 1
ATOM 2664 N N . GLY A 1 342 ? 20.543 12.818 6.362 1.00 68.12 342 GLY A N 1
ATOM 2665 C CA . GLY A 1 342 ? 20.050 11.455 6.492 1.00 68.12 342 GLY A CA 1
ATOM 2666 C C . GLY A 1 342 ? 20.996 10.409 5.926 1.00 68.12 342 GLY A C 1
ATOM 2667 O O . GLY A 1 342 ? 21.202 10.353 4.722 1.00 68.12 342 GLY A O 1
ATOM 2668 N N . ILE A 1 343 ? 21.525 9.554 6.798 1.00 77.44 343 ILE A N 1
ATOM 2669 C CA . ILE A 1 343 ? 22.035 8.231 6.428 1.00 77.44 343 ILE A CA 1
ATOM 2670 C C . ILE A 1 343 ? 21.092 7.231 7.089 1.00 77.44 343 ILE A C 1
ATOM 2672 O O . ILE A 1 343 ? 20.809 7.347 8.286 1.00 77.44 343 ILE A O 1
ATOM 2676 N N . ALA A 1 344 ? 20.517 6.326 6.307 1.00 81.75 344 ALA A N 1
ATOM 2677 C CA . ALA A 1 344 ? 19.698 5.252 6.852 1.00 81.75 344 ALA A CA 1
ATOM 2678 C C . ALA A 1 344 ? 20.595 4.152 7.426 1.00 81.75 344 ALA A C 1
ATOM 2680 O O . ALA A 1 344 ? 21.710 3.931 6.951 1.00 81.75 344 ALA A O 1
ATOM 2681 N N . SER A 1 345 ? 20.109 3.433 8.437 1.00 89.44 345 SER A N 1
ATOM 2682 C CA . SER A 1 345 ? 20.766 2.180 8.816 1.00 89.44 345 SER A CA 1
ATOM 2683 C C . SER A 1 345 ? 20.641 1.167 7.671 1.00 89.44 345 SER A C 1
ATOM 2685 O O . SER A 1 345 ? 19.741 1.267 6.829 1.00 89.44 345 SER A O 1
ATOM 2687 N N . LYS A 1 346 ? 21.510 0.147 7.641 1.00 94.00 346 LYS A N 1
ATOM 2688 C CA . LYS A 1 346 ? 21.393 -0.956 6.669 1.00 94.00 346 LYS A CA 1
ATOM 2689 C C . LYS A 1 346 ? 19.986 -1.569 6.695 1.00 94.00 346 LYS A C 1
ATOM 2691 O O . LYS A 1 346 ? 19.389 -1.783 5.644 1.00 94.00 346 LYS A O 1
ATOM 2696 N N . ALA A 1 347 ? 19.444 -1.804 7.892 1.00 89.62 347 ALA A N 1
ATOM 2697 C CA . ALA A 1 347 ? 18.117 -2.384 8.085 1.00 89.62 347 ALA A CA 1
ATOM 2698 C C . ALA A 1 347 ? 16.990 -1.470 7.575 1.00 89.62 347 ALA A C 1
ATOM 2700 O O . ALA A 1 347 ? 16.077 -1.939 6.897 1.00 89.62 347 ALA A O 1
ATOM 2701 N N . GLU A 1 348 ? 17.064 -0.164 7.849 1.00 87.50 348 GLU A N 1
ATOM 2702 C CA . GLU A 1 348 ? 16.091 0.824 7.364 1.00 87.50 348 GLU A CA 1
ATOM 2703 C C . GLU A 1 348 ? 16.103 0.917 5.831 1.00 87.50 348 GLU A C 1
ATOM 2705 O O . GLU A 1 348 ? 15.048 0.864 5.198 1.00 87.50 348 GLU A O 1
ATOM 2710 N N . CYS A 1 349 ? 17.295 0.969 5.231 1.00 94.06 349 CYS A N 1
ATOM 2711 C CA . CYS A 1 349 ? 17.470 0.983 3.781 1.00 94.06 349 CYS A CA 1
ATOM 2712 C C . CYS A 1 349 ? 16.873 -0.259 3.116 1.00 94.06 349 CYS A C 1
ATOM 2714 O O . CYS A 1 349 ? 16.034 -0.129 2.219 1.00 94.06 349 CYS A O 1
ATOM 2716 N N . LYS A 1 350 ? 17.226 -1.456 3.608 1.00 95.19 350 LYS A N 1
ATOM 2717 C CA . LYS A 1 350 ? 16.679 -2.715 3.088 1.00 95.19 350 LYS A CA 1
ATOM 2718 C C . LYS A 1 350 ? 15.163 -2.734 3.199 1.00 95.19 350 LYS A C 1
ATOM 2720 O O . LYS A 1 350 ? 14.490 -3.015 2.217 1.00 95.19 350 LYS A O 1
ATOM 2725 N N . LYS A 1 351 ? 14.616 -2.371 4.362 1.00 89.12 351 LYS A N 1
ATOM 2726 C CA . LYS A 1 351 ? 13.170 -2.341 4.610 1.00 89.12 351 LYS A CA 1
ATOM 2727 C C . LYS A 1 351 ? 12.425 -1.425 3.638 1.00 89.12 351 LYS A C 1
ATOM 2729 O O . LYS A 1 351 ? 11.357 -1.794 3.154 1.00 89.12 351 LYS A O 1
ATOM 2734 N N . ASN A 1 352 ? 12.959 -0.239 3.353 1.00 87.81 352 ASN A N 1
ATOM 2735 C CA . ASN A 1 352 ? 12.301 0.703 2.453 1.00 87.81 352 ASN A CA 1
ATOM 2736 C C . ASN A 1 352 ? 12.355 0.236 0.988 1.00 87.81 352 ASN A C 1
ATOM 2738 O O . ASN A 1 352 ? 11.333 0.302 0.304 1.00 87.81 352 ASN A O 1
ATOM 2742 N N . PHE A 1 353 ? 13.475 -0.330 0.523 1.00 93.38 353 PHE A N 1
ATOM 2743 C CA . PHE A 1 353 ? 13.536 -0.942 -0.810 1.00 93.38 353 PHE A CA 1
ATOM 2744 C C . PHE A 1 353 ? 12.665 -2.196 -0.927 1.00 93.38 353 PHE A C 1
ATOM 2746 O O . PHE A 1 353 ? 11.884 -2.307 -1.870 1.00 93.38 353 PHE A O 1
ATOM 2753 N N . GLN A 1 354 ? 12.723 -3.093 0.059 1.00 91.12 354 GLN A N 1
ATOM 2754 C CA . GLN A 1 354 ? 11.853 -4.266 0.185 1.00 91.12 354 GLN A CA 1
ATOM 2755 C C . GLN A 1 354 ? 10.389 -3.859 -0.004 1.00 91.12 354 GLN A C 1
ATOM 2757 O O . GLN A 1 354 ? 9.687 -4.414 -0.845 1.00 91.12 354 GLN A O 1
ATOM 2762 N N . LYS A 1 355 ? 9.962 -2.798 0.692 1.00 82.88 355 LYS A N 1
ATOM 2763 C CA . LYS A 1 355 ? 8.617 -2.238 0.565 1.00 82.88 355 LYS A CA 1
ATOM 2764 C C . LYS A 1 355 ? 8.317 -1.764 -0.860 1.00 82.88 355 LYS A C 1
ATOM 2766 O O . LYS A 1 355 ? 7.250 -2.060 -1.388 1.00 82.88 355 LYS A O 1
ATOM 2771 N N . THR A 1 356 ? 9.245 -1.065 -1.516 1.00 85.44 356 THR A N 1
ATOM 2772 C CA . THR A 1 356 ? 9.049 -0.656 -2.920 1.00 85.44 356 THR A CA 1
ATOM 2773 C C . THR A 1 356 ? 9.005 -1.821 -3.906 1.00 85.44 356 THR A C 1
ATOM 2775 O O . THR A 1 356 ? 8.365 -1.694 -4.940 1.00 85.44 356 THR A O 1
ATOM 2778 N N . ILE A 1 357 ? 9.682 -2.934 -3.629 1.00 87.06 357 ILE A N 1
ATOM 2779 C CA . ILE A 1 357 ? 9.759 -4.099 -4.522 1.00 87.06 357 ILE A CA 1
ATOM 2780 C C . ILE A 1 357 ? 8.527 -4.990 -4.350 1.00 87.06 357 ILE A C 1
ATOM 2782 O O . ILE A 1 357 ? 7.908 -5.422 -5.327 1.00 87.06 357 ILE A O 1
ATOM 2786 N N . ASP A 1 358 ? 8.156 -5.254 -3.102 1.00 82.00 358 ASP A N 1
ATOM 2787 C CA . ASP A 1 358 ? 7.045 -6.138 -2.770 1.00 82.00 358 ASP A CA 1
ATOM 2788 C C . ASP A 1 358 ? 5.711 -5.466 -3.078 1.00 82.00 358 ASP A C 1
ATOM 2790 O O . ASP A 1 358 ? 4.797 -6.107 -3.590 1.00 82.00 358 ASP A O 1
ATOM 2794 N N . GLU A 1 359 ? 5.610 -4.158 -2.839 1.00 73.69 359 GLU A N 1
ATOM 2795 C CA . GLU A 1 359 ? 4.333 -3.471 -2.932 1.00 73.69 359 GLU A CA 1
ATOM 2796 C C . GLU A 1 359 ? 4.061 -2.722 -4.252 1.00 73.69 359 GLU A C 1
ATOM 2798 O O . GLU A 1 359 ? 2.968 -2.163 -4.395 1.00 73.69 359 GLU A O 1
ATOM 2803 N N . CYS A 1 360 ? 5.020 -2.681 -5.186 1.00 71.81 360 CYS A N 1
ATOM 2804 C CA . CYS A 1 360 ? 4.825 -2.189 -6.561 1.00 71.81 360 CYS A CA 1
ATOM 2805 C C . CYS A 1 360 ? 4.715 -3.309 -7.601 1.00 71.81 360 CYS A C 1
ATOM 2807 O O . CYS A 1 360 ? 4.981 -3.103 -8.785 1.00 71.81 360 CYS A O 1
ATOM 2809 N N . ASP A 1 361 ? 4.302 -4.493 -7.156 1.00 67.94 361 ASP A N 1
ATOM 2810 C CA . ASP A 1 361 ? 3.975 -5.606 -8.036 1.00 67.94 361 ASP A CA 1
ATOM 2811 C C . ASP A 1 361 ? 2.719 -5.305 -8.869 1.00 67.94 361 ASP A C 1
ATOM 2813 O O . ASP A 1 361 ? 1.675 -4.935 -8.329 1.00 67.94 361 ASP A O 1
ATOM 2817 N N . THR A 1 362 ? 2.818 -5.454 -10.190 1.00 53.91 362 THR A N 1
ATOM 2818 C CA . THR A 1 362 ? 1.720 -5.205 -11.137 1.00 53.91 362 THR A CA 1
ATOM 2819 C C . THR A 1 362 ? 0.940 -6.474 -11.509 1.00 53.91 362 THR A C 1
ATOM 2821 O O . THR A 1 362 ? 0.226 -6.495 -12.511 1.00 53.91 362 THR A O 1
ATOM 2824 N N . ASN A 1 363 ? 0.976 -7.504 -10.655 1.00 46.97 363 ASN A N 1
ATOM 2825 C CA . ASN A 1 363 ? -0.053 -8.550 -10.561 1.00 46.97 363 ASN A CA 1
ATOM 2826 C C . ASN A 1 363 ? -0.272 -9.460 -11.790 1.00 46.97 363 ASN A C 1
ATOM 2828 O O . ASN A 1 363 ? -1.392 -9.920 -11.986 1.00 46.97 363 ASN A O 1
ATOM 2832 N N . THR A 1 364 ? 0.743 -9.821 -12.586 1.00 45.50 364 THR A N 1
ATOM 2833 C CA . THR A 1 364 ? 0.582 -10.968 -13.530 1.00 45.50 364 THR A CA 1
ATOM 2834 C C . THR A 1 364 ? 1.848 -11.753 -13.887 1.00 45.50 364 THR A C 1
ATOM 2836 O O . THR A 1 364 ? 1.740 -12.839 -14.454 1.00 45.50 364 THR A O 1
ATOM 2839 N N . ARG A 1 365 ? 3.053 -11.270 -13.574 1.00 49.84 365 ARG A N 1
ATOM 2840 C CA . ARG A 1 365 ? 4.318 -11.963 -13.879 1.00 49.84 365 ARG A CA 1
ATOM 2841 C C . ARG A 1 365 ? 5.267 -11.763 -12.700 1.00 49.84 365 ARG A C 1
ATOM 2843 O O . ARG A 1 365 ? 5.190 -10.730 -12.051 1.00 49.84 365 ARG A O 1
ATOM 2850 N N . THR A 1 366 ? 6.170 -12.706 -12.430 1.00 57.03 366 THR A N 1
ATOM 2851 C CA . THR A 1 366 ? 7.216 -12.673 -11.373 1.00 57.03 366 THR A CA 1
ATOM 2852 C C . THR A 1 366 ? 8.230 -11.515 -11.504 1.00 57.03 366 THR A C 1
ATOM 2854 O O . THR A 1 366 ? 9.329 -11.560 -10.955 1.00 57.03 366 THR A O 1
ATOM 2857 N N . GLN A 1 367 ? 7.889 -10.477 -12.262 1.00 66.12 367 GLN A N 1
ATOM 2858 C CA . GLN A 1 367 ? 8.770 -9.448 -12.775 1.00 66.12 367 GLN A CA 1
ATOM 2859 C C . GLN A 1 367 ? 8.422 -8.104 -12.158 1.00 66.12 367 GLN A C 1
ATOM 2861 O O . GLN A 1 367 ? 7.291 -7.629 -12.224 1.00 66.12 367 GLN A O 1
ATOM 2866 N N . LYS A 1 368 ? 9.438 -7.473 -11.587 1.00 76.00 368 LYS A N 1
ATOM 2867 C CA . LYS A 1 368 ? 9.348 -6.186 -10.918 1.00 76.00 368 LYS A CA 1
ATOM 2868 C C . LYS A 1 368 ? 9.958 -5.121 -11.847 1.00 76.00 368 LYS A C 1
ATOM 2870 O O . LYS A 1 368 ? 11.001 -5.380 -12.445 1.00 76.00 368 LYS A O 1
ATOM 2875 N N . LYS A 1 369 ? 9.338 -3.935 -11.955 1.00 80.94 369 LYS A N 1
ATOM 2876 C CA . LYS A 1 369 ? 9.758 -2.866 -12.899 1.00 80.94 369 LYS A CA 1
ATOM 2877 C C . LYS A 1 369 ? 10.273 -1.577 -12.259 1.00 80.94 369 LYS A C 1
ATOM 2879 O O . LYS A 1 369 ? 10.993 -0.799 -12.881 1.00 80.94 369 LYS A O 1
ATOM 2884 N N . GLY A 1 370 ? 9.904 -1.337 -11.011 1.00 86.56 370 GLY A N 1
ATOM 2885 C CA . GLY A 1 370 ? 10.358 -0.171 -10.280 1.00 86.56 370 GLY A CA 1
ATOM 2886 C C . GLY A 1 370 ? 9.384 0.254 -9.200 1.00 86.56 370 GLY A C 1
ATOM 2887 O O . GLY A 1 370 ? 8.231 -0.175 -9.140 1.00 86.56 370 GLY A O 1
ATOM 2888 N N . GLY A 1 371 ? 9.864 1.127 -8.337 1.00 87.00 371 GLY A N 1
ATOM 2889 C CA . GLY A 1 371 ? 9.100 1.668 -7.235 1.00 87.00 371 GLY A CA 1
ATOM 2890 C C . GLY A 1 371 ? 9.892 2.754 -6.543 1.00 87.00 371 GLY A C 1
ATOM 2891 O O . GLY A 1 371 ? 11.117 2.725 -6.492 1.00 87.00 371 GLY A O 1
ATOM 2892 N N . ARG A 1 372 ? 9.187 3.733 -6.003 1.00 87.81 372 ARG A N 1
ATOM 2893 C CA . ARG A 1 372 ? 9.765 4.854 -5.272 1.00 87.81 372 ARG A CA 1
ATOM 2894 C C . ARG A 1 372 ? 8.984 5.041 -4.000 1.00 87.81 372 ARG A C 1
ATOM 2896 O O . ARG A 1 372 ? 7.784 5.152 -4.133 1.00 87.81 372 ARG A O 1
ATOM 2903 N N . ILE A 1 373 ? 9.616 5.128 -2.833 1.00 84.31 373 ILE A N 1
ATOM 2904 C CA . ILE A 1 373 ? 8.992 5.487 -1.554 1.00 84.31 373 ILE A CA 1
ATOM 2905 C C . ILE A 1 373 ? 9.761 6.625 -0.877 1.00 84.31 373 ILE A C 1
ATOM 2907 O O . ILE A 1 373 ? 10.987 6.652 -0.930 1.00 84.31 373 ILE A O 1
ATOM 2911 N N . GLY A 1 374 ? 9.051 7.554 -0.236 1.00 81.81 374 GLY A N 1
ATOM 2912 C CA . GLY A 1 374 ? 9.632 8.535 0.687 1.00 81.81 374 GLY A CA 1
ATOM 2913 C C . GLY A 1 374 ? 9.313 8.165 2.135 1.00 81.81 374 GLY A C 1
ATOM 2914 O O . GLY A 1 374 ? 8.182 7.773 2.429 1.00 81.81 374 GLY A O 1
ATOM 2915 N N . ASP A 1 375 ? 10.285 8.272 3.042 1.00 75.94 375 ASP A N 1
ATOM 2916 C CA . ASP A 1 375 ? 10.072 8.037 4.479 1.00 75.94 375 ASP A CA 1
ATOM 2917 C C . ASP A 1 375 ? 9.884 9.328 5.304 1.00 75.94 375 ASP A C 1
ATOM 2919 O O . ASP A 1 375 ? 9.573 9.243 6.500 1.00 75.94 375 ASP A O 1
ATOM 2923 N N . GLY A 1 376 ? 9.978 10.500 4.658 1.00 72.62 376 GLY A N 1
ATOM 2924 C CA . GLY A 1 376 ? 9.961 11.834 5.264 1.00 72.62 376 GLY A CA 1
ATOM 2925 C C . GLY A 1 376 ? 11.351 12.472 5.389 1.00 72.62 376 GLY A C 1
ATOM 2926 O O . GLY A 1 376 ? 11.450 13.649 5.731 1.00 72.62 376 GLY A O 1
ATOM 2927 N N . ARG A 1 377 ? 12.421 11.705 5.147 1.00 83.69 377 ARG A N 1
ATOM 2928 C CA . ARG A 1 377 ? 13.824 12.146 5.188 1.00 83.69 377 ARG A CA 1
ATOM 2929 C C . ARG A 1 377 ? 14.561 11.738 3.915 1.00 83.69 377 ARG A C 1
ATOM 2931 O O . ARG A 1 377 ? 15.276 12.545 3.322 1.00 83.69 377 ARG A O 1
ATOM 2938 N N . LEU A 1 378 ? 14.395 10.483 3.512 1.00 87.75 378 LEU A N 1
ATOM 2939 C CA . LEU A 1 378 ? 15.011 9.869 2.350 1.00 87.75 378 LEU A CA 1
ATOM 2940 C C . LEU A 1 378 ? 13.946 9.341 1.393 1.00 87.75 378 LEU A C 1
ATOM 2942 O O . LEU A 1 378 ? 12.872 8.878 1.778 1.00 87.75 378 LEU A O 1
ATOM 2946 N N . ILE A 1 379 ? 14.296 9.385 0.117 1.00 88.06 379 ILE A N 1
ATOM 2947 C CA . ILE A 1 379 ? 13.544 8.823 -0.990 1.00 88.06 379 ILE A CA 1
ATOM 2948 C C . ILE A 1 379 ? 14.335 7.638 -1.516 1.00 88.06 379 ILE A C 1
ATOM 2950 O O . ILE A 1 379 ? 15.457 7.817 -1.980 1.00 88.06 379 ILE A O 1
ATOM 2954 N N . TYR A 1 380 ? 13.731 6.459 -1.489 1.00 92.50 380 TYR A N 1
ATOM 2955 C CA . TYR A 1 380 ? 14.277 5.218 -2.026 1.00 92.50 380 TYR A CA 1
ATOM 2956 C C . TYR A 1 380 ? 13.541 4.944 -3.320 1.00 92.50 380 TYR A C 1
ATOM 2958 O O . TYR A 1 380 ? 12.320 4.820 -3.324 1.00 92.50 380 TYR A O 1
ATOM 2966 N N . SER A 1 381 ? 14.257 4.892 -4.426 1.00 92.62 381 SER A N 1
ATOM 2967 C CA . SER A 1 381 ? 13.689 4.600 -5.731 1.00 92.62 381 SER A CA 1
ATOM 2968 C C . SER A 1 381 ? 14.518 3.564 -6.439 1.00 92.62 381 SER A C 1
ATOM 2970 O O . SER A 1 381 ? 15.743 3.610 -6.386 1.00 92.62 381 SER A O 1
ATOM 2972 N N . TRP A 1 382 ? 13.849 2.670 -7.137 1.00 92.38 382 TRP A N 1
ATOM 2973 C CA . TRP A 1 382 ? 14.490 1.678 -7.963 1.00 92.38 382 TRP A CA 1
ATOM 2974 C C . TRP A 1 382 ? 13.722 1.533 -9.272 1.00 92.38 382 TRP A C 1
ATOM 2976 O O . TRP A 1 382 ? 12.510 1.760 -9.316 1.00 92.38 382 TRP A O 1
ATOM 2986 N N . SER A 1 383 ? 14.424 1.192 -10.341 1.00 90.38 383 SER A N 1
ATOM 2987 C CA . SER A 1 383 ? 13.831 1.006 -11.665 1.00 90.38 383 SER A CA 1
ATOM 2988 C C . SER A 1 383 ? 14.649 0.028 -12.487 1.00 90.38 383 SER A C 1
ATOM 2990 O O . SER A 1 383 ? 15.873 -0.020 -12.357 1.00 90.38 383 SER A O 1
ATOM 2992 N N . THR A 1 384 ? 13.980 -0.712 -13.365 1.00 87.31 384 THR A N 1
ATOM 2993 C CA . THR A 1 384 ? 14.633 -1.500 -14.411 1.00 87.31 384 THR A CA 1
ATOM 2994 C C . THR A 1 384 ? 14.615 -0.735 -15.722 1.00 87.31 384 THR A C 1
ATOM 2996 O O . THR A 1 384 ? 13.598 -0.149 -16.094 1.00 87.31 384 THR A O 1
ATOM 2999 N N . HIS A 1 385 ? 15.744 -0.740 -16.416 1.00 83.56 385 HIS A N 1
ATOM 3000 C CA . HIS A 1 385 ? 15.858 -0.197 -17.762 1.00 83.56 385 HIS A CA 1
ATOM 3001 C C . HIS A 1 385 ? 16.840 -1.031 -18.594 1.00 83.56 385 HIS A C 1
ATOM 3003 O O . HIS A 1 385 ? 17.555 -1.881 -18.052 1.00 83.56 385 HIS A O 1
ATOM 3009 N N . ALA A 1 386 ? 16.876 -0.787 -19.902 1.00 76.00 386 ALA A N 1
ATOM 3010 C CA . ALA A 1 386 ? 17.973 -1.211 -20.764 1.00 76.00 386 ALA A CA 1
ATOM 3011 C C . ALA A 1 386 ? 19.288 -0.716 -20.186 1.00 76.00 386 ALA A C 1
ATOM 3013 O O . ALA A 1 386 ? 19.431 0.475 -19.942 1.00 76.00 386 ALA A O 1
ATOM 3014 N N . ASP A 1 387 ? 20.288 -1.583 -20.128 1.00 80.25 387 ASP A N 1
ATOM 3015 C CA . ASP A 1 387 ? 21.639 -1.139 -20.441 1.00 80.25 387 ASP A CA 1
ATOM 3016 C C . ASP A 1 387 ? 21.516 -0.527 -21.834 1.00 80.25 387 ASP A C 1
ATOM 3018 O O . ASP A 1 387 ? 21.235 -1.277 -22.775 1.00 80.25 387 ASP A O 1
ATOM 3022 N N . GLU A 1 388 ? 21.565 0.807 -21.954 1.00 64.38 388 GLU A N 1
ATOM 3023 C CA . GLU A 1 388 ? 21.509 1.483 -23.250 1.00 64.38 388 GLU A CA 1
ATOM 3024 C C . GLU A 1 388 ? 22.529 0.786 -24.142 1.00 64.38 388 GLU A C 1
ATOM 3026 O O . GLU A 1 388 ? 23.737 0.801 -23.899 1.00 64.38 388 GLU A O 1
ATOM 3031 N N . SER A 1 389 ? 21.990 0.010 -25.073 1.00 56.31 389 SER A N 1
ATOM 3032 C CA . SER A 1 389 ? 22.638 -1.187 -25.571 1.00 56.31 389 SER A CA 1
ATOM 3033 C C . SER A 1 389 ? 23.821 -0.784 -26.431 1.00 56.31 389 SER A C 1
ATOM 3035 O O . SER A 1 389 ? 23.646 -0.504 -27.619 1.00 56.31 389 SER A O 1
ATOM 3037 N N . LYS A 1 390 ? 25.020 -0.766 -25.846 1.00 69.31 390 LYS A N 1
ATOM 3038 C CA . LYS A 1 390 ? 26.238 -0.889 -26.638 1.00 69.31 390 LYS A CA 1
ATOM 3039 C C . LYS A 1 390 ? 26.112 -2.195 -27.398 1.00 69.31 390 LYS A C 1
ATOM 3041 O O . LYS A 1 390 ? 25.809 -3.229 -26.791 1.00 69.31 390 LYS A O 1
ATOM 3046 N N . VAL A 1 391 ? 26.285 -2.139 -28.711 1.00 82.94 391 VAL A N 1
ATOM 3047 C CA . VAL A 1 391 ? 26.388 -3.362 -29.495 1.00 82.94 391 VAL A CA 1
ATOM 3048 C C . VAL A 1 391 ? 27.498 -4.222 -28.880 1.00 82.94 391 VAL A C 1
ATOM 3050 O O . VAL A 1 391 ? 28.598 -3.741 -28.598 1.00 82.94 391 VAL A O 1
ATOM 3053 N N . LYS A 1 392 ? 27.186 -5.491 -28.602 1.00 86.19 392 LYS A N 1
ATOM 3054 C CA . LYS A 1 392 ? 28.165 -6.463 -28.117 1.00 86.19 392 LYS A CA 1
ATOM 3055 C C . LYS A 1 392 ? 28.882 -7.040 -29.320 1.00 86.19 392 LYS A C 1
ATOM 3057 O O . LYS A 1 392 ? 28.339 -7.902 -30.011 1.00 86.19 392 LYS A O 1
ATOM 3062 N N . CYS A 1 393 ? 30.074 -6.534 -29.575 1.00 86.81 393 CYS A N 1
ATOM 3063 C CA . CYS A 1 393 ? 30.911 -7.029 -30.654 1.00 86.81 393 CYS A CA 1
ATOM 3064 C C . CYS A 1 393 ? 31.482 -8.384 -30.291 1.00 86.81 393 CYS A C 1
ATOM 3066 O O . CYS A 1 393 ? 31.839 -8.616 -29.135 1.00 86.81 393 CYS A O 1
ATOM 3068 N N . GLN A 1 394 ? 31.523 -9.281 -31.271 1.00 82.38 394 GLN A N 1
ATOM 3069 C CA . GLN A 1 394 ? 32.233 -10.536 -31.090 1.00 82.38 394 GLN A CA 1
ATOM 3070 C C . GLN A 1 394 ? 33.717 -10.235 -30.888 1.00 82.38 394 GLN A C 1
ATOM 3072 O O . GLN A 1 394 ? 34.281 -9.370 -31.562 1.00 82.38 394 GLN A O 1
ATOM 3077 N N . GLU A 1 395 ? 34.316 -10.901 -29.904 1.00 75.25 395 GLU A N 1
ATOM 3078 C CA . GLU A 1 395 ? 35.743 -10.769 -29.638 1.00 75.25 395 GLU A CA 1
ATOM 3079 C C . GLU A 1 395 ? 36.542 -11.376 -30.794 1.00 75.25 395 GLU A C 1
ATOM 3081 O O . GLU A 1 395 ? 36.116 -12.342 -31.429 1.00 75.25 395 GLU A O 1
ATOM 3086 N N . HIS A 1 396 ? 37.690 -10.764 -31.076 1.00 69.06 396 HIS A N 1
ATOM 3087 C CA . HIS A 1 396 ? 38.628 -11.223 -32.089 1.00 69.06 396 HIS A CA 1
ATOM 3088 C C . HIS A 1 396 ? 39.258 -12.538 -31.629 1.00 69.06 396 HIS A C 1
ATOM 3090 O O . HIS A 1 396 ? 40.093 -12.539 -30.725 1.00 69.06 396 HIS A O 1
ATOM 3096 N N . ASP A 1 397 ? 38.858 -13.642 -32.245 1.00 67.38 397 ASP A N 1
ATOM 3097 C CA . ASP A 1 397 ? 39.558 -14.911 -32.108 1.00 67.38 397 ASP A CA 1
ATOM 3098 C C . ASP A 1 397 ? 40.670 -14.939 -33.165 1.00 67.38 397 ASP A C 1
ATOM 3100 O O . ASP A 1 397 ? 40.390 -15.051 -34.358 1.00 67.38 397 ASP A O 1
ATOM 3104 N N . GLU A 1 398 ? 41.923 -14.739 -32.734 1.00 64.62 398 GLU A N 1
ATOM 3105 C CA . GLU A 1 398 ? 43.097 -14.602 -33.620 1.00 64.62 398 GLU A CA 1
ATOM 3106 C C . GLU A 1 398 ? 43.291 -15.807 -34.555 1.00 64.62 398 GLU A C 1
ATOM 3108 O O . GLU A 1 398 ? 43.882 -15.662 -35.625 1.00 64.62 398 GLU A O 1
ATOM 3113 N N . ASP A 1 399 ? 42.743 -16.966 -34.188 1.00 65.94 399 ASP A N 1
ATOM 3114 C CA . ASP A 1 399 ? 42.879 -18.219 -34.930 1.00 65.94 399 ASP A CA 1
ATOM 3115 C C . ASP A 1 399 ? 41.740 -18.463 -35.938 1.00 65.94 399 ASP A C 1
ATOM 3117 O O . ASP A 1 399 ? 41.765 -19.437 -36.695 1.00 65.94 399 ASP A O 1
ATOM 3121 N N . ASN A 1 400 ? 40.737 -17.582 -35.985 1.00 60.50 400 ASN A N 1
ATOM 3122 C CA . ASN A 1 400 ? 39.551 -17.748 -36.816 1.00 60.50 400 ASN A CA 1
ATOM 3123 C C . ASN A 1 400 ? 39.537 -16.700 -37.938 1.00 60.50 400 ASN A C 1
ATOM 3125 O O . ASN A 1 400 ? 39.462 -15.501 -37.698 1.00 60.50 400 ASN A O 1
ATOM 3129 N N . ASN A 1 401 ? 39.552 -17.136 -39.202 1.00 60.47 401 ASN A N 1
ATOM 3130 C CA . ASN A 1 401 ? 39.422 -16.260 -40.380 1.00 60.47 401 ASN A CA 1
ATOM 3131 C C . ASN A 1 401 ? 37.978 -15.723 -40.551 1.00 60.47 401 ASN A C 1
ATOM 3133 O O . ASN A 1 401 ? 37.435 -15.688 -41.655 1.00 60.47 401 ASN A O 1
ATOM 3137 N N . THR A 1 402 ? 37.293 -15.354 -39.469 1.00 60.34 402 THR A N 1
ATOM 3138 C CA . THR A 1 402 ? 35.844 -15.108 -39.441 1.00 60.34 402 THR A CA 1
ATOM 3139 C C . THR A 1 402 ? 35.448 -13.643 -39.646 1.00 60.34 402 THR A C 1
ATOM 3141 O O . THR A 1 402 ? 34.584 -13.107 -38.959 1.00 60.34 402 THR A O 1
ATOM 3144 N N . HIS A 1 403 ? 36.028 -12.981 -40.646 1.00 75.62 403 HIS A N 1
ATOM 3145 C CA . HIS A 1 403 ? 35.650 -11.616 -41.019 1.00 75.62 403 HIS A CA 1
ATOM 3146 C C . HIS A 1 403 ? 35.033 -11.544 -42.419 1.00 75.62 403 HIS A C 1
ATOM 3148 O O . HIS A 1 403 ? 35.363 -12.314 -43.321 1.00 75.62 403 HIS A O 1
ATOM 3154 N N . GLN A 1 404 ? 34.134 -10.580 -42.608 1.00 85.31 404 GLN A N 1
ATOM 3155 C CA . GLN A 1 404 ? 33.571 -10.219 -43.910 1.00 85.31 404 GLN A CA 1
ATOM 3156 C C . GLN A 1 404 ? 33.611 -8.706 -44.104 1.00 85.31 404 GLN A C 1
ATOM 3158 O O . GLN A 1 404 ? 33.667 -7.945 -43.133 1.00 85.31 404 GLN A O 1
ATOM 3163 N N . THR A 1 405 ? 33.563 -8.252 -45.359 1.00 87.88 405 THR A N 1
ATOM 3164 C CA . THR A 1 405 ? 33.514 -6.811 -45.618 1.00 87.88 405 THR A CA 1
ATOM 3165 C C . THR A 1 405 ? 32.171 -6.231 -45.210 1.00 87.88 405 THR A C 1
ATOM 3167 O O . THR A 1 405 ? 31.128 -6.889 -45.276 1.00 87.88 405 THR A O 1
ATOM 3170 N N . ARG A 1 406 ? 32.171 -4.957 -44.815 1.00 89.62 406 ARG A N 1
ATOM 3171 C CA . ARG A 1 406 ? 30.938 -4.246 -44.460 1.00 89.62 406 ARG A CA 1
ATOM 3172 C C . ARG A 1 406 ? 29.882 -4.338 -45.566 1.00 89.62 406 ARG A C 1
ATOM 3174 O O . ARG A 1 406 ? 28.726 -4.636 -45.281 1.00 89.62 406 ARG A O 1
ATOM 3181 N N . ASP A 1 407 ? 30.272 -4.120 -46.820 1.00 91.06 407 ASP A N 1
ATOM 3182 C CA . ASP A 1 407 ? 29.349 -4.183 -47.959 1.00 91.06 407 ASP A CA 1
ATOM 3183 C C . ASP A 1 407 ? 28.774 -5.590 -48.155 1.00 91.06 407 ASP A C 1
ATOM 3185 O O . ASP A 1 407 ? 27.604 -5.738 -48.517 1.00 91.06 407 ASP A O 1
ATOM 3189 N N . TYR A 1 408 ? 29.559 -6.626 -47.845 1.00 90.50 408 TYR A N 1
ATOM 3190 C CA . TYR A 1 408 ? 29.090 -8.004 -47.870 1.00 90.50 408 TYR A CA 1
ATOM 3191 C C . TYR A 1 408 ? 28.020 -8.264 -46.801 1.00 90.50 408 TYR A C 1
ATOM 3193 O O . TYR A 1 408 ? 26.976 -8.843 -47.114 1.00 90.50 408 TYR A O 1
ATOM 3201 N N . PHE A 1 409 ? 28.207 -7.772 -45.570 1.00 90.62 409 PHE A N 1
ATOM 3202 C CA . PHE A 1 409 ? 27.154 -7.816 -44.548 1.00 90.62 409 PHE A CA 1
ATOM 3203 C C . PHE A 1 409 ? 25.895 -7.086 -45.003 1.00 90.62 409 PHE A C 1
ATOM 3205 O O . PHE A 1 409 ? 24.810 -7.655 -44.933 1.00 90.62 409 PHE A O 1
ATOM 3212 N N . LEU A 1 410 ? 26.021 -5.855 -45.508 1.00 92.25 410 LEU A N 1
ATOM 3213 C CA . LEU A 1 410 ? 24.860 -5.065 -45.926 1.00 92.25 410 LEU A CA 1
ATOM 3214 C C . LEU A 1 410 ? 24.070 -5.730 -47.055 1.00 92.25 410 LEU A C 1
ATOM 3216 O O . LEU A 1 410 ? 22.841 -5.692 -47.041 1.00 92.25 410 LEU A O 1
ATOM 3220 N N . LYS A 1 411 ? 24.758 -6.368 -48.008 1.00 93.81 411 LYS A N 1
ATOM 3221 C CA . LYS A 1 411 ? 24.109 -7.136 -49.075 1.00 93.81 411 LYS A CA 1
ATOM 3222 C C . LYS A 1 411 ? 23.282 -8.295 -48.510 1.00 93.81 411 LYS A C 1
ATOM 3224 O O . LYS A 1 411 ? 22.136 -8.463 -48.914 1.00 93.81 411 LYS A O 1
ATOM 3229 N N . ASN A 1 412 ? 23.848 -9.070 -47.583 1.00 93.19 412 ASN A N 1
ATOM 3230 C CA . ASN A 1 412 ? 23.152 -10.203 -46.967 1.00 93.19 412 ASN A CA 1
ATOM 3231 C C . A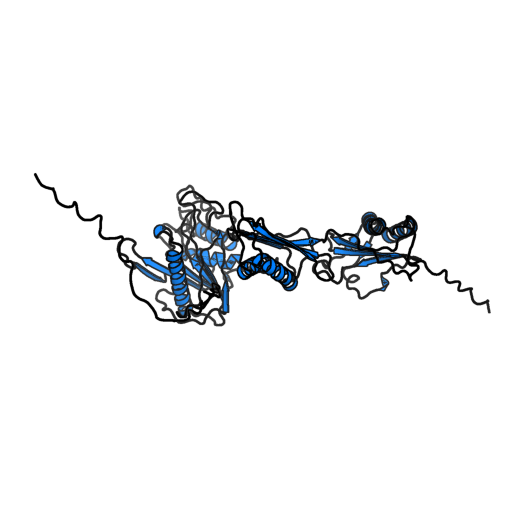SN A 1 412 ? 22.014 -9.745 -46.043 1.00 93.19 412 ASN A C 1
ATOM 3233 O O . ASN A 1 412 ? 20.938 -10.325 -46.082 1.00 93.19 412 ASN A O 1
ATOM 3237 N N . ILE A 1 413 ? 22.202 -8.669 -45.277 1.00 93.62 413 ILE A N 1
ATOM 3238 C CA . ILE A 1 413 ? 21.146 -8.073 -44.444 1.00 93.62 413 ILE A CA 1
ATOM 3239 C C . ILE A 1 413 ? 19.947 -7.671 -45.303 1.00 93.62 413 ILE A C 1
ATOM 3241 O O . ILE A 1 413 ? 18.817 -8.016 -44.972 1.00 93.62 413 ILE A O 1
ATOM 3245 N N . LYS A 1 414 ? 20.192 -6.991 -46.428 1.00 95.12 414 LYS A N 1
ATOM 3246 C CA . LYS A 1 414 ? 19.134 -6.572 -47.351 1.00 95.12 414 LYS A CA 1
ATOM 3247 C C . LYS A 1 414 ? 18.364 -7.755 -47.934 1.00 95.12 414 LYS A C 1
ATOM 3249 O O . LYS A 1 414 ? 17.143 -7.714 -48.004 1.00 95.12 414 LYS A O 1
ATOM 3254 N N . GLU A 1 415 ? 19.066 -8.813 -48.332 1.00 93.50 415 GLU A N 1
ATOM 3255 C CA . GLU A 1 415 ? 18.418 -10.020 -48.856 1.00 93.50 415 GLU A CA 1
ATOM 3256 C C . GLU A 1 415 ? 17.600 -10.746 -47.776 1.00 93.50 415 GLU A C 1
ATOM 3258 O O . GLU A 1 415 ? 16.479 -11.168 -48.043 1.00 93.50 415 GLU A O 1
ATOM 3263 N N . TYR A 1 416 ? 18.124 -10.844 -46.549 1.00 92.12 416 TYR A N 1
ATOM 3264 C CA . TYR A 1 416 ? 17.442 -11.480 -45.417 1.00 92.12 416 TYR A CA 1
ATOM 3265 C C . TYR A 1 416 ? 16.185 -10.715 -44.988 1.00 92.12 416 TYR A C 1
ATOM 3267 O O . TYR A 1 416 ? 15.153 -11.313 -44.706 1.00 92.12 416 TYR A O 1
ATOM 3275 N N . CYS A 1 417 ? 16.257 -9.384 -44.972 1.00 94.19 417 CYS A N 1
ATOM 3276 C CA . CYS A 1 417 ? 15.173 -8.517 -44.524 1.00 94.19 417 CYS A CA 1
ATOM 3277 C C . CYS A 1 417 ? 14.162 -8.151 -45.624 1.00 94.19 417 CYS A C 1
ATOM 3279 O O . CYS A 1 417 ? 13.199 -7.453 -45.318 1.00 94.19 417 CYS A O 1
ATOM 3281 N N . LYS A 1 418 ? 14.348 -8.582 -46.882 1.00 95.31 418 LYS A N 1
ATOM 3282 C CA . LYS A 1 418 ? 13.605 -8.066 -48.054 1.00 95.31 418 LYS A CA 1
ATOM 3283 C C . LYS A 1 418 ? 12.076 -8.125 -47.935 1.00 95.31 418 LYS A C 1
ATOM 3285 O O . LYS A 1 418 ? 11.398 -7.229 -48.427 1.00 95.31 418 LYS A O 1
ATOM 3290 N N . ASP A 1 419 ? 11.549 -9.151 -47.268 1.00 94.12 419 ASP A N 1
ATOM 3291 C CA . ASP A 1 419 ? 10.109 -9.389 -47.094 1.00 94.12 419 ASP A CA 1
ATOM 3292 C C . ASP A 1 419 ? 9.620 -9.016 -45.676 1.00 94.12 419 ASP A C 1
ATOM 3294 O O . ASP A 1 419 ? 8.477 -9.293 -45.301 1.00 94.12 419 ASP A O 1
ATOM 3298 N N . GLY A 1 420 ? 10.486 -8.386 -44.874 1.00 91.94 420 GLY A N 1
ATOM 3299 C CA . GLY A 1 420 ? 10.305 -8.226 -43.434 1.00 91.94 420 GLY A CA 1
ATOM 3300 C C . GLY A 1 420 ? 10.564 -9.521 -42.658 1.00 91.94 420 GLY A C 1
ATOM 3301 O O . GLY A 1 420 ? 10.892 -10.563 -43.224 1.00 91.94 420 GLY A O 1
ATOM 3302 N N . LEU A 1 421 ? 10.415 -9.458 -41.334 1.00 89.31 421 LEU A N 1
ATOM 3303 C CA . LEU A 1 421 ? 10.510 -10.631 -40.461 1.00 89.31 421 LEU A CA 1
ATOM 3304 C C . LE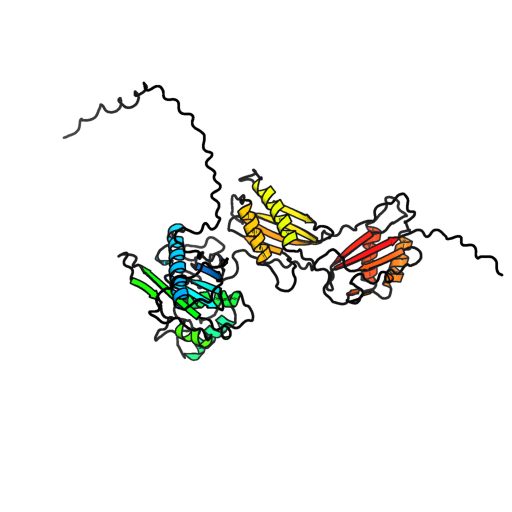U A 1 421 ? 9.158 -10.935 -39.842 1.00 89.31 421 LEU A C 1
ATOM 3306 O O . LEU A 1 421 ? 8.480 -10.034 -39.355 1.00 89.31 421 LEU A O 1
ATOM 3310 N N . LYS A 1 422 ? 8.797 -12.218 -39.829 1.00 90.38 422 LYS A N 1
ATOM 3311 C CA . LYS A 1 422 ? 7.609 -12.734 -39.147 1.00 90.38 422 LYS A CA 1
ATOM 3312 C C . LYS A 1 422 ? 8.023 -13.914 -38.284 1.00 90.38 422 LYS A C 1
ATOM 3314 O O . LYS A 1 422 ? 8.173 -15.023 -38.789 1.00 90.38 422 LYS A O 1
ATOM 3319 N N . LEU A 1 423 ? 8.235 -13.673 -36.995 1.00 84.00 423 LEU A N 1
ATOM 3320 C CA . LEU A 1 423 ? 8.572 -14.724 -36.037 1.00 84.00 423 LEU A CA 1
ATOM 3321 C C . LEU A 1 423 ? 7.310 -15.094 -35.265 1.00 84.00 423 LEU A C 1
ATOM 3323 O O . LEU A 1 423 ? 6.695 -14.227 -34.644 1.00 84.00 423 LEU A O 1
ATOM 3327 N N . LYS A 1 424 ? 6.929 -16.370 -35.275 1.00 82.06 424 LYS A N 1
ATOM 3328 C CA . LYS A 1 424 ? 5.795 -16.833 -34.471 1.00 82.06 424 LYS A CA 1
ATOM 3329 C C . LYS A 1 424 ? 6.211 -17.073 -33.031 1.00 82.06 424 LYS A C 1
ATOM 3331 O O . LYS A 1 424 ? 7.322 -17.534 -32.793 1.00 82.06 424 LYS A O 1
ATOM 3336 N N . ALA A 1 425 ? 5.261 -16.927 -32.108 1.00 74.62 425 ALA A N 1
ATOM 3337 C CA . ALA A 1 425 ? 5.387 -17.270 -30.684 1.00 74.62 425 ALA A CA 1
ATOM 3338 C C . ALA A 1 425 ? 6.108 -18.608 -30.381 1.00 74.62 425 ALA A C 1
ATOM 3340 O O . ALA A 1 425 ? 6.714 -18.771 -29.325 1.00 74.62 425 ALA A O 1
ATOM 3341 N N . GLN A 1 426 ? 5.988 -19.593 -31.280 1.00 66.31 426 GLN A N 1
ATOM 3342 C CA . GLN A 1 426 ? 6.468 -20.971 -31.109 1.00 66.31 426 GLN A CA 1
ATOM 3343 C C . GLN A 1 426 ? 7.881 -21.196 -31.661 1.00 66.31 426 GLN A C 1
ATOM 3345 O O . GLN A 1 426 ? 8.636 -21.978 -31.094 1.00 66.31 426 GLN A O 1
ATOM 3350 N N . ASP A 1 427 ? 8.274 -20.454 -32.700 1.00 62.06 427 ASP A N 1
ATOM 3351 C CA . ASP A 1 427 ? 9.613 -20.524 -33.315 1.00 62.06 427 ASP A CA 1
ATOM 3352 C C . ASP A 1 427 ? 10.694 -19.864 -32.429 1.00 62.06 427 ASP A C 1
ATOM 3354 O O . ASP A 1 427 ? 11.865 -19.757 -32.774 1.00 62.06 427 ASP A O 1
ATOM 3358 N N . GLN A 1 428 ? 10.274 -19.399 -31.256 1.00 57.03 428 GLN A N 1
ATOM 3359 C CA . GLN A 1 428 ? 10.920 -18.396 -30.429 1.00 57.03 428 GLN A CA 1
ATOM 3360 C C . GLN A 1 428 ? 11.504 -18.964 -29.115 1.00 57.03 428 GLN A C 1
ATOM 3362 O O . GLN A 1 428 ? 12.117 -18.215 -28.355 1.00 57.03 428 GLN A O 1
ATOM 3367 N N . GLN A 1 429 ? 11.346 -20.270 -28.838 1.00 54.50 429 GLN A N 1
ATOM 3368 C CA . GLN A 1 429 ? 11.782 -20.938 -27.591 1.00 54.50 429 GLN A CA 1
ATOM 3369 C C . GLN A 1 429 ? 13.084 -21.760 -27.698 1.00 54.50 429 GLN A C 1
ATOM 3371 O O . GLN A 1 429 ? 13.401 -22.523 -26.793 1.00 54.50 429 GLN A O 1
ATOM 3376 N N . GLY A 1 430 ? 13.879 -21.581 -28.757 1.00 48.88 430 GLY A N 1
ATOM 3377 C CA . GLY A 1 430 ? 15.248 -22.122 -28.815 1.00 48.88 430 GLY A CA 1
ATOM 3378 C C . GLY A 1 430 ? 15.379 -23.610 -29.162 1.00 48.88 430 GLY A C 1
ATOM 3379 O O . GLY A 1 430 ? 16.493 -24.120 -29.179 1.00 48.88 430 GLY A O 1
ATOM 3380 N N . GLU A 1 431 ? 14.292 -24.305 -29.506 1.00 44.81 431 GLU A N 1
ATOM 3381 C CA . GLU A 1 431 ? 14.362 -25.712 -29.943 1.00 44.81 431 GLU A CA 1
ATOM 3382 C C . GLU A 1 431 ? 14.564 -25.894 -31.455 1.00 44.81 431 GLU A C 1
ATOM 3384 O O . GLU A 1 431 ? 14.658 -27.028 -31.916 1.00 44.81 431 GLU A O 1
ATOM 3389 N N . ASN A 1 432 ? 14.678 -24.812 -32.236 1.00 43.66 432 ASN A N 1
ATOM 3390 C CA . ASN A 1 432 ? 14.925 -24.925 -33.672 1.00 43.66 432 ASN A CA 1
ATOM 3391 C C . ASN A 1 432 ? 16.154 -24.115 -34.136 1.00 43.66 432 ASN A C 1
ATOM 3393 O O . ASN A 1 432 ? 16.010 -22.972 -34.575 1.00 43.66 432 ASN A O 1
ATOM 3397 N N . PRO A 1 433 ? 17.376 -24.680 -34.047 1.00 44.09 433 PRO A N 1
ATOM 3398 C CA . PRO A 1 433 ? 18.589 -24.065 -34.596 1.00 44.09 433 PRO A CA 1
ATOM 3399 C C . PRO A 1 433 ? 18.556 -23.879 -36.129 1.00 44.09 433 PRO A C 1
ATOM 3401 O O . PRO A 1 433 ? 19.406 -23.166 -36.664 1.00 44.09 433 PRO A O 1
ATOM 3404 N N . ASP A 1 434 ? 17.559 -24.429 -36.832 1.00 44.78 434 ASP A N 1
ATOM 3405 C CA . ASP A 1 434 ? 17.443 -24.366 -38.297 1.00 44.78 434 ASP A CA 1
ATOM 3406 C C . ASP A 1 434 ? 16.940 -23.009 -38.844 1.00 44.78 434 ASP A C 1
ATOM 3408 O O . ASP A 1 434 ? 16.803 -22.849 -40.056 1.00 44.78 434 ASP A O 1
ATOM 3412 N N . GLN A 1 435 ? 16.678 -22.004 -37.994 1.00 49.00 435 GLN A N 1
ATOM 3413 C CA . GLN A 1 435 ? 16.330 -20.644 -38.451 1.00 49.00 435 GLN A CA 1
ATOM 3414 C C . GLN A 1 435 ? 17.534 -19.735 -38.731 1.00 49.00 435 GLN A C 1
ATOM 3416 O O . GLN A 1 435 ? 17.353 -18.626 -39.239 1.00 49.00 435 GLN A O 1
ATOM 3421 N N . ALA A 1 436 ? 18.762 -20.186 -38.460 1.00 52.00 436 ALA A N 1
ATOM 3422 C CA . ALA A 1 436 ? 19.945 -19.519 -38.987 1.00 52.00 436 ALA A CA 1
ATOM 3423 C C . ALA A 1 436 ? 19.909 -19.605 -40.521 1.00 52.00 436 ALA A C 1
ATOM 3425 O O . ALA A 1 436 ? 20.240 -20.637 -41.107 1.00 52.00 436 ALA A O 1
ATOM 3426 N N . THR A 1 437 ? 19.500 -18.526 -41.193 1.00 56.66 437 THR A N 1
ATOM 3427 C CA . THR A 1 437 ? 19.625 -18.466 -42.651 1.00 56.66 437 THR A CA 1
ATOM 3428 C C . THR A 1 437 ? 21.094 -18.227 -42.961 1.00 56.66 437 THR A C 1
ATOM 3430 O O . THR A 1 437 ? 21.563 -17.093 -43.026 1.00 56.66 437 THR A O 1
ATOM 3433 N N . VAL A 1 438 ? 21.841 -19.319 -43.109 1.00 55.62 438 VAL A N 1
ATOM 3434 C CA . VAL A 1 438 ? 23.230 -19.276 -43.553 1.00 55.62 438 VAL A CA 1
ATOM 3435 C C . VAL A 1 438 ? 23.241 -18.871 -45.021 1.00 55.62 438 VAL A C 1
ATOM 3437 O O . VAL A 1 438 ? 22.997 -19.683 -45.911 1.00 55.62 438 VAL A O 1
ATOM 3440 N N . MET A 1 439 ? 23.541 -17.602 -45.284 1.00 58.56 439 MET A N 1
ATOM 3441 C CA . MET A 1 439 ? 23.775 -17.123 -46.642 1.00 58.56 439 MET A CA 1
ATOM 3442 C C . MET A 1 439 ? 25.271 -16.984 -46.866 1.00 58.56 439 MET A C 1
ATOM 3444 O O . MET A 1 439 ? 25.866 -15.994 -46.456 1.00 58.56 439 MET A O 1
ATOM 3448 N N . ASN A 1 440 ? 25.872 -17.989 -47.513 1.00 63.19 440 ASN A N 1
ATOM 3449 C CA . ASN A 1 440 ? 27.193 -17.967 -48.164 1.00 63.19 440 ASN A CA 1
ATOM 3450 C C . ASN A 1 440 ? 28.427 -17.523 -47.351 1.00 63.19 440 ASN A C 1
ATOM 3452 O O . ASN A 1 440 ? 29.523 -17.584 -47.900 1.00 63.19 440 ASN A O 1
ATOM 3456 N N . SER A 1 441 ? 28.284 -17.050 -46.110 1.00 76.88 441 SER A N 1
ATOM 3457 C CA . SER A 1 441 ? 29.330 -16.630 -45.157 1.00 76.88 441 SER A CA 1
ATOM 3458 C C . SER A 1 441 ? 28.805 -15.745 -44.016 1.00 76.88 441 SER A C 1
ATOM 3460 O O . SER A 1 441 ? 29.571 -15.393 -43.129 1.00 76.88 441 SER A O 1
ATOM 3462 N N . VAL A 1 442 ? 27.536 -15.325 -44.020 1.00 83.88 442 VAL A N 1
ATOM 3463 C CA . VAL A 1 442 ? 26.965 -14.479 -42.958 1.00 83.88 442 VAL A CA 1
ATOM 3464 C C . VAL A 1 442 ? 25.774 -15.188 -42.320 1.00 83.88 442 VAL A C 1
ATOM 3466 O O . VAL A 1 442 ? 24.877 -15.652 -43.023 1.00 83.88 442 VAL A O 1
ATOM 3469 N N . ASN A 1 443 ? 25.763 -15.246 -40.988 1.00 87.06 443 ASN A N 1
ATOM 3470 C CA . ASN A 1 443 ? 24.612 -15.645 -40.188 1.00 87.06 443 ASN A CA 1
ATOM 3471 C C . ASN A 1 443 ? 23.866 -14.411 -39.707 1.00 87.06 443 ASN A C 1
ATOM 3473 O O . ASN A 1 443 ? 24.478 -13.484 -39.171 1.00 87.06 443 ASN A O 1
ATOM 3477 N N . LEU A 1 444 ? 22.550 -14.429 -39.858 1.00 89.00 444 LEU A N 1
ATOM 3478 C CA . LEU A 1 444 ? 21.644 -13.426 -39.324 1.00 89.00 444 LEU A CA 1
ATOM 3479 C C . LEU A 1 444 ? 20.612 -14.161 -38.482 1.00 89.00 444 LEU A C 1
ATOM 3481 O O . LEU A 1 444 ? 19.953 -15.081 -38.963 1.00 89.00 444 LEU A O 1
ATOM 3485 N N . LEU A 1 445 ? 20.491 -13.757 -37.223 1.00 89.19 445 LEU A N 1
ATOM 3486 C CA . LEU A 1 445 ? 19.613 -14.390 -36.253 1.00 89.19 445 LEU A CA 1
ATOM 3487 C C . LEU A 1 445 ? 18.815 -13.325 -35.509 1.00 89.19 445 LEU A C 1
ATOM 3489 O O . LEU A 1 445 ? 19.372 -12.324 -35.057 1.00 89.19 445 LEU A O 1
ATOM 3493 N N . VAL A 1 446 ? 17.514 -13.564 -35.356 1.00 88.62 446 VAL A N 1
ATOM 3494 C CA . VAL A 1 446 ? 16.640 -12.786 -34.473 1.00 88.62 446 VAL A CA 1
ATOM 3495 C C . VAL A 1 446 ? 15.941 -13.754 -33.531 1.00 88.62 446 VAL A C 1
ATOM 3497 O O . VAL A 1 446 ? 15.235 -14.648 -33.985 1.00 88.62 446 VAL A O 1
ATOM 3500 N N . ARG A 1 447 ? 16.146 -13.598 -32.222 1.00 86.00 447 ARG A N 1
ATOM 3501 C CA . ARG A 1 447 ? 15.595 -14.506 -31.199 1.00 86.00 447 ARG A CA 1
ATOM 3502 C C . ARG A 1 447 ? 15.199 -13.766 -29.928 1.00 86.00 447 ARG A C 1
ATOM 3504 O O . ARG A 1 447 ? 15.552 -12.604 -29.751 1.00 86.00 447 ARG A O 1
ATOM 3511 N N . TYR A 1 448 ? 14.519 -14.436 -28.998 1.00 77.88 448 TYR A N 1
ATOM 3512 C CA . TYR A 1 448 ? 14.421 -13.902 -27.642 1.00 77.88 448 TYR A CA 1
ATOM 3513 C C . TYR A 1 448 ? 15.746 -14.080 -26.897 1.00 77.88 448 TYR A C 1
ATOM 3515 O O . TYR A 1 448 ? 16.367 -15.139 -26.988 1.00 77.88 448 TYR A O 1
ATOM 3523 N N . PRO A 1 449 ? 16.169 -13.086 -26.106 1.00 75.00 449 PRO A N 1
ATOM 3524 C CA . PRO A 1 449 ? 17.283 -13.272 -25.191 1.00 75.00 449 PRO A CA 1
ATOM 3525 C C . PRO A 1 449 ? 16.914 -14.291 -24.099 1.00 75.00 449 PRO A C 1
ATOM 3527 O O . PRO A 1 449 ? 16.089 -14.008 -23.228 1.00 75.00 449 PRO A O 1
ATOM 3530 N N . GLU A 1 450 ? 17.558 -15.463 -24.128 1.00 66.31 450 GLU A N 1
ATOM 3531 C CA . GLU A 1 450 ? 17.325 -16.602 -23.214 1.00 66.31 450 GLU A CA 1
ATOM 3532 C C . GLU A 1 450 ? 17.444 -16.230 -21.725 1.00 66.31 450 GLU A C 1
ATOM 3534 O O . GLU A 1 450 ? 16.797 -16.815 -20.860 1.00 66.31 450 GLU A O 1
ATOM 3539 N N . SER A 1 451 ? 18.247 -15.215 -21.415 1.00 61.97 451 SER A N 1
ATOM 3540 C CA . SER A 1 451 ? 18.586 -14.790 -20.057 1.00 61.97 451 SER A CA 1
ATOM 3541 C C . SER A 1 451 ? 17.742 -13.629 -19.519 1.00 61.97 451 SER A C 1
ATOM 3543 O O . SER A 1 451 ? 18.002 -13.158 -18.409 1.00 61.97 451 SER A O 1
ATOM 3545 N N . GLN A 1 452 ? 16.755 -13.119 -20.270 1.00 63.72 452 GLN A N 1
ATOM 3546 C CA . GLN A 1 452 ? 16.045 -11.897 -19.876 1.00 63.72 452 GLN A CA 1
ATOM 3547 C C . GLN A 1 452 ? 14.566 -12.101 -19.583 1.00 63.72 452 GLN A C 1
ATOM 3549 O O . GLN A 1 452 ? 13.703 -12.139 -20.464 1.00 63.72 452 GLN A O 1
ATOM 3554 N N . SER A 1 453 ? 14.258 -12.095 -18.288 1.00 61.12 453 SER A N 1
ATOM 3555 C CA . SER A 1 453 ? 12.891 -12.050 -17.792 1.00 61.12 453 SER A CA 1
ATOM 3556 C C . SER A 1 453 ? 12.147 -10.808 -18.304 1.00 61.12 453 SER A C 1
ATOM 3558 O O . SER A 1 453 ? 12.489 -9.676 -17.964 1.00 61.12 453 SER A O 1
ATOM 3560 N N . GLY A 1 454 ? 11.087 -11.032 -19.083 1.00 64.56 454 GLY A N 1
ATOM 3561 C CA . GLY A 1 454 ? 10.127 -9.996 -19.497 1.00 64.56 454 GLY A CA 1
ATOM 3562 C C . GLY A 1 454 ? 10.140 -9.675 -20.980 1.00 64.56 454 GLY A C 1
ATOM 3563 O O . GLY A 1 454 ? 9.212 -9.033 -21.462 1.00 64.56 454 GLY A O 1
ATOM 3564 N N . CYS A 1 455 ? 11.120 -10.209 -21.707 1.00 70.50 455 CYS A N 1
ATOM 3565 C CA . CYS A 1 455 ? 11.227 -10.027 -23.150 1.00 70.50 455 CYS A CA 1
ATOM 3566 C C . CYS A 1 455 ? 10.144 -10.790 -23.919 1.00 70.50 455 CYS A C 1
ATOM 3568 O O . CYS A 1 455 ? 9.662 -10.305 -24.937 1.00 70.50 455 CYS A O 1
ATOM 3570 N N . HIS A 1 456 ? 9.714 -11.946 -23.407 1.00 69.19 456 HIS A N 1
ATOM 3571 C CA . HIS A 1 456 ? 8.698 -12.772 -24.049 1.00 69.19 456 HIS A CA 1
ATOM 3572 C C . HIS A 1 456 ? 7.284 -12.255 -23.742 1.00 69.19 456 HIS A C 1
ATOM 3574 O O . HIS A 1 456 ? 6.792 -12.324 -22.606 1.00 69.19 456 HIS A O 1
ATOM 3580 N N . THR A 1 457 ? 6.582 -11.757 -24.757 1.00 66.50 457 THR A N 1
ATOM 3581 C CA . THR A 1 457 ? 5.179 -11.332 -24.610 1.00 66.50 457 THR A CA 1
ATOM 3582 C C . THR A 1 457 ? 4.197 -12.455 -24.932 1.00 66.50 457 THR A C 1
ATOM 3584 O O . THR A 1 457 ? 3.087 -12.432 -24.401 1.00 66.50 457 THR A O 1
ATOM 3587 N N . GLY A 1 458 ? 4.630 -13.466 -25.698 1.00 73.81 458 GLY A N 1
ATOM 3588 C CA . GLY A 1 458 ? 3.769 -14.522 -26.242 1.00 73.81 458 GLY A CA 1
ATOM 3589 C C . GLY A 1 458 ? 3.027 -14.104 -27.510 1.00 73.81 458 GLY A C 1
ATOM 3590 O O . GLY A 1 458 ? 2.076 -14.778 -27.892 1.00 73.81 458 GLY A O 1
ATOM 3591 N N . LYS A 1 459 ? 3.423 -12.983 -28.118 1.00 80.75 459 LYS A N 1
ATOM 3592 C CA . LYS A 1 459 ? 2.889 -12.493 -29.385 1.00 80.75 459 LYS A CA 1
ATOM 3593 C C . LYS A 1 459 ? 3.845 -12.822 -30.523 1.00 80.75 459 LYS A C 1
ATOM 3595 O O . LYS A 1 459 ? 5.050 -12.923 -30.310 1.00 80.75 459 LYS A O 1
ATOM 3600 N N . ASP A 1 460 ? 3.288 -12.929 -31.720 1.00 84.69 460 ASP A N 1
ATOM 3601 C CA . ASP A 1 460 ? 4.081 -12.945 -32.942 1.00 84.69 460 ASP A CA 1
ATOM 3602 C C . ASP A 1 460 ? 4.811 -11.602 -33.096 1.00 84.69 460 ASP A C 1
ATOM 3604 O O . ASP A 1 460 ? 4.305 -10.556 -32.685 1.00 84.69 460 ASP A O 1
ATOM 3608 N N . HIS A 1 461 ? 6.011 -11.651 -33.667 1.00 87.62 461 HIS A N 1
ATOM 3609 C CA . HIS A 1 461 ? 6.848 -10.486 -33.931 1.00 87.62 461 HIS A CA 1
ATOM 3610 C C . HIS A 1 461 ? 6.872 -10.225 -35.426 1.00 87.62 461 HIS A C 1
ATOM 3612 O O . HIS A 1 461 ? 7.395 -11.047 -36.184 1.00 87.62 461 HIS A O 1
ATOM 3618 N N . GLU A 1 462 ? 6.308 -9.097 -35.844 1.00 90.12 462 GLU A N 1
ATOM 3619 C CA . GLU A 1 462 ? 6.332 -8.664 -37.237 1.00 90.12 462 GLU A CA 1
ATOM 3620 C C . GLU A 1 462 ? 7.150 -7.379 -37.372 1.00 90.12 462 GLU A C 1
ATOM 3622 O O . GLU A 1 462 ? 6.875 -6.371 -36.723 1.00 90.12 462 GLU A O 1
ATOM 3627 N N . VAL A 1 463 ? 8.160 -7.407 -38.240 1.00 90.31 463 VAL A N 1
ATOM 3628 C CA . VAL A 1 463 ? 9.071 -6.281 -38.474 1.00 90.31 463 VAL A CA 1
ATOM 3629 C C . VAL A 1 463 ? 9.059 -5.936 -39.951 1.00 90.31 463 VAL A C 1
ATOM 3631 O O . VAL A 1 463 ? 9.158 -6.827 -40.797 1.00 90.31 463 VAL A O 1
ATOM 3634 N N . SER A 1 464 ? 8.967 -4.641 -40.257 1.00 93.88 464 SER A N 1
ATOM 3635 C CA . SER A 1 464 ? 9.133 -4.135 -41.621 1.00 93.88 464 SER A CA 1
ATOM 3636 C C . SER A 1 464 ? 10.523 -4.485 -42.168 1.00 93.88 464 SER A C 1
ATOM 3638 O O . SER A 1 464 ? 11.475 -4.691 -41.406 1.00 93.88 464 SER A O 1
ATOM 3640 N N . ALA A 1 465 ? 10.661 -4.541 -43.493 1.00 93.75 465 ALA A N 1
ATOM 3641 C CA . ALA A 1 465 ? 11.963 -4.746 -44.124 1.00 93.75 465 ALA A CA 1
ATOM 3642 C C . ALA A 1 465 ? 12.961 -3.663 -43.679 1.00 93.75 465 ALA A C 1
ATOM 3644 O O . ALA A 1 465 ? 14.089 -3.962 -43.284 1.00 93.75 465 ALA A O 1
ATOM 3645 N N . GLU A 1 466 ? 12.505 -2.410 -43.631 1.00 93.19 466 GLU A N 1
ATOM 3646 C CA . GLU A 1 466 ? 13.310 -1.255 -43.252 1.00 93.19 466 GLU A CA 1
ATOM 3647 C C . GLU A 1 466 ? 13.802 -1.323 -41.800 1.00 93.19 466 GLU A C 1
ATOM 3649 O O . GLU A 1 466 ? 14.973 -1.041 -41.532 1.00 93.19 466 GLU A O 1
ATOM 3654 N N . ASP A 1 467 ? 12.944 -1.712 -40.850 1.00 91.38 467 ASP A N 1
ATOM 3655 C CA . ASP A 1 467 ? 13.338 -1.815 -39.440 1.00 91.38 467 ASP A CA 1
ATOM 3656 C C . ASP A 1 467 ? 14.244 -3.028 -39.182 1.00 91.38 467 ASP A C 1
ATOM 3658 O O . ASP A 1 467 ? 15.153 -2.953 -38.346 1.00 91.38 467 ASP A O 1
ATOM 3662 N N . CYS A 1 468 ? 14.056 -4.123 -39.928 1.00 94.31 468 CYS A N 1
ATOM 3663 C CA . CYS A 1 468 ? 14.951 -5.280 -39.909 1.00 94.31 468 CYS A CA 1
ATOM 3664 C C . CYS A 1 468 ? 16.360 -4.893 -40.382 1.00 94.31 468 CYS A C 1
ATOM 3666 O O . CYS A 1 468 ? 17.337 -5.106 -39.656 1.00 94.31 468 CYS A O 1
ATOM 3668 N N . GLU A 1 469 ? 16.466 -4.254 -41.555 1.00 94.62 469 GLU A N 1
ATOM 3669 C CA . GLU A 1 469 ? 17.748 -3.820 -42.118 1.00 94.62 469 GLU A CA 1
ATOM 3670 C C . GLU A 1 469 ? 18.458 -2.840 -41.186 1.00 94.62 469 GLU A C 1
ATOM 3672 O O . GLU A 1 469 ? 19.648 -2.987 -40.887 1.00 94.62 469 GLU A O 1
ATOM 3677 N N . ARG A 1 470 ? 17.716 -1.843 -40.693 1.00 93.00 470 ARG A N 1
ATOM 3678 C CA . ARG A 1 470 ? 18.237 -0.820 -39.786 1.00 93.00 470 ARG A CA 1
ATOM 3679 C C . ARG A 1 470 ? 18.821 -1.438 -38.517 1.00 93.00 470 ARG A C 1
ATOM 3681 O O . ARG A 1 470 ? 19.883 -0.998 -38.078 1.00 93.00 470 ARG A O 1
ATOM 3688 N N . SER A 1 471 ? 18.160 -2.443 -37.945 1.00 92.62 471 SER A N 1
ATOM 3689 C CA . SER A 1 471 ? 18.605 -3.104 -36.712 1.00 92.62 471 SER A CA 1
ATOM 3690 C C . SER A 1 471 ? 19.944 -3.827 -36.910 1.00 92.62 471 SER A C 1
ATOM 3692 O O . SER A 1 471 ? 20.902 -3.565 -36.185 1.00 92.62 471 SER A O 1
ATOM 3694 N N . PHE A 1 472 ? 20.086 -4.649 -37.953 1.00 94.06 472 PHE A N 1
ATOM 3695 C CA . PHE A 1 472 ? 21.369 -5.308 -38.231 1.00 94.06 472 PHE A CA 1
ATOM 3696 C C . PHE A 1 472 ? 22.478 -4.339 -38.646 1.00 94.06 472 PHE A C 1
ATOM 3698 O O . PHE A 1 472 ? 23.632 -4.511 -38.255 1.00 94.06 472 PHE A O 1
ATOM 3705 N N . ARG A 1 473 ? 22.145 -3.292 -39.407 1.00 92.62 473 ARG A N 1
ATOM 3706 C CA . ARG A 1 473 ? 23.123 -2.298 -39.861 1.00 92.62 473 ARG A CA 1
ATOM 3707 C C . ARG A 1 473 ? 23.780 -1.559 -38.699 1.00 92.62 473 ARG A C 1
ATOM 3709 O O . ARG A 1 473 ? 24.986 -1.350 -38.733 1.00 92.62 473 ARG A O 1
ATOM 3716 N N . ILE A 1 474 ? 23.010 -1.222 -37.664 1.00 90.50 474 ILE A N 1
ATOM 3717 C CA . ILE A 1 474 ? 23.535 -0.628 -36.427 1.00 90.50 474 ILE A CA 1
ATOM 3718 C C . ILE A 1 474 ? 24.586 -1.546 -35.785 1.00 90.50 474 ILE A C 1
ATOM 3720 O O . ILE A 1 474 ? 25.640 -1.066 -35.380 1.00 90.50 474 ILE A O 1
ATOM 3724 N N . ILE A 1 475 ? 24.333 -2.858 -35.734 1.00 92.00 475 ILE A N 1
ATOM 3725 C CA . ILE A 1 475 ? 25.270 -3.830 -35.151 1.00 92.00 475 ILE A CA 1
ATOM 3726 C C . ILE A 1 475 ? 26.588 -3.865 -35.935 1.00 92.00 475 ILE A C 1
ATOM 3728 O O . ILE A 1 475 ? 27.662 -3.775 -35.346 1.00 92.00 475 ILE A O 1
ATOM 3732 N N . VAL A 1 476 ? 26.513 -3.953 -37.265 1.00 91.00 476 VAL A N 1
ATOM 3733 C CA . VAL A 1 476 ? 27.701 -3.982 -38.138 1.00 91.00 476 VAL A CA 1
ATOM 3734 C C . VAL A 1 476 ? 28.488 -2.669 -38.073 1.00 91.00 476 VAL A C 1
ATOM 3736 O O . VAL A 1 476 ? 29.722 -2.677 -38.080 1.00 91.00 476 VAL A O 1
ATOM 3739 N N . ASP A 1 477 ? 27.786 -1.537 -38.027 1.00 88.56 477 ASP A N 1
ATOM 3740 C CA . ASP A 1 477 ? 28.406 -0.213 -38.013 1.00 88.56 477 ASP A CA 1
ATOM 3741 C C . ASP A 1 477 ? 29.107 0.071 -36.672 1.00 88.56 477 ASP A C 1
ATOM 3743 O O . ASP A 1 477 ? 30.216 0.603 -36.686 1.00 88.56 477 ASP A O 1
ATOM 3747 N N . GLU A 1 478 ? 28.523 -0.327 -35.533 1.00 88.31 478 GLU A N 1
ATOM 3748 C CA . GLU A 1 478 ? 29.136 -0.141 -34.206 1.00 88.31 478 GLU A CA 1
ATOM 3749 C C . GLU A 1 478 ? 30.252 -1.158 -33.900 1.00 88.31 478 GLU A C 1
ATOM 3751 O O . GLU A 1 478 ? 31.172 -0.832 -33.150 1.00 88.31 478 GLU A O 1
ATOM 3756 N N . CYS A 1 479 ? 30.225 -2.358 -34.495 1.00 85.75 479 CYS A N 1
ATOM 3757 C CA . CYS A 1 479 ? 31.273 -3.371 -34.324 1.00 85.75 479 CYS A CA 1
ATOM 3758 C C . CYS A 1 479 ? 32.403 -3.264 -35.331 1.00 85.75 479 CYS A C 1
ATOM 3760 O O . CYS A 1 479 ? 32.676 -4.183 -36.106 1.00 85.75 479 CYS A O 1
ATOM 3762 N N . ASP A 1 480 ? 33.062 -2.110 -35.308 1.00 72.56 480 ASP A N 1
ATOM 3763 C CA . ASP A 1 480 ? 34.245 -1.871 -36.115 1.00 72.56 480 ASP A CA 1
ATOM 3764 C C . ASP A 1 480 ? 35.457 -2.624 -35.575 1.00 72.56 480 ASP A C 1
ATOM 3766 O O . ASP A 1 480 ? 35.829 -2.507 -34.407 1.00 72.56 480 ASP A O 1
ATOM 3770 N N . THR A 1 481 ? 36.093 -3.390 -36.455 1.00 61.50 481 THR A N 1
ATOM 3771 C CA . THR A 1 481 ? 37.471 -3.814 -36.230 1.00 61.50 481 THR A CA 1
ATOM 3772 C C . THR A 1 481 ? 38.320 -2.599 -36.538 1.00 61.50 481 THR A C 1
ATOM 3774 O O . THR A 1 481 ? 37.962 -1.793 -37.387 1.00 61.50 481 THR A O 1
ATOM 3777 N N . ASN A 1 482 ? 39.461 -2.409 -35.895 1.00 59.69 482 ASN A N 1
ATOM 3778 C CA . ASN A 1 482 ? 40.301 -1.236 -36.164 1.00 59.69 482 ASN A CA 1
ATOM 3779 C C . ASN A 1 482 ? 40.911 -1.210 -37.594 1.00 59.69 482 ASN A C 1
ATOM 3781 O O . ASN A 1 482 ? 41.825 -0.432 -37.864 1.00 59.69 482 ASN A O 1
ATOM 3785 N N . THR A 1 483 ? 40.419 -2.048 -38.512 1.00 60.03 483 THR A N 1
ATOM 3786 C CA . THR A 1 483 ? 40.727 -2.063 -39.939 1.00 60.03 483 THR A CA 1
ATOM 3787 C C . THR A 1 483 ? 39.477 -1.637 -40.713 1.00 60.03 483 THR A C 1
ATOM 3789 O O . THR A 1 483 ? 38.378 -2.120 -40.465 1.00 60.03 483 THR A O 1
ATOM 3792 N N . ARG A 1 484 ? 39.620 -0.710 -41.668 1.00 56.44 484 ARG A N 1
ATOM 3793 C CA . ARG A 1 484 ? 38.481 -0.108 -42.394 1.00 56.44 484 ARG A CA 1
ATOM 3794 C C . ARG A 1 484 ? 37.650 -1.095 -43.228 1.00 56.44 484 ARG A C 1
ATOM 3796 O O . ARG A 1 484 ? 36.627 -0.688 -43.775 1.00 56.44 484 ARG A O 1
ATOM 3803 N N . GLU A 1 485 ? 38.092 -2.340 -43.376 1.00 65.25 485 GLU A N 1
ATOM 3804 C CA . GLU A 1 485 ? 37.580 -3.247 -44.404 1.00 65.25 485 GLU A CA 1
ATOM 3805 C C . GLU A 1 485 ? 36.900 -4.500 -43.846 1.00 65.25 485 GLU A C 1
ATOM 3807 O O . GLU A 1 485 ? 36.072 -5.074 -44.550 1.00 65.25 485 GLU A O 1
ATOM 3812 N N . GLU A 1 486 ? 37.143 -4.885 -42.591 1.00 75.88 486 GLU A N 1
ATOM 3813 C CA . GLU A 1 486 ? 36.706 -6.176 -42.047 1.00 75.88 486 GLU A CA 1
ATOM 3814 C C . GLU A 1 486 ? 35.815 -6.019 -40.807 1.00 75.88 486 GLU A C 1
ATOM 3816 O O . GLU A 1 486 ? 36.048 -5.170 -39.946 1.00 75.88 486 GLU A O 1
ATOM 3821 N N . LYS A 1 487 ? 34.756 -6.831 -40.720 1.00 80.44 487 LYS A N 1
ATOM 3822 C CA . LYS A 1 487 ? 33.785 -6.865 -39.616 1.00 80.44 487 LYS A CA 1
ATOM 3823 C C . LYS A 1 487 ? 33.579 -8.321 -39.171 1.00 80.44 487 LYS A C 1
ATOM 3825 O O . LYS A 1 487 ? 33.452 -9.201 -40.020 1.00 80.44 487 LYS A O 1
ATOM 3830 N N . TRP A 1 488 ? 33.499 -8.570 -37.863 1.00 79.56 488 TRP A N 1
ATOM 3831 C CA . TRP A 1 488 ? 33.187 -9.903 -37.298 1.00 79.56 488 TRP A CA 1
ATOM 3832 C C . TRP A 1 488 ? 31.684 -10.083 -37.066 1.00 79.56 488 TRP A C 1
ATOM 3834 O O . TRP A 1 488 ? 31.135 -11.173 -37.204 1.00 79.56 488 TRP A O 1
ATOM 3844 N N . GLY A 1 489 ? 31.004 -8.969 -36.787 1.00 86.62 489 GLY A N 1
ATOM 3845 C CA . GLY A 1 489 ? 29.611 -8.946 -36.380 1.00 86.62 489 GLY A CA 1
ATOM 3846 C C . GLY A 1 489 ? 29.462 -8.706 -34.878 1.00 86.62 489 GLY A C 1
ATOM 3847 O O . GLY A 1 489 ? 30.371 -8.227 -34.197 1.00 86.62 489 GLY A O 1
ATOM 3848 N N . GLY A 1 490 ? 28.275 -8.982 -34.361 1.00 90.81 490 GLY A N 1
ATOM 3849 C CA . GLY A 1 490 ? 27.914 -8.679 -32.988 1.00 90.81 490 GLY A CA 1
ATOM 3850 C C . GLY A 1 490 ? 26.463 -9.011 -32.692 1.00 90.81 490 GLY A C 1
ATOM 3851 O O . GLY A 1 490 ? 25.773 -9.680 -33.464 1.00 90.81 490 GLY A O 1
ATOM 3852 N N . SER A 1 491 ? 25.990 -8.526 -31.554 1.00 90.38 491 SER A N 1
ATOM 3853 C CA . SER A 1 491 ? 24.594 -8.657 -31.150 1.00 90.38 491 SER A CA 1
ATOM 3854 C C . SER A 1 491 ? 24.086 -7.408 -30.444 1.00 90.38 491 SER A C 1
ATOM 3856 O O . SER A 1 491 ? 24.844 -6.679 -29.793 1.00 90.38 491 SER A O 1
ATOM 3858 N N . ARG A 1 492 ? 22.784 -7.153 -30.575 1.00 88.81 492 ARG A N 1
ATOM 3859 C CA . ARG A 1 492 ? 22.080 -6.087 -29.864 1.00 88.81 492 ARG A CA 1
ATOM 3860 C C . ARG A 1 492 ? 20.634 -6.481 -29.620 1.00 88.81 492 ARG A C 1
ATOM 3862 O O . ARG A 1 492 ? 19.955 -6.995 -30.502 1.00 88.81 492 ARG A O 1
ATOM 3869 N N . ILE A 1 493 ? 20.159 -6.164 -28.421 1.00 86.06 493 ILE A N 1
ATOM 3870 C CA . ILE A 1 493 ? 18.774 -6.397 -28.026 1.00 86.06 493 ILE A CA 1
ATOM 3871 C C . ILE A 1 493 ? 17.971 -5.123 -28.254 1.00 86.06 493 ILE A C 1
ATOM 3873 O O . ILE A 1 493 ? 18.361 -4.050 -27.791 1.00 86.06 493 ILE A O 1
ATOM 3877 N N . TYR A 1 494 ? 16.852 -5.258 -28.956 1.00 84.56 494 TYR A N 1
ATOM 3878 C CA . TYR A 1 494 ? 15.919 -4.180 -29.256 1.00 84.56 494 TYR A CA 1
ATOM 3879 C C . TYR A 1 494 ? 14.606 -4.399 -28.519 1.00 84.56 494 TYR A C 1
ATOM 3881 O O . TYR A 1 494 ? 14.047 -5.493 -28.565 1.00 84.56 494 TYR A O 1
ATOM 3889 N N . ASP A 1 495 ? 14.097 -3.350 -27.877 1.00 78.75 495 ASP A N 1
ATOM 3890 C CA . ASP A 1 495 ? 12.768 -3.354 -27.271 1.00 78.75 495 ASP A CA 1
ATOM 3891 C C . ASP A 1 495 ? 11.737 -2.876 -28.287 1.00 78.75 495 ASP A C 1
ATOM 3893 O O . ASP A 1 495 ? 11.881 -1.823 -28.910 1.00 78.75 495 ASP A O 1
ATOM 3897 N N . THR A 1 496 ? 10.682 -3.658 -28.443 1.00 79.50 496 THR A N 1
ATOM 3898 C CA . THR A 1 496 ? 9.581 -3.404 -29.367 1.00 79.50 496 THR A CA 1
ATOM 3899 C C . THR A 1 496 ? 8.252 -3.551 -28.628 1.00 79.50 496 THR A C 1
ATOM 3901 O O . THR A 1 496 ? 8.200 -4.025 -27.490 1.00 79.50 496 THR A O 1
ATOM 3904 N N . ASN A 1 497 ? 7.148 -3.172 -29.274 1.00 76.19 497 ASN A N 1
ATOM 3905 C CA . ASN A 1 497 ? 5.810 -3.359 -28.701 1.00 76.19 497 ASN A CA 1
ATOM 3906 C C . ASN A 1 497 ? 5.447 -4.845 -28.501 1.00 76.19 497 ASN A C 1
ATOM 3908 O O . ASN A 1 497 ? 4.581 -5.164 -27.678 1.00 76.19 497 ASN A O 1
ATOM 3912 N N . ASP A 1 498 ? 6.129 -5.739 -29.220 1.00 79.69 498 ASP A N 1
ATOM 3913 C CA . ASP A 1 498 ? 5.892 -7.183 -29.223 1.00 79.69 498 ASP A CA 1
ATOM 3914 C C . ASP A 1 498 ? 6.864 -7.943 -28.309 1.00 79.69 498 ASP A C 1
ATOM 3916 O O . ASP A 1 498 ? 6.751 -9.156 -28.135 1.00 79.69 498 ASP A O 1
ATOM 3920 N N . GLY A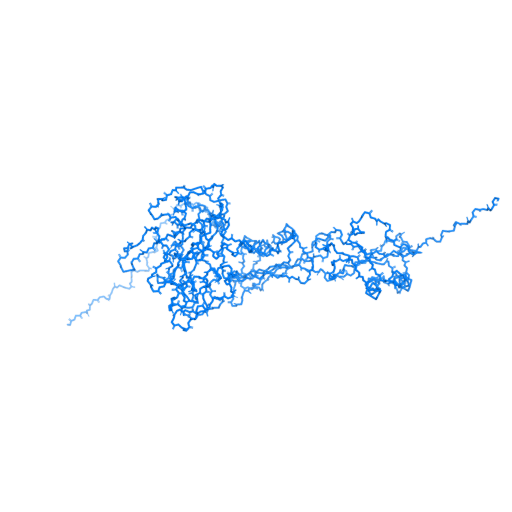 1 499 ? 7.775 -7.239 -27.634 1.00 79.50 499 GLY A N 1
ATOM 3921 C CA . GLY A 1 499 ? 8.763 -7.819 -26.727 1.00 79.50 499 GLY A CA 1
ATOM 3922 C C . GLY A 1 499 ? 10.170 -7.320 -27.011 1.00 79.50 499 GLY A C 1
ATOM 3923 O O . GLY A 1 499 ? 10.355 -6.345 -27.737 1.00 79.50 499 GLY A O 1
ATOM 3924 N N . CYS A 1 500 ? 11.169 -7.979 -26.432 1.00 82.56 500 CYS A N 1
ATOM 3925 C CA . CYS A 1 500 ? 12.570 -7.640 -26.685 1.00 82.56 500 CYS A CA 1
ATOM 3926 C C . CYS A 1 500 ? 13.228 -8.740 -27.509 1.00 82.56 500 CYS A C 1
ATOM 3928 O O . CYS A 1 500 ? 13.091 -9.910 -27.164 1.00 82.56 500 CYS A O 1
ATOM 3930 N N . PHE A 1 501 ? 13.975 -8.377 -28.546 1.00 86.62 501 PHE A N 1
ATOM 3931 C CA . PHE A 1 501 ? 14.554 -9.326 -29.495 1.00 86.62 501 PHE A CA 1
ATOM 3932 C C . PHE A 1 501 ? 16.055 -9.094 -29.629 1.00 86.62 501 PHE A C 1
ATOM 3934 O O . PHE A 1 501 ? 16.496 -7.960 -29.803 1.00 86.62 501 PHE A O 1
ATOM 3941 N N . ASP A 1 502 ? 16.828 -10.169 -29.522 1.00 88.44 502 ASP A N 1
ATOM 3942 C CA . ASP A 1 502 ? 18.262 -10.222 -29.782 1.00 88.44 502 ASP A CA 1
ATOM 3943 C C . ASP A 1 502 ? 18.489 -10.377 -31.284 1.00 88.44 502 ASP A C 1
ATOM 3945 O O . ASP A 1 502 ? 18.166 -11.416 -31.860 1.00 88.44 502 ASP A O 1
ATOM 3949 N N . TYR A 1 503 ? 19.016 -9.327 -31.905 1.00 91.56 503 TYR A N 1
ATOM 3950 C CA . TYR A 1 503 ? 19.493 -9.349 -33.279 1.00 91.56 503 TYR A CA 1
ATOM 3951 C C . TYR A 1 503 ? 20.982 -9.655 -33.226 1.00 91.56 503 TYR A C 1
ATOM 3953 O O . TYR A 1 503 ? 21.745 -8.913 -32.607 1.00 91.56 503 TYR A O 1
ATOM 3961 N N . SER A 1 504 ? 21.403 -10.729 -33.884 1.00 91.25 504 SER A N 1
ATOM 3962 C CA . SER A 1 504 ? 22.800 -11.139 -33.955 1.00 91.25 504 SER A CA 1
ATOM 3963 C C . SER A 1 504 ? 23.216 -11.383 -35.396 1.00 91.25 504 SER A C 1
ATOM 3965 O O . SER A 1 504 ? 22.512 -12.031 -36.166 1.00 91.25 504 SER A O 1
ATOM 3967 N N . VAL A 1 505 ? 24.368 -10.833 -35.761 1.00 91.25 505 VAL A N 1
ATOM 3968 C CA . VAL A 1 505 ? 24.978 -10.991 -37.077 1.00 91.25 505 VAL A CA 1
ATOM 3969 C C . VAL A 1 505 ? 26.403 -11.475 -36.894 1.00 91.25 505 VAL A C 1
ATOM 3971 O O . VAL A 1 505 ? 27.131 -10.904 -36.087 1.00 91.25 505 VAL A O 1
ATOM 3974 N N . THR A 1 506 ? 26.803 -12.514 -37.623 1.00 89.12 506 THR A N 1
ATOM 3975 C CA . THR A 1 506 ? 28.159 -13.079 -37.546 1.00 89.12 506 THR A CA 1
ATOM 3976 C C . THR A 1 506 ? 28.663 -13.404 -38.943 1.00 89.12 506 THR A C 1
ATOM 3978 O O . THR A 1 506 ? 27.926 -13.991 -39.734 1.00 89.12 506 THR A O 1
ATOM 3981 N N . GLY A 1 507 ? 29.895 -13.029 -39.269 1.00 86.19 507 GLY A N 1
ATOM 3982 C CA . GLY A 1 507 ? 30.531 -13.376 -40.542 1.00 86.19 507 GLY A CA 1
ATOM 3983 C C . GLY A 1 507 ? 31.503 -14.540 -40.387 1.00 86.19 507 GLY A C 1
ATOM 3984 O O . GLY A 1 507 ? 32.082 -14.731 -39.328 1.00 86.19 507 GLY A O 1
ATOM 3985 N N . TRP A 1 508 ? 31.722 -15.300 -41.452 1.00 81.12 508 TRP A N 1
ATOM 3986 C CA . TRP A 1 508 ? 32.843 -16.220 -41.590 1.00 81.12 508 TRP A CA 1
ATOM 3987 C C . TRP A 1 508 ? 33.385 -16.164 -43.007 1.00 81.12 508 TRP A C 1
ATOM 3989 O O . TRP A 1 508 ? 32.620 -16.171 -43.966 1.00 81.12 508 TRP A O 1
ATOM 3999 N N . LYS A 1 509 ? 34.701 -16.133 -43.198 1.00 73.00 509 LYS A N 1
ATOM 4000 C CA . LYS A 1 509 ? 35.267 -16.386 -44.522 1.00 73.00 509 LYS A CA 1
ATOM 4001 C C . LYS A 1 509 ? 35.170 -17.888 -44.733 1.00 73.00 509 LYS A C 1
ATOM 4003 O O . LYS A 1 509 ? 35.852 -18.648 -44.055 1.00 73.00 509 LYS A O 1
ATOM 4008 N N . GLY A 1 510 ? 34.251 -18.328 -45.592 1.00 64.06 510 GLY A N 1
ATOM 4009 C CA . GLY A 1 510 ? 34.258 -19.726 -46.001 1.00 64.06 510 GLY A CA 1
ATOM 4010 C C . GLY A 1 510 ? 35.653 -20.023 -46.535 1.00 64.06 510 GLY A C 1
ATOM 4011 O O . GLY A 1 510 ? 36.124 -19.290 -47.407 1.00 64.06 510 GLY A O 1
ATOM 4012 N N . GLU A 1 511 ? 36.332 -21.041 -46.005 1.00 57.78 511 GLU A N 1
ATOM 4013 C CA . GLU A 1 511 ? 37.400 -21.652 -46.784 1.00 57.78 511 GLU A CA 1
ATOM 4014 C C . GLU A 1 511 ? 36.758 -21.966 -48.131 1.00 57.78 511 GLU A C 1
ATOM 4016 O O . GLU A 1 511 ? 35.719 -22.636 -48.182 1.00 57.78 511 GLU A O 1
ATOM 4021 N N . GLU A 1 512 ? 37.296 -21.402 -49.213 1.00 54.09 512 GLU A N 1
ATOM 4022 C CA . GLU A 1 512 ? 36.989 -21.903 -50.540 1.00 54.09 512 GLU A CA 1
ATOM 4023 C C . GLU A 1 512 ? 37.350 -23.380 -50.489 1.00 54.09 512 GLU A C 1
ATOM 4025 O O . GLU A 1 512 ? 38.516 -23.758 -50.586 1.00 54.09 512 GLU A O 1
ATOM 4030 N N . SER A 1 513 ? 36.355 -24.221 -50.215 1.00 49.19 513 SER A N 1
ATOM 4031 C CA . SER A 1 513 ? 36.529 -25.653 -50.247 1.00 49.19 513 SER A CA 1
ATOM 4032 C C . SER A 1 513 ? 36.854 -25.967 -51.698 1.00 49.19 513 SER A C 1
ATOM 4034 O O . SER A 1 513 ? 35.985 -26.110 -52.556 1.00 49.19 513 SER A O 1
ATOM 4036 N N . HIS A 1 514 ? 38.147 -26.044 -51.996 1.00 45.00 514 HIS A N 1
ATOM 4037 C CA . HIS A 1 514 ? 38.672 -26.696 -53.178 1.00 45.00 514 HIS A CA 1
ATOM 4038 C C . HIS A 1 514 ? 38.393 -28.202 -53.053 1.00 45.00 514 HIS A C 1
ATOM 4040 O O . HIS A 1 514 ? 39.291 -29.039 -53.098 1.00 45.00 514 HIS A O 1
ATOM 4046 N N . HIS A 1 515 ? 37.125 -28.583 -52.911 1.00 44.62 515 HIS A N 1
ATOM 4047 C CA . HIS A 1 515 ? 36.660 -29.890 -53.316 1.00 44.62 515 HIS A CA 1
ATOM 4048 C C . HIS A 1 515 ? 36.594 -29.857 -54.838 1.00 44.62 515 HIS A C 1
ATOM 4050 O O . HIS A 1 515 ? 35.550 -29.614 -55.442 1.00 44.62 515 HIS A O 1
ATOM 4056 N N . GLY A 1 516 ? 37.755 -30.073 -55.464 1.00 40.34 516 GLY A N 1
ATOM 4057 C CA . GLY A 1 516 ? 37.794 -30.540 -56.839 1.00 40.34 516 GLY A CA 1
ATOM 4058 C C . GLY A 1 516 ? 36.819 -31.707 -56.954 1.00 40.34 516 GLY A C 1
ATOM 4059 O O . GLY A 1 516 ? 36.895 -32.661 -56.177 1.00 40.34 516 GLY A O 1
ATOM 4060 N N . LEU A 1 517 ? 35.861 -31.583 -57.872 1.00 40.22 517 LEU A N 1
ATOM 4061 C CA . LEU A 1 517 ? 34.942 -32.659 -58.220 1.00 40.22 517 LEU A CA 1
ATOM 4062 C C . LEU A 1 517 ? 35.759 -33.953 -58.388 1.00 40.22 517 LEU A C 1
ATOM 4064 O O . LEU A 1 517 ? 36.764 -33.928 -59.108 1.00 40.22 517 LEU A O 1
ATOM 4068 N N . PRO A 1 518 ? 35.384 -35.078 -57.749 1.00 43.97 518 PRO A N 1
ATOM 4069 C CA . PRO A 1 518 ? 36.017 -36.347 -58.071 1.00 43.97 518 PRO A CA 1
ATOM 4070 C C . PRO A 1 518 ? 35.838 -36.603 -59.578 1.00 43.97 518 PRO A C 1
ATOM 4072 O O . PRO A 1 518 ? 34.772 -36.288 -60.119 1.00 43.97 518 PRO A O 1
ATOM 4075 N N . PRO A 1 519 ? 36.862 -37.126 -60.281 1.00 38.88 519 PRO A N 1
ATOM 4076 C CA . PRO A 1 519 ? 36.784 -37.333 -61.720 1.00 38.88 519 PRO A CA 1
ATOM 4077 C C . PRO A 1 519 ? 35.572 -38.204 -62.058 1.00 38.88 519 PRO A C 1
ATOM 4079 O O . PRO A 1 519 ? 35.281 -39.176 -61.353 1.00 38.88 519 PRO A O 1
ATOM 4082 N N . SER A 1 520 ? 34.863 -37.830 -63.125 1.00 39.97 520 SER A N 1
ATOM 4083 C CA . SER A 1 520 ? 33.701 -38.558 -63.636 1.00 39.97 520 SER A CA 1
ATOM 4084 C C . SER A 1 520 ? 34.041 -40.038 -63.814 1.00 39.97 520 SER A C 1
ATOM 4086 O O . SER A 1 520 ? 35.021 -40.357 -64.492 1.00 39.97 520 SER A O 1
ATOM 4088 N N . ARG A 1 521 ? 33.239 -40.917 -63.207 1.00 46.34 521 ARG A N 1
ATOM 4089 C CA . ARG A 1 521 ? 33.243 -42.347 -63.530 1.00 46.34 521 ARG A CA 1
ATOM 4090 C C . ARG A 1 521 ? 32.514 -42.609 -64.834 1.00 46.34 521 ARG A C 1
ATOM 4092 O O . ARG A 1 521 ? 31.452 -41.976 -65.029 1.00 46.34 521 ARG A O 1
#

Organism: Aspergillus candidus (NCBI:txid41067)

Secondary structure (DSSP, 8-state):
---------SSSSS------------------------S----TTS-----EE-GGGS-SS-PPTT--EE-EEEEEE-SSPPPHHHHHHHHHHHHHHHHHHHHHTT--GGGS--EEEEEEETTEEEEEEPPEESS-SSBSS-TTTT---PBPTTS-HHHHHHHHHHHHHTT-S--S-GGGG-SHHHHHHHHHHHHSTT--GGGTT-EEEEEEEEE-TTT--EEEEEEPPPP--SS---HHHHHHHTTPEEPPTTPPP---PPPSEEE---SSS-TT-B----S----B-HHHHHHHHHHHHHHHHT---GGG---EEEEEEPTTSSEEEEEEEEEPTT-------HHHHHHHHHHHHHTT--SSSS-B-EEEEE-SSEEEEEEEEE-----EEPP--TT----EEHHHHHHHHHHHHTT-EEE-TTTTSS--GGG---BTTEEEEEE--TT-TT-B-SS-EEE-HHHHHHHHHHHHHHS--SSTTEE-EEEEEEEETTEEEEEEEEE----------PPP-

Radius of gyration: 34.32 Å; chains: 1; bounding box: 78×93×122 Å

Foldseek 3Di:
DDDDDDPPPPPPDPDPDDDDDDDDDDDPPPDPPPPPDPPVPPPPVNDQAAWDWFCLQADPDDDPPQAGKTKIKKKFFAPDDDDLQQQFQNQQSNVVNLVVVCVVVVPDQQQRFFKWKWKDFGRMTIIMTQMGTPDDQFFPHDPPPPGQLHGDPLQDPLLSVLQVVLQVPPPAPDNAAVVNLSHNVSVSVLLVCVVVPPDALLVRQMEMWMFGWDADPPPRDTPGGGTDDWDDDPRHHTVVSRCVVSNYHYRDGPRHHDDDDNGPDMGGTHRRDHAWKDQDADPDLFFDAPVQVLVVLLVQLVVLQPDPCWQVDAKDWDWDDGVQDQKIKIKIKGFDVPARGDRDHSVRSSVQVNCQQVVSDPPDFSGGAKIWGDPSTMIIIMGIDGPPKQFFADDDPVPAQWKAFLVVQLVVLLVVLVAWDKAALVNAQPPDPPPQPDDPWKTKDKHFRPPTPRQAPSGIDTGHSVRSSVQQNVQQVSQDDPDNTIGQTTWTWDQDPRGIMIITMGGHDPPPPPPPPDDDD

Sequence (521 aa):
MTSKMVSRIILLLTLLVGLVLSSNTTDTIETIDTTEFFELTARDDGTDLDVRRDKSVRPTKPKPPGFDSYLWSSIATFTDDLTDGNLVQIADDAHKRMRDHWKTERIDITKQPTVMTALKVGRSVYLASSTKGNPPVVYERRRGQDGKGDVKKAVPDELANALTACLNSRGSKEPQHQNEAQCGEVMAIFAWIKLNPGQKISDQKAVIIAWEYKEDPQSKKVTANGIKPPCNSRDFWGCKSLLPKLKIREVKKGTKGEPYSKPTEIRQQELLGKCGLTCTGTQDSRGTTREAIMKHVDDMCDRMSKDNRGKRFKGFSEEYKNAGGTTVNTLKISLEEGADQGIASKAECKKNFQKTIDECDTNTRTQKKGGRIGDGRLIYSWSTHADESKVKCQEHDEDNNTHQTRDYFLKNIKEYCKDGLKLKAQDQQGENPDQATVMNSVNLLVRYPESQSGCHTGKDHEVSAEDCERSFRIIVDECDTNTREEKWGGSRIYDTNDGCFDYSVTGWKGEESHHGLPPSR

pLDDT: mean 79.22, std 18.8, range [31.08, 98.75]